Protein AF-0000000074473383 (afdb_homodimer)

Foldseek 3Di:
DPLPQPPDPDALQGDDQFPLDDDQDPPDPCNVVLVVQVVVDPPSDVLCVVCVVVQCVLVVNCPVDCVPVAPDLCVVQVQKDKDWDWFTDNSGIKIWIKIAGNPQAAAFAEEEEEEDDLQAHDDLVSQSNVQSLCCRLQVHMYIYTGFHGWLSYAPPRRLVRSLRVLVCCLPPVRVVRHHSVQYAYEYEECRLLSLLLNQVVCVVVVHDGHLEREYELYPQALVLCPFPLLVVQACPDDVHHPVRNVSSSVGHDDPVCRQPCSRRVLNDLCQPPHAYEYEAEPNESCVRVLVSSQVNNVVNVYHYHYHYHYPAYRCNLRHPPPCPVSNVVSVVVVSVSCVVRRGVVPPPD/DPLPQPPDPDALQGDDQFPLDDDQDPPPPCNVVLVVQVVVDPPSDVLCVVCVVVQCVLVVNCPVDCVPVAPDLCVVQVQKDKDWDWFTDNSGIKIWIKIAGNPQAAAFAEEEEEEDDLQAHDDLVSQSNVQSLCCRLQVHMYIYTGFHGWLSYAPPRRLVRSLRVLVCCLPPVRVVRHHSVQYAYEYEECRLLSLLLNQ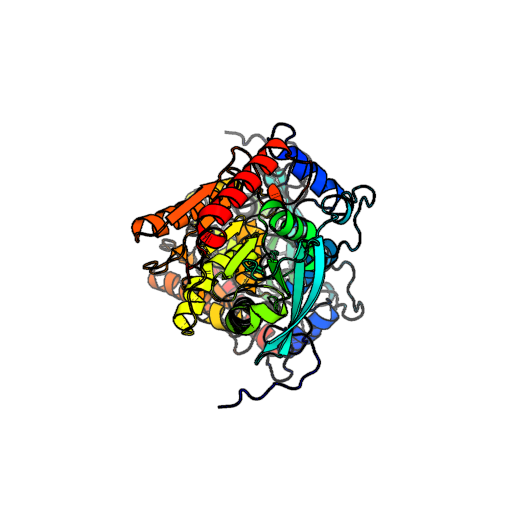VVCVVVVHDGHLEREGELYPQALVLCPFPLLVVQACPDDVHHPVRNVSSSVGHDDPVCRQPCSRRVLNDLCQPPHAYEYEAEPNESCVRVLVSSQVNNVVNVYHYHYHYHYPAYRCNLRHPPPCPVSNVVSSVVVSVSCVVRRRVPPPPD

Solvent-accessible surface area (backbone atoms only — not comparable to full-atom values): 35039 Å² total; per-residue (Å²): 133,79,72,72,72,48,77,62,91,50,42,42,59,68,62,85,81,41,83,38,53,80,71,84,49,81,83,41,78,37,26,61,54,54,54,52,43,47,43,48,33,84,56,53,32,48,58,55,42,27,44,45,54,55,52,40,45,73,68,56,54,76,44,74,40,66,81,68,56,65,77,62,54,58,73,78,44,69,59,50,43,76,49,78,45,76,41,79,38,85,81,18,32,32,48,26,40,32,35,31,51,60,67,88,56,71,57,25,28,30,31,40,30,29,48,33,43,58,54,49,39,77,36,36,74,76,41,45,54,55,52,47,48,48,16,65,70,50,61,26,30,34,43,22,39,35,47,34,38,21,44,36,33,29,72,60,44,30,54,50,43,49,46,46,49,47,53,48,37,54,73,46,18,59,83,78,29,23,26,45,87,31,34,28,27,22,21,30,32,42,9,5,22,39,23,59,8,43,44,57,47,27,48,75,70,71,41,80,58,39,48,28,27,37,22,37,43,33,50,38,41,65,63,48,61,78,29,69,39,23,58,71,41,14,68,57,28,52,79,54,25,32,20,42,54,26,20,33,44,28,33,29,50,52,60,93,46,41,66,35,43,53,57,4,39,57,70,39,88,39,69,85,44,45,44,29,41,40,39,37,16,62,55,17,36,46,36,49,50,48,50,52,32,38,49,50,30,38,74,43,73,31,47,51,46,77,48,59,50,83,46,28,32,70,66,53,72,71,47,88,72,67,40,55,67,66,34,51,52,51,52,51,51,49,30,52,52,42,42,65,53,40,59,62,60,61,72,79,122,133,79,73,70,71,48,75,61,93,48,41,42,60,68,59,85,81,42,83,37,52,80,72,85,48,81,84,41,77,39,28,62,55,54,54,52,43,49,43,48,33,83,56,54,32,48,56,56,41,26,44,46,54,54,53,40,44,75,67,57,54,73,45,73,39,66,81,69,56,66,76,61,54,58,74,76,44,68,60,48,42,76,49,82,44,76,41,80,38,82,81,15,32,34,48,24,42,30,34,33,50,57,66,89,57,71,58,25,28,31,32,39,30,29,46,32,43,57,53,50,41,78,37,36,76,77,42,45,53,56,51,47,48,47,16,66,71,51,61,26,31,35,42,21,40,33,46,34,38,20,43,35,34,31,72,60,45,30,54,51,44,50,46,45,50,47,52,48,38,54,72,46,19,59,83,79,28,23,27,44,88,30,35,29,29,20,20,29,31,42,9,5,20,39,24,56,8,42,44,56,46,27,46,76,70,72,42,81,58,38,48,28,27,37,21,38,42,32,51,39,41,64,63,49,61,78,30,69,39,25,58,71,42,14,68,58,30,52,79,53,25,31,22,44,54,26,21,33,46,29,32,30,48,51,60,92,45,40,65,36,44,52,59,4,40,56,70,40,87,38,68,85,44,47,43,29,43,38,39,35,17,62,54,17,34,46,36,49,51,48,51,50,30,38,50,50,30,39,73,43,72,31,48,54,46,77,48,60,49,81,45,28,32,70,66,52,73,70,48,88,72,68,40,54,66,65,32,51,50,51,53,50,50,50,29,52,49,42,40,66,54,40,59,60,60,60,73,79,121

Nearest PDB structures (foldseek):
  1jji-assembly1_A  TM=8.730E-01  e=3.040E-25  Archaeoglobus fulgidus
  1u4n-assembly1_A  TM=9.069E-01  e=4.189E-24  Alicyclobacillus acidocaldarius
  6kmo-assembly1_A  TM=8.301E-01  e=1.755E-25  Enterobacter asburiae
  2hm7-assembly1_A  TM=8.130E-01  e=5.264E-25  Alicyclobacillus acidocaldarius
  5jd4-assembly3_C  TM=7.902E-01  e=6.719E-25  uncultured bacterium

InterPro domains:
  IPR013094 Alpha/beta hydrolase fold-3 [PF07859] (111-317)
  IPR029058 Alpha/Beta hydrolase fold [G3DSA:3.40.50.1820] (52-347)
  IPR029058 Alpha/Beta hydrolase fold [SSF53474] (88-344)
  IPR050300 GDXG lipolytic enzyme [PTHR48081] (93-342)

Organism: NCBI:txid1188229

Sequence (698 aa):
MEAMSAESGVDVDRRTDAPGLSVIDPADPAAPMYQLLARLRRPVALRDLMLHPVRTGYAGQDLPDPSTVLPSWEHLYPDVVVDELRVGSLAGSIRCRTYRPSQSAVGLPVLVYCHGGGFMVGSAEDTDYITRRLCAEAGVLVASVNYRLAPEWPFPAGIDDCLAVYGWVRQRAEELGGDRFRVGVAGDSSGASFAAGLPLRAKDAGLPVPSVSLQFAPVPDMRFEQYPSFEQLAPTGMVFDAAFLGFARGAYCRYSQWDHPHISPARAHLAGYPPTCIVVGTHDSLIDSCCAFAESIRSAGGIAELHAPLGMPHGFYFWPGVFPVEEAAAYATVAQFLQRHLVGNATSLMEAMSAESGVDVDRRTDAPGLSVIDPADPAAPMYQLLARLRRPVALRDLMLHPVRTGYAGQDLPDPSTVLPSWEHLYPDVVVDELRVGSLAGSIRCRTYRPSQSAVGLPVLVYCHGGGFMVGSAEDTDYITRRLCAEAGVLVASVNYRLAPEWPFPAGIDDCLAVYGWVRQRAEELGGDRFRVGVAGDSSGASFAAGLPLRAKDAGLPVPSVSLQFAPVPDMRFEQYPSFEQLAPTGMVFDAAFLGFARGAYCRYSQWDHPHISPARAHLAGYPPTCIVVGTHDSLIDSCCAFAESIRSAGGIAELHAPLGMPHGFYFWPGVFPVEEAAAYATVAQFLQRHLVGNATSL

pLDDT: mean 90.82, std 14.54, range [21.38, 98.94]

Secondary structure (DSSP, 8-state):
---------SBGGG-S--TTS----TTSTTHHHHHHHHHHSSSSSHHHHHHHHHHHHHTTTT-S-GGG----HHHH-TTEEEEEEEEEETTEEEEEEEEEESS--SSEEEEEEE--STTTS--SGGGHHHHHHHHHHHT-EEEEE----TTTS-TTHHHHHHHHHHHHHHHHGGGGTEEEEEEEEEEETHHHHHHHHHHHHHHHTTPPPPS-EEEES----S-GGGSHHHHHHGGG-SSS-HHHHHHHHHHH--GGGTT-TTT-GGGS--TTPPPEEEE--TTSTTHHHHHHHHHHHHHTT--EEEE--TTPPTTTTSSTTTSHHHHHHHHHHHHHHHIIIIIS-----/---------SBGGG-S--TTS----TTSTTHHHHHHHHHHSSSSSHHHHHHHHHHHHHTTTT-S-GGG----HHHH-TTEEEEEEEEEETTEEEEEEEEEESS--SSEEEEEEE--STTTS--SGGGHHHHHHHHHHHT-EEEEE----TTTS-TTHHHHHHHHHHHHHHHHGGGGTEEEEEEEEEEETHHHHHHHHHHHHHHHTTPPPPS-EEEES----S-GGGSHHHHHHGGG-SSS-HHHHHHHHHHH--GGGTT-TTT-GGGS--TTPPPEEEE--TTSTTHHHHHHHHHHHHHTT--EEEE--TTPPTTTTSSTTTSHHHHHHHHHHHHHHHIIIIIS-----

Radius of gyration: 27.82 Å; Cα contacts (8 Å, |Δi|>4): 1573; chains: 2; bounding box: 58×95×64 Å

Structure (mmCIF, N/CA/C/O backbone):
data_AF-0000000074473383-model_v1
#
loop_
_entity.id
_entity.type
_entity.pdbx_description
1 polymer 'Alpha/beta hydrolase fold-3 domain-containing protein'
#
loop_
_atom_site.group_PDB
_atom_site.id
_atom_site.type_symbol
_atom_site.label_atom_id
_atom_site.label_alt_id
_atom_site.label_comp_id
_atom_site.label_asym_id
_atom_site.label_entity_id
_atom_site.label_seq_id
_atom_site.pdbx_PDB_ins_code
_atom_site.Cartn_x
_atom_site.Cartn_y
_atom_site.Cartn_z
_atom_site.occupancy
_atom_site.B_iso_or_equiv
_atom_site.auth_seq_id
_atom_site.auth_comp_id
_atom_site.auth_asym_id
_atom_site.auth_atom_id
_atom_site.pdbx_PDB_model_num
ATOM 1 N N . MET A 1 1 ? -26.922 -33.406 -1.923 1 22.25 1 MET A N 1
ATOM 2 C CA . MET A 1 1 ? -27.047 -31.953 -1.846 1 22.25 1 MET A CA 1
ATOM 3 C C . MET A 1 1 ? -26.5 -31.297 -3.104 1 22.25 1 MET A C 1
ATOM 5 O O . MET A 1 1 ? -25.297 -31.328 -3.361 1 22.25 1 MET A O 1
ATOM 9 N N . GLU A 1 2 ? -27.234 -31.312 -4.234 1 21.52 2 GLU A N 1
ATOM 10 C CA . GLU A 1 2 ? -26.984 -30.812 -5.582 1 21.52 2 GLU A CA 1
ATOM 11 C C . GLU A 1 2 ? -26.609 -29.328 -5.555 1 21.52 2 GLU A C 1
ATOM 13 O O . GLU A 1 2 ? -27.375 -28.5 -5.035 1 21.52 2 GLU A O 1
ATOM 18 N N . ALA A 1 3 ? -25.297 -29.078 -5.348 1 30.38 3 ALA A N 1
ATOM 19 C CA . ALA A 1 3 ? -24.875 -27.672 -5.371 1 30.38 3 ALA A CA 1
ATOM 20 C C . ALA A 1 3 ? -25.703 -26.859 -6.359 1 30.38 3 ALA A C 1
ATOM 22 O O . ALA A 1 3 ? -25.922 -27.297 -7.496 1 30.38 3 ALA A O 1
ATOM 23 N N . MET A 1 4 ? -26.641 -26.156 -5.977 1 31.48 4 MET A N 1
ATOM 24 C CA . MET A 1 4 ? -27.359 -25.172 -6.777 1 31.48 4 MET A CA 1
ATOM 25 C C . MET A 1 4 ? -26.438 -24.547 -7.824 1 31.48 4 MET A C 1
ATOM 27 O O . MET A 1 4 ? -25.391 -23.984 -7.488 1 31.48 4 MET A O 1
ATOM 31 N N . SER A 1 5 ? -26.297 -25.109 -9.039 1 33.28 5 SER A N 1
ATOM 32 C CA . SER A 1 5 ? -25.672 -24.625 -10.266 1 33.28 5 SER A CA 1
ATOM 33 C C . SER A 1 5 ? -25.891 -23.141 -10.453 1 33.28 5 SER A C 1
ATOM 35 O O . SER A 1 5 ? -27.031 -22.672 -10.555 1 33.28 5 SER A O 1
ATOM 37 N N . ALA A 1 6 ? -25.328 -22.25 -9.625 1 37.22 6 ALA A N 1
ATOM 38 C CA . ALA A 1 6 ? -25.484 -20.844 -9.977 1 37.22 6 ALA A CA 1
ATOM 39 C C . ALA A 1 6 ? -25.609 -20.656 -11.484 1 37.22 6 ALA A C 1
ATOM 41 O O . ALA A 1 6 ? -24.719 -21.047 -12.242 1 37.22 6 ALA A O 1
ATOM 42 N N . GLU A 1 7 ? -26.578 -20.672 -12.18 1 39.75 7 GLU A N 1
ATOM 43 C CA . GLU A 1 7 ? -27.062 -20.297 -13.508 1 39.75 7 GLU A CA 1
ATOM 44 C C . GLU A 1 7 ? -26.328 -19.062 -14.031 1 39.75 7 GLU A C 1
ATOM 46 O O . GLU A 1 7 ? -26.625 -18.578 -15.125 1 39.75 7 GLU A O 1
ATOM 51 N N . SER A 1 8 ? -25.688 -18.016 -13.297 1 51.25 8 SER A N 1
ATOM 52 C CA . SER A 1 8 ? -25.516 -16.703 -13.922 1 51.25 8 SER A CA 1
ATOM 53 C C . SER A 1 8 ? -24.344 -16.703 -14.898 1 51.25 8 SER A C 1
ATOM 55 O O . SER A 1 8 ? -23.312 -17.328 -14.633 1 51.25 8 SER A O 1
ATOM 57 N N . GLY A 1 9 ? -24.484 -16.828 -16.281 1 65.81 9 GLY A N 1
ATOM 58 C CA . GL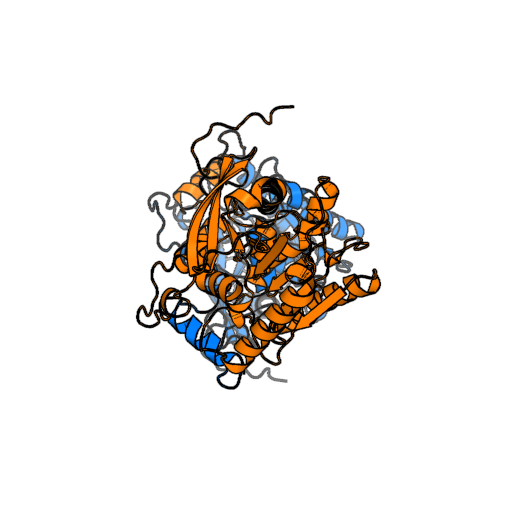Y A 1 9 ? -23.828 -16.734 -17.578 1 65.81 9 GLY A CA 1
ATOM 59 C C . GLY A 1 9 ? -22.594 -15.859 -17.562 1 65.81 9 GLY A C 1
ATOM 60 O O . GLY A 1 9 ? -21.891 -15.742 -18.562 1 65.81 9 GLY A O 1
ATOM 61 N N . VAL A 1 10 ? -22.203 -15.312 -16.328 1 83 10 VAL A N 1
ATOM 62 C CA . VAL A 1 10 ? -21.078 -14.383 -16.391 1 83 10 VAL A CA 1
ATOM 63 C C . VAL A 1 10 ? -19.844 -15.008 -15.742 1 83 10 VAL A C 1
ATOM 65 O O . VAL A 1 10 ? -19.938 -15.578 -14.648 1 83 10 VAL A O 1
ATOM 68 N N . ASP A 1 11 ? -18.75 -15 -16.406 1 91.75 11 ASP A N 1
ATOM 69 C CA . ASP A 1 11 ? -17.484 -15.453 -15.852 1 91.75 11 ASP A CA 1
ATOM 70 C C . ASP A 1 11 ? -17.156 -14.695 -14.57 1 91.75 11 ASP A C 1
ATOM 72 O O . ASP A 1 11 ? -17.375 -13.484 -14.477 1 91.75 11 ASP A O 1
ATOM 76 N N . VAL A 1 12 ? -16.609 -15.43 -13.578 1 91.19 12 VAL A N 1
ATOM 77 C CA . VAL A 1 12 ? -16.422 -14.883 -12.234 1 91.19 12 VAL A CA 1
ATOM 78 C C . VAL A 1 12 ? -15.5 -13.664 -12.305 1 91.19 12 VAL A C 1
ATOM 80 O O . VAL A 1 12 ? -15.688 -12.695 -11.555 1 91.19 12 VAL A O 1
ATOM 83 N N . ASP A 1 13 ? -14.5 -13.711 -13.18 1 87.38 13 ASP A N 1
ATOM 84 C CA . ASP A 1 13 ? -13.516 -12.633 -13.25 1 87.38 13 ASP A CA 1
ATOM 85 C C . ASP A 1 13 ? -14.078 -11.43 -14 1 87.38 13 ASP A C 1
ATOM 87 O O . ASP A 1 13 ? -13.391 -10.414 -14.148 1 87.38 13 ASP A O 1
ATOM 91 N N . ARG A 1 14 ? -15.398 -11.484 -14.375 1 86.62 14 ARG A N 1
ATOM 92 C CA . ARG A 1 14 ? -16.047 -10.398 -15.109 1 86.62 14 ARG A CA 1
ATOM 93 C C . ARG A 1 14 ? -17.266 -9.875 -14.352 1 86.62 14 ARG A C 1
ATOM 95 O O . ARG A 1 14 ? -17.953 -8.977 -14.828 1 86.62 14 ARG A O 1
ATOM 102 N N . ARG A 1 15 ? -17.484 -10.406 -13.242 1 84.81 15 ARG A N 1
ATOM 103 C CA . ARG A 1 15 ? -18.609 -9.977 -12.43 1 84.81 15 ARG A CA 1
ATOM 104 C C . ARG A 1 15 ? -18.438 -8.531 -11.977 1 84.81 15 ARG A C 1
ATOM 106 O O . ARG A 1 15 ? -17.328 -8.078 -11.727 1 84.81 15 ARG A O 1
ATOM 113 N N . THR A 1 16 ? -19.547 -7.812 -11.844 1 79.19 16 THR A N 1
ATOM 114 C CA . THR A 1 16 ? -19.5 -6.391 -11.516 1 79.19 16 THR A CA 1
ATOM 115 C C . THR A 1 16 ? -20.203 -6.121 -10.188 1 79.19 16 THR A C 1
ATOM 117 O O . THR A 1 16 ? -20.453 -4.965 -9.836 1 79.19 16 THR A O 1
ATOM 120 N N . ASP A 1 17 ? -20.625 -7.102 -9.445 1 84.19 17 ASP A N 1
ATOM 121 C CA . ASP A 1 17 ? -21.328 -6.957 -8.18 1 84.19 17 ASP A CA 1
ATOM 122 C C . ASP A 1 17 ? -20.422 -7.25 -7 1 84.19 17 ASP A C 1
ATOM 124 O O . ASP A 1 17 ? -20.859 -7.801 -5.988 1 84.19 17 ASP A O 1
ATOM 128 N N . ALA A 1 18 ? -19.234 -6.898 -7.188 1 88.75 18 ALA A N 1
ATOM 129 C CA . ALA A 1 18 ? -18.219 -7.262 -6.215 1 88.75 18 ALA A CA 1
ATOM 130 C C . ALA A 1 18 ? -18.391 -6.484 -4.914 1 88.75 18 ALA A C 1
ATOM 132 O O . ALA A 1 18 ? -18.719 -5.297 -4.934 1 88.75 18 ALA A O 1
ATOM 133 N N . PRO A 1 19 ? -18.188 -7.172 -3.799 1 85.5 19 PRO A N 1
ATOM 134 C CA . PRO A 1 19 ? -18.312 -6.508 -2.5 1 85.5 19 PRO A CA 1
ATOM 135 C C . PRO A 1 19 ? -17.25 -5.438 -2.275 1 85.5 19 PRO A C 1
ATOM 137 O O . PRO A 1 19 ? -17.422 -4.551 -1.436 1 85.5 19 PRO A O 1
ATOM 140 N N . GLY A 1 20 ? -16.203 -5.551 -2.955 1 85.62 20 GLY A N 1
ATOM 141 C CA . GLY A 1 20 ? -15.102 -4.625 -2.732 1 85.62 20 GLY A CA 1
ATOM 142 C C . GLY A 1 20 ? -15.227 -3.346 -3.541 1 85.62 20 GLY A C 1
ATOM 143 O O . GLY A 1 20 ? -14.359 -2.477 -3.475 1 85.62 20 GLY A O 1
ATOM 144 N N . LEU A 1 21 ? -16.281 -3.182 -4.266 1 82 21 LEU A N 1
ATOM 145 C CA . LEU A 1 21 ? -16.5 -1.968 -5.043 1 82 21 LEU A CA 1
ATOM 146 C C . LEU A 1 21 ? -16.875 -0.799 -4.129 1 82 21 LEU A C 1
ATOM 148 O O . LEU A 1 21 ? -17.516 -0.989 -3.098 1 82 21 LEU A O 1
ATOM 152 N N . SER A 1 22 ? -16.344 0.355 -4.48 1 79.19 22 SER A N 1
ATOM 153 C CA . SER A 1 22 ? -16.719 1.567 -3.758 1 79.19 22 SER A CA 1
ATOM 154 C C . SER A 1 22 ? -18.062 2.113 -4.25 1 79.19 22 SER A C 1
ATOM 156 O O . SER A 1 22 ? -18.188 2.49 -5.414 1 79.19 22 SER A O 1
ATOM 158 N N . VAL A 1 23 ? -19.016 2.02 -3.381 1 84.44 23 VAL A N 1
ATOM 159 C CA . VAL A 1 23 ? -20.328 2.533 -3.715 1 84.44 23 VAL A CA 1
ATOM 160 C C . VAL A 1 23 ? -20.734 3.609 -2.711 1 84.44 23 VAL A C 1
ATOM 162 O O . VAL A 1 23 ? -20.5 3.473 -1.51 1 84.44 23 VAL A O 1
ATOM 165 N N . ILE A 1 24 ? -21.297 4.664 -3.256 1 90.81 24 ILE A N 1
ATOM 166 C CA . ILE A 1 24 ? -21.781 5.738 -2.387 1 90.81 24 ILE A CA 1
ATOM 167 C C . ILE A 1 24 ? -23.203 5.43 -1.927 1 90.81 24 ILE A C 1
ATOM 169 O O . ILE A 1 24 ? -24.125 5.418 -2.736 1 90.81 24 ILE A O 1
ATOM 173 N N . ASP A 1 25 ? -23.312 5.105 -0.687 1 90.19 25 ASP A N 1
ATOM 174 C CA . ASP A 1 25 ? -24.625 4.973 -0.073 1 90.19 25 ASP A CA 1
ATOM 175 C C . ASP A 1 25 ? -25.25 6.344 0.208 1 90.19 25 ASP A C 1
ATOM 177 O O . ASP A 1 25 ? -24.734 7.102 1.03 1 90.19 25 ASP A O 1
ATOM 181 N N . PRO A 1 26 ? -26.297 6.633 -0.379 1 92.75 26 PRO A N 1
ATOM 182 C CA . PRO A 1 26 ? -26.891 7.957 -0.189 1 92.75 26 PRO A CA 1
ATOM 183 C C . PRO A 1 26 ? -27.297 8.227 1.263 1 92.75 26 PRO A C 1
ATOM 185 O O . PRO A 1 26 ? -27.438 9.383 1.662 1 92.75 26 PRO A O 1
ATOM 188 N N . ALA A 1 27 ? -27.469 7.195 2.053 1 93.75 27 ALA A N 1
ATOM 189 C CA . ALA A 1 27 ? -27.891 7.359 3.441 1 93.75 27 ALA A CA 1
ATOM 190 C C . ALA A 1 27 ? -26.688 7.57 4.359 1 93.75 27 ALA A C 1
ATOM 192 O O . ALA A 1 27 ? -26.859 7.902 5.535 1 93.75 27 ALA A O 1
ATOM 193 N N . ASP A 1 28 ? -25.531 7.422 3.789 1 92.62 28 ASP A N 1
ATOM 194 C CA . ASP A 1 28 ? -24.312 7.668 4.57 1 92.62 28 ASP A CA 1
ATOM 195 C C . ASP A 1 28 ? -24.172 9.148 4.906 1 92.62 28 ASP A C 1
ATOM 197 O O . ASP A 1 28 ? -24.25 10 4.016 1 92.62 28 ASP A O 1
ATOM 201 N N . PRO A 1 29 ? -23.984 9.461 6.184 1 94.44 29 PRO A N 1
ATOM 202 C CA . PRO A 1 29 ? -23.797 10.867 6.539 1 94.44 29 PRO A CA 1
ATOM 203 C C . PRO A 1 29 ? -22.641 11.516 5.77 1 94.44 29 PRO A C 1
ATOM 205 O O . PRO A 1 29 ? -22.625 12.742 5.605 1 94.44 29 PRO A O 1
ATOM 208 N N . ALA A 1 30 ? -21.812 10.711 5.238 1 94.12 30 ALA A N 1
ATOM 209 C CA . ALA A 1 30 ? -20.641 11.227 4.512 1 94.12 30 ALA A CA 1
ATOM 210 C C . ALA A 1 30 ? -20.938 11.344 3.021 1 94.12 30 ALA A C 1
ATOM 212 O O . ALA A 1 30 ? -20.109 11.82 2.25 1 94.12 30 ALA A O 1
ATOM 213 N N . ALA A 1 31 ? -22.109 11.008 2.561 1 94.44 31 ALA A N 1
ATOM 214 C CA . ALA A 1 31 ? -22.469 10.898 1.148 1 94.44 31 ALA A CA 1
ATOM 215 C C . ALA A 1 31 ? -22.25 12.227 0.423 1 94.44 31 ALA A C 1
ATOM 217 O O . ALA A 1 31 ? -21.766 12.25 -0.71 1 94.44 31 ALA A O 1
ATOM 218 N N . PRO A 1 32 ? -22.547 13.383 1.106 1 93.69 32 PRO A N 1
ATOM 219 C CA . PRO A 1 32 ? -22.375 14.641 0.384 1 93.69 32 PRO A CA 1
ATOM 220 C C . PRO A 1 32 ? -20.938 14.859 -0.08 1 93.69 32 PRO A C 1
ATOM 222 O O . PRO A 1 32 ? -20.703 15.32 -1.2 1 93.69 32 PRO A O 1
ATOM 225 N N . MET A 1 33 ? -20.047 14.516 0.682 1 92.81 33 MET A N 1
ATOM 226 C CA . MET A 1 33 ? -18.641 14.68 0.304 1 92.81 33 MET A CA 1
ATOM 227 C C . MET A 1 33 ? -18.25 13.672 -0.764 1 92.81 33 MET A C 1
ATOM 229 O O . MET A 1 33 ? -17.516 14.008 -1.704 1 92.81 33 MET A O 1
ATOM 233 N N . TYR A 1 34 ? -18.703 12.453 -0.588 1 91.5 34 TYR A N 1
ATOM 234 C CA . TYR A 1 34 ? -18.375 11.43 -1.574 1 91.5 34 TYR A CA 1
ATOM 235 C C . TYR A 1 34 ? -18.938 11.789 -2.943 1 91.5 34 TYR A C 1
ATOM 237 O O . TYR A 1 34 ? -18.312 11.531 -3.971 1 91.5 34 TYR A O 1
ATOM 245 N N . GLN A 1 35 ? -20.094 12.375 -2.934 1 91.19 35 GLN A N 1
ATOM 246 C CA . GLN A 1 35 ? -20.703 12.82 -4.18 1 91.19 35 GLN A CA 1
ATOM 247 C C . GLN A 1 35 ? -19.906 13.961 -4.805 1 91.19 35 GLN A C 1
ATOM 249 O O . GLN A 1 35 ? -19.75 14.016 -6.027 1 91.19 35 GLN A O 1
ATOM 254 N N . LEU A 1 36 ? -19.422 14.844 -3.971 1 88.88 36 LEU A N 1
ATOM 255 C CA . LEU A 1 36 ? -18.547 15.898 -4.465 1 88.88 36 LEU A CA 1
ATOM 256 C C . LEU A 1 36 ? -17.281 15.312 -5.082 1 88.88 36 LEU A C 1
ATOM 258 O O . LEU A 1 36 ? -16.891 15.695 -6.184 1 88.88 36 LEU A O 1
ATOM 262 N N . LEU A 1 37 ? -16.672 14.359 -4.391 1 87.81 37 LEU A N 1
ATOM 263 C CA . LEU A 1 37 ? -15.453 13.727 -4.883 1 87.81 37 LEU A CA 1
ATOM 264 C C . LEU A 1 37 ? -15.703 13.023 -6.215 1 87.81 37 LEU A C 1
ATOM 266 O O . LEU A 1 37 ? -14.852 13.047 -7.105 1 87.81 37 LEU A O 1
ATOM 270 N N . ALA A 1 38 ? -16.859 12.445 -6.336 1 87.25 38 ALA A N 1
ATOM 271 C CA . ALA A 1 38 ? -17.219 11.727 -7.559 1 87.25 38 ALA A CA 1
ATOM 272 C C . ALA A 1 38 ? -17.312 12.68 -8.742 1 87.25 38 ALA A C 1
ATOM 274 O O . ALA A 1 38 ? -17.156 12.266 -9.898 1 87.25 38 ALA A O 1
ATOM 275 N N . ARG A 1 39 ? -17.547 13.922 -8.438 1 84.19 39 ARG A N 1
ATOM 276 C CA . ARG A 1 39 ? -17.594 14.93 -9.492 1 84.19 39 ARG A CA 1
ATOM 277 C C . ARG A 1 39 ? -16.188 15.414 -9.844 1 84.19 39 ARG A C 1
ATOM 279 O O . ARG A 1 39 ? -15.953 15.898 -10.953 1 84.19 39 ARG A O 1
ATOM 286 N N . LEU A 1 40 ? -15.258 15.25 -8.922 1 81.19 40 LEU A N 1
ATOM 287 C CA . LEU A 1 40 ? -13.922 15.805 -9.086 1 81.19 40 LEU A CA 1
ATOM 288 C C . LEU A 1 40 ? -12.969 14.773 -9.688 1 81.19 40 LEU A C 1
ATOM 290 O O . LEU A 1 40 ? -11.953 15.141 -10.281 1 81.19 40 LEU A O 1
ATOM 294 N N . ARG A 1 41 ? -13.273 13.516 -9.469 1 80.81 41 ARG A N 1
ATOM 295 C CA . ARG A 1 41 ? -12.375 12.5 -10.016 1 80.81 41 ARG A CA 1
ATOM 296 C C . ARG A 1 41 ? -13.148 11.242 -10.414 1 80.81 41 ARG A C 1
ATOM 298 O O . ARG A 1 41 ? -14.156 10.906 -9.789 1 80.81 41 ARG A O 1
ATOM 305 N N . ARG A 1 42 ? -12.57 10.602 -11.422 1 80.69 42 ARG A N 1
ATOM 306 C CA . ARG A 1 42 ? -13.086 9.336 -11.922 1 80.69 42 ARG A CA 1
ATOM 307 C C . ARG A 1 42 ? -11.945 8.359 -12.211 1 80.69 42 ARG A C 1
ATOM 309 O O . ARG A 1 42 ? -11.055 8.664 -13.008 1 80.69 42 ARG A O 1
ATOM 316 N N . PRO A 1 43 ? -12.062 7.188 -11.641 1 83.62 43 PRO A N 1
ATOM 317 C CA . PRO A 1 43 ? -12.961 6.684 -10.602 1 83.62 43 PRO A CA 1
ATOM 318 C C . PRO A 1 43 ? -12.828 7.453 -9.289 1 83.62 43 PRO A C 1
ATOM 320 O O . PRO A 1 43 ? -11.805 8.094 -9.047 1 83.62 43 PRO A O 1
ATOM 323 N N . VAL A 1 44 ? -13.852 7.355 -8.438 1 83.31 44 VAL A N 1
ATOM 324 C CA . VAL A 1 44 ? -13.938 8.172 -7.234 1 83.31 44 VAL A CA 1
ATOM 325 C C . VAL A 1 44 ? -12.93 7.672 -6.203 1 83.31 44 VAL A C 1
ATOM 327 O O . VAL A 1 44 ? -12.305 8.469 -5.5 1 83.31 44 VAL A O 1
ATOM 330 N N . ALA A 1 45 ? -12.766 6.355 -6.121 1 86.38 45 ALA A N 1
ATOM 331 C CA . ALA A 1 45 ? -11.844 5.812 -5.125 1 86.38 45 ALA A CA 1
ATOM 332 C C . ALA A 1 45 ? -10.398 5.918 -5.594 1 86.38 45 ALA A C 1
ATOM 334 O O . ALA A 1 45 ? -10.078 5.559 -6.727 1 86.38 45 ALA A O 1
ATOM 335 N N . LEU A 1 46 ? -9.531 6.344 -4.723 1 87.12 46 LEU A N 1
ATOM 336 C CA . LEU A 1 46 ? -8.125 6.543 -5.074 1 87.12 46 LEU A CA 1
ATOM 337 C C . LEU A 1 46 ? -7.48 5.227 -5.488 1 87.12 46 LEU A C 1
ATOM 339 O O . LEU A 1 46 ? -6.66 5.195 -6.414 1 87.12 46 LEU A O 1
ATOM 343 N N . ARG A 1 47 ? -7.812 4.207 -4.801 1 88.25 47 ARG A N 1
ATOM 344 C CA . ARG A 1 47 ? -7.238 2.906 -5.121 1 88.25 47 ARG A CA 1
ATOM 345 C C . ARG A 1 47 ? -7.508 2.533 -6.574 1 88.25 47 ARG A C 1
ATOM 347 O O . ARG A 1 47 ? -6.629 2.008 -7.262 1 88.25 47 ARG A O 1
ATOM 354 N N . ASP A 1 48 ? -8.75 2.834 -7.035 1 88.88 48 ASP A N 1
ATOM 355 C CA . ASP A 1 48 ? -9.102 2.506 -8.414 1 88.88 48 ASP A CA 1
ATOM 356 C C . ASP A 1 48 ? -8.344 3.398 -9.398 1 88.88 48 ASP A C 1
ATOM 358 O O . ASP A 1 48 ? -7.93 2.943 -10.461 1 88.88 48 ASP A O 1
ATOM 362 N N . LEU A 1 49 ? -8.188 4.613 -9 1 89.44 49 LEU A N 1
ATOM 363 C CA . LEU A 1 49 ? -7.43 5.555 -9.812 1 89.44 49 LEU A CA 1
ATOM 364 C C . LEU A 1 49 ? -5.98 5.102 -9.961 1 89.44 49 LEU A C 1
ATOM 366 O O . LEU A 1 49 ? -5.414 5.164 -11.055 1 89.44 49 LEU A O 1
ATOM 370 N N . MET A 1 50 ? -5.43 4.633 -8.938 1 92.88 50 MET A N 1
ATOM 371 C CA . MET A 1 50 ? -4.035 4.203 -8.906 1 92.88 50 MET A CA 1
ATOM 372 C C . MET A 1 50 ? -3.854 2.893 -9.672 1 92.88 50 MET A C 1
ATOM 374 O O . MET A 1 50 ? -2.807 2.66 -10.273 1 92.88 50 MET A O 1
ATOM 378 N N . LEU A 1 51 ? -4.832 2.037 -9.609 1 92.56 51 LEU A N 1
ATOM 379 C CA . LEU A 1 51 ? -4.742 0.703 -10.195 1 92.56 51 LEU A CA 1
ATOM 380 C C . LEU A 1 51 ? -4.957 0.754 -11.703 1 92.56 51 LEU A C 1
ATOM 382 O O . LEU A 1 51 ? -4.484 -0.122 -12.43 1 92.56 51 LEU A O 1
ATOM 386 N N . HIS A 1 52 ? -5.574 1.769 -12.195 1 90.12 52 HIS A N 1
ATOM 387 C CA . HIS A 1 52 ? -6.016 1.861 -13.578 1 90.12 52 HIS A CA 1
ATOM 388 C C . HIS A 1 52 ? -4.84 1.739 -14.539 1 90.12 52 HIS A C 1
ATOM 390 O O . HIS A 1 52 ? -4.871 0.931 -15.469 1 90.12 52 HIS A O 1
ATOM 396 N N . PRO A 1 53 ? -3.758 2.436 -14.32 1 88.81 53 PRO A N 1
ATOM 397 C CA . PRO A 1 53 ? -2.65 2.318 -15.273 1 88.81 53 PRO A CA 1
ATOM 398 C C . PRO A 1 53 ? -1.977 0.948 -15.227 1 88.81 53 PRO A C 1
ATOM 400 O O . PRO A 1 53 ? -1.438 0.489 -16.234 1 88.81 53 PRO A O 1
ATOM 403 N N . VAL A 1 54 ? -2.004 0.301 -14.125 1 89.38 54 VAL A N 1
ATOM 404 C CA . VAL A 1 54 ? -1.415 -1.028 -14 1 89.38 54 VAL A CA 1
ATOM 405 C C . VAL A 1 54 ? -2.248 -2.039 -14.789 1 89.38 54 VAL A C 1
ATOM 407 O O . VAL A 1 54 ? -1.702 -2.855 -15.531 1 89.38 54 VAL A O 1
ATOM 410 N N . ARG A 1 55 ? -3.521 -1.94 -14.648 1 88.88 55 ARG A N 1
ATOM 411 C CA . ARG A 1 55 ? -4.43 -2.871 -15.305 1 88.88 55 ARG A CA 1
ATOM 412 C C . ARG A 1 55 ? -4.422 -2.66 -16.812 1 88.88 55 ARG A C 1
ATOM 414 O O . ARG A 1 55 ? -4.465 -3.623 -17.594 1 88.88 55 ARG A O 1
ATOM 421 N N . THR A 1 56 ? -4.273 -1.439 -17.219 1 81.62 56 THR A N 1
ATOM 422 C CA . THR A 1 56 ? -4.266 -1.149 -18.641 1 81.62 56 THR A CA 1
ATOM 423 C C . THR A 1 56 ? -2.914 -1.499 -19.266 1 81.62 56 THR A C 1
ATOM 425 O O . THR A 1 56 ? -2.844 -1.932 -20.406 1 81.62 56 THR A O 1
ATOM 428 N N . GLY A 1 57 ? -1.85 -1.317 -18.531 1 72.31 57 GLY A N 1
ATOM 429 C CA . GLY A 1 57 ? -0.521 -1.683 -18.984 1 72.31 57 GLY A CA 1
ATOM 430 C C . GLY A 1 57 ? -0.315 -3.182 -19.094 1 72.31 57 GLY A C 1
ATOM 431 O O . GLY A 1 57 ? 0.273 -3.668 -20.062 1 72.31 57 GLY A O 1
ATOM 432 N N . TYR A 1 58 ? -0.766 -3.812 -18.172 1 65.12 58 TYR A N 1
ATOM 433 C CA . TYR A 1 58 ? -0.649 -5.266 -18.156 1 65.12 58 TYR A CA 1
ATOM 434 C C . TYR A 1 58 ? -1.388 -5.887 -19.328 1 65.12 58 TYR A C 1
ATOM 436 O O . TYR A 1 58 ? -0.966 -6.914 -19.875 1 65.12 58 TYR A O 1
ATOM 444 N N . ALA A 1 59 ? -2.324 -5.172 -19.703 1 56.34 59 ALA A N 1
ATOM 445 C CA . ALA A 1 59 ? -3.123 -5.656 -20.812 1 56.34 59 ALA A CA 1
ATOM 446 C C . ALA A 1 59 ? -2.467 -5.301 -22.156 1 56.34 59 ALA A C 1
ATOM 448 O O . ALA A 1 59 ? -2.951 -5.703 -23.219 1 56.34 59 ALA A O 1
ATOM 449 N N . GLY A 1 60 ? -1.28 -4.793 -21.938 1 58.59 60 GLY A N 1
ATOM 450 C CA . GLY A 1 60 ? -0.548 -4.449 -23.156 1 58.59 60 GLY A CA 1
ATOM 451 C C . GLY A 1 60 ? -1.146 -3.27 -23.891 1 58.59 60 GLY A C 1
ATOM 452 O O . GLY A 1 60 ? -0.833 -3.047 -25.062 1 58.59 60 GLY A O 1
ATOM 453 N N . GLN A 1 61 ? -2.062 -2.695 -23.156 1 52.19 61 GLN A N 1
ATOM 454 C CA . GLN A 1 61 ? -2.672 -1.509 -23.75 1 52.19 61 GLN A CA 1
ATOM 455 C C . GLN A 1 61 ? -1.763 -0.292 -23.609 1 52.19 61 GLN A C 1
ATOM 457 O O . GLN A 1 61 ? -1.248 -0.022 -22.516 1 52.19 61 GLN A O 1
ATOM 462 N N . ASP A 1 62 ? -0.999 0.071 -24.734 1 56.5 62 ASP A N 1
ATOM 463 C CA . ASP A 1 62 ? -0.251 1.32 -24.844 1 56.5 62 ASP A CA 1
ATOM 464 C C . ASP A 1 62 ? 1.239 1.09 -24.594 1 56.5 62 ASP A C 1
ATOM 466 O O . ASP A 1 62 ? 1.878 1.836 -23.859 1 56.5 62 ASP A O 1
ATOM 470 N N . LEU A 1 63 ? 1.625 -0.046 -25.062 1 59.38 63 LEU A N 1
ATOM 471 C CA . LEU A 1 63 ? 3.057 -0.31 -24.969 1 59.38 63 LEU A CA 1
ATOM 472 C C . LEU A 1 63 ? 3.855 0.76 -25.703 1 59.38 63 LEU A C 1
ATOM 474 O O . LEU A 1 63 ? 3.527 1.117 -26.844 1 59.38 63 LEU A O 1
ATOM 478 N N . PRO A 1 64 ? 4.695 1.337 -24.922 1 54.06 64 PRO A N 1
ATOM 479 C CA . PRO A 1 64 ? 5.473 2.414 -25.531 1 54.06 64 PRO A CA 1
ATOM 480 C C . PRO A 1 64 ? 6.25 1.95 -26.766 1 54.06 64 PRO A C 1
ATOM 482 O O . PRO A 1 64 ? 6.449 2.727 -27.703 1 54.06 64 PRO A O 1
ATOM 485 N N . ASP A 1 65 ? 6.855 0.69 -26.734 1 53.78 65 ASP A N 1
ATOM 486 C CA . ASP A 1 65 ? 7.609 0.202 -27.875 1 53.78 65 ASP A CA 1
ATOM 487 C C . ASP A 1 65 ? 7.078 -1.149 -28.359 1 53.78 65 ASP A C 1
ATOM 489 O O . ASP A 1 65 ? 7.488 -2.195 -27.844 1 53.78 65 ASP A O 1
ATOM 493 N N . PRO A 1 66 ? 6.129 -1.136 -29.172 1 48.25 66 PRO A N 1
ATOM 494 C CA . PRO A 1 66 ? 5.508 -2.363 -29.672 1 48.25 66 PRO A CA 1
ATOM 495 C C . PRO A 1 66 ? 6.523 -3.344 -30.25 1 48.25 66 PRO A C 1
ATOM 497 O O . PRO A 1 66 ? 6.227 -4.531 -30.391 1 48.25 66 PRO A O 1
ATOM 500 N N . SER A 1 67 ? 7.594 -2.666 -30.75 1 48.62 67 SER A N 1
ATOM 501 C CA . SER A 1 67 ? 8.578 -3.545 -31.375 1 48.62 67 SER A CA 1
ATOM 502 C C . SER A 1 67 ? 9.148 -4.539 -30.375 1 48.62 67 SER A C 1
ATOM 504 O O . SER A 1 67 ? 9.773 -5.527 -30.75 1 48.62 67 SER A O 1
ATOM 506 N N . THR A 1 68 ? 9.016 -4.164 -29.188 1 53.72 68 THR A N 1
ATOM 507 C CA . THR A 1 68 ? 9.57 -5.035 -28.156 1 53.72 68 THR A CA 1
ATOM 508 C C . THR A 1 68 ? 8.688 -6.266 -27.953 1 53.72 68 THR A C 1
ATOM 510 O O . THR A 1 68 ? 8.742 -6.91 -26.906 1 53.72 68 THR A O 1
ATOM 513 N N . VAL A 1 69 ? 7.812 -6.375 -28.969 1 51.25 69 VAL A N 1
ATOM 514 C CA . VAL A 1 69 ? 6.957 -7.551 -28.859 1 51.25 69 VAL A CA 1
ATOM 515 C C . VAL A 1 69 ? 7.809 -8.812 -28.859 1 51.25 69 VAL A C 1
ATOM 517 O O . VAL A 1 69 ? 8.555 -9.062 -29.812 1 51.25 69 VAL A O 1
ATOM 520 N N . LEU A 1 70 ? 8.086 -9.328 -27.766 1 56.06 70 LEU A N 1
ATOM 521 C CA . LEU A 1 70 ? 8.734 -10.625 -27.625 1 56.06 70 LEU A CA 1
ATOM 522 C C . LEU A 1 70 ? 8.117 -11.641 -28.578 1 56.06 70 LEU A C 1
ATOM 524 O O . LEU A 1 70 ? 6.949 -11.516 -28.969 1 56.06 70 LEU A O 1
ATOM 528 N N . PRO A 1 71 ? 8.969 -12.367 -29.422 1 54.91 71 PRO A N 1
ATOM 529 C CA . PRO A 1 71 ? 8.383 -13.414 -30.25 1 54.91 71 PRO A CA 1
ATOM 530 C C . PRO A 1 71 ? 7.16 -14.062 -29.625 1 54.91 71 PRO A C 1
ATOM 532 O O . PRO A 1 71 ? 7.078 -14.164 -28.391 1 54.91 71 PRO A O 1
ATOM 535 N N . SER A 1 72 ? 6.16 -14.195 -30.453 1 60.94 72 SER A N 1
ATOM 536 C CA . SER A 1 72 ? 4.965 -14.875 -29.984 1 60.94 72 SER A CA 1
ATOM 537 C C . SER A 1 72 ? 5.312 -16.203 -29.312 1 60.94 72 SER A C 1
ATOM 539 O O . SER A 1 72 ? 6.184 -16.938 -29.797 1 60.94 72 SER A O 1
ATOM 541 N N . TRP A 1 73 ? 4.934 -16.453 -28.188 1 67.75 73 TRP A N 1
ATOM 542 C CA . TRP A 1 73 ? 5.164 -17.656 -27.375 1 67.75 73 TRP A CA 1
ATOM 543 C C . TRP A 1 73 ? 4.82 -18.906 -28.156 1 67.75 73 TRP A C 1
ATOM 545 O O . TRP A 1 73 ? 5.449 -19.953 -27.969 1 67.75 73 TRP A O 1
ATOM 555 N N . GLU A 1 74 ? 3.982 -18.703 -29.109 1 70.94 74 GLU A N 1
ATOM 556 C CA . GLU A 1 74 ? 3.557 -19.828 -29.953 1 70.94 74 GLU A CA 1
ATOM 557 C C . GLU A 1 74 ? 4.699 -20.328 -30.828 1 70.94 74 GLU A C 1
ATOM 559 O O . GLU A 1 74 ? 4.793 -21.516 -31.109 1 70.94 74 GLU A O 1
ATOM 564 N N . HIS A 1 75 ? 5.52 -19.438 -31.031 1 78.06 75 HIS A N 1
ATOM 565 C CA . HIS A 1 75 ? 6.621 -19.812 -31.922 1 78.06 75 HIS A CA 1
ATOM 566 C C . HIS A 1 75 ? 7.695 -20.578 -31.156 1 78.06 75 HIS A C 1
ATOM 568 O O . HIS A 1 75 ? 8.367 -21.453 -31.719 1 78.06 75 HIS A O 1
ATOM 574 N N . LEU A 1 76 ? 7.68 -20.391 -29.969 1 85.31 76 LEU A N 1
ATOM 575 C CA . LEU A 1 76 ? 8.719 -21.031 -29.156 1 85.31 76 LEU A CA 1
ATOM 576 C C . LEU A 1 76 ? 8.312 -22.453 -28.781 1 85.31 76 LEU A C 1
ATOM 578 O O . LEU A 1 76 ? 9.172 -23.312 -28.625 1 85.31 76 LEU A O 1
ATOM 582 N N . TYR A 1 77 ? 7 -22.672 -28.672 1 91.5 77 TYR A N 1
ATOM 583 C CA . TYR A 1 77 ? 6.484 -23.984 -28.281 1 91.5 77 TYR A CA 1
ATOM 584 C C . TYR A 1 77 ? 5.324 -24.406 -29.172 1 91.5 77 TYR A C 1
ATOM 586 O O . TYR A 1 77 ? 4.191 -24.531 -28.703 1 91.5 77 TYR A O 1
ATOM 594 N N . PRO A 1 78 ? 5.637 -24.766 -30.328 1 88.38 78 PRO A N 1
ATOM 595 C CA . PRO A 1 78 ? 4.602 -25.062 -31.312 1 88.38 78 PRO A CA 1
ATOM 596 C C . PRO A 1 78 ? 3.873 -26.375 -31.031 1 88.38 78 PRO A C 1
ATOM 598 O O . PRO A 1 78 ? 2.779 -26.609 -31.547 1 88.38 78 PRO A O 1
ATOM 601 N N . ASP A 1 79 ? 4.418 -27.266 -30.266 1 91.62 79 ASP A N 1
ATOM 602 C CA . ASP A 1 79 ? 3.836 -28.578 -30.016 1 91.62 79 ASP A CA 1
ATOM 603 C C . ASP A 1 79 ? 2.91 -28.562 -28.797 1 91.62 79 ASP A C 1
ATOM 605 O O . ASP A 1 79 ? 2.646 -29.594 -28.203 1 91.62 79 ASP A O 1
ATOM 609 N N . VAL A 1 80 ? 2.494 -27.359 -28.422 1 95.19 80 VAL A N 1
ATOM 610 C CA . VAL A 1 80 ? 1.534 -27.203 -27.328 1 95.19 80 VAL A CA 1
ATOM 611 C C . VAL A 1 80 ? 0.197 -26.719 -27.891 1 95.19 80 VAL A C 1
ATOM 613 O O . VAL A 1 80 ? 0.143 -25.703 -28.594 1 95.19 80 VAL A O 1
ATOM 616 N N . VAL A 1 81 ? -0.872 -27.5 -27.578 1 94.19 81 VAL A N 1
ATOM 617 C CA . VAL A 1 81 ? -2.225 -27.125 -27.984 1 94.19 81 VAL A CA 1
ATOM 618 C C . VAL A 1 81 ? -2.912 -26.375 -26.844 1 94.19 81 VAL A C 1
ATOM 620 O O . VAL A 1 81 ? -2.887 -26.812 -25.703 1 94.19 81 VAL A O 1
ATOM 623 N N . VAL A 1 82 ? -3.496 -25.266 -27.188 1 95 82 VAL A N 1
ATOM 624 C CA . VAL A 1 82 ? -4.172 -24.422 -26.188 1 95 82 VAL A CA 1
ATOM 625 C C . VAL A 1 82 ? -5.68 -24.453 -26.438 1 95 82 VAL A C 1
ATOM 627 O O . VAL A 1 82 ? -6.133 -24.328 -27.578 1 95 82 VAL A O 1
ATOM 630 N N . ASP A 1 83 ? -6.414 -24.703 -25.391 1 95.62 83 ASP A N 1
ATOM 631 C CA . ASP A 1 83 ? -7.871 -24.703 -25.438 1 95.62 83 ASP A CA 1
ATOM 632 C C . ASP A 1 83 ? -8.469 -23.984 -24.234 1 95.62 83 ASP A C 1
ATOM 634 O O . ASP A 1 83 ? -7.742 -23.469 -23.391 1 95.62 83 ASP A O 1
ATOM 638 N N . GLU A 1 84 ? -9.805 -23.922 -24.234 1 96.62 84 GLU A N 1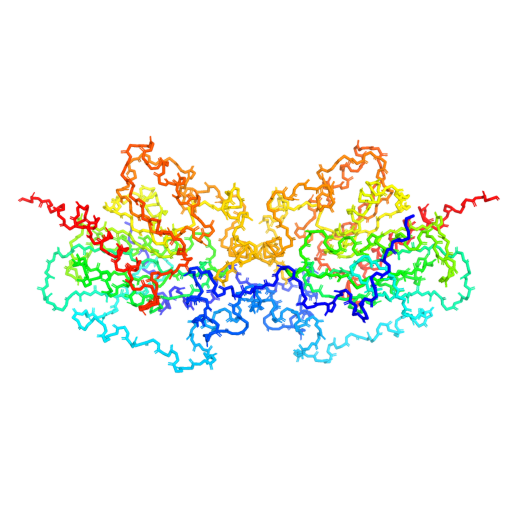
ATOM 639 C CA . GLU A 1 84 ? -10.508 -23.281 -23.141 1 96.62 84 GLU A CA 1
ATOM 640 C C . GLU A 1 84 ? -11.359 -24.281 -22.375 1 96.62 84 GLU A C 1
ATOM 642 O O . GLU A 1 84 ? -11.969 -25.172 -22.969 1 96.62 84 GLU A O 1
ATOM 647 N N . LEU A 1 85 ? -11.352 -24.188 -21.062 1 96.31 85 LEU A N 1
ATOM 648 C CA . LEU A 1 85 ? -12.156 -24.953 -20.141 1 96.31 85 LEU A CA 1
ATOM 649 C C . LEU A 1 85 ? -12.984 -24.031 -19.25 1 96.31 85 LEU A C 1
ATOM 651 O O . LEU A 1 85 ? -12.492 -23 -18.781 1 96.31 85 LEU A O 1
ATOM 655 N N . ARG A 1 86 ? -14.234 -24.359 -19.062 1 96.62 86 ARG A N 1
ATOM 656 C CA . ARG A 1 86 ? -15.078 -23.641 -18.109 1 96.62 86 ARG A CA 1
ATOM 657 C C . ARG A 1 86 ? -15.5 -24.547 -16.953 1 96.62 86 ARG A C 1
ATOM 659 O O . ARG A 1 86 ? -16.047 -25.625 -17.172 1 96.62 86 ARG A O 1
ATOM 666 N N . VAL A 1 87 ? -15.211 -24.109 -15.805 1 97.56 87 VAL A N 1
ATOM 667 C CA . VAL A 1 87 ? -15.531 -24.844 -14.594 1 97.56 87 VAL A CA 1
ATOM 668 C C . VAL A 1 87 ? -16.625 -24.125 -13.82 1 97.56 87 VAL A C 1
ATOM 670 O O . VAL A 1 87 ? -16.516 -22.938 -13.539 1 97.56 87 VAL A O 1
ATOM 673 N N . GLY A 1 88 ? -17.703 -24.828 -13.43 1 94.94 88 GLY A N 1
ATOM 674 C CA . GLY A 1 88 ? -18.766 -24.25 -12.617 1 94.94 88 GLY A CA 1
ATOM 675 C C . GLY A 1 88 ? -18.391 -24.141 -11.148 1 94.94 88 GLY A C 1
ATOM 676 O O . GLY A 1 88 ? -17.672 -24.984 -10.609 1 94.94 88 GLY A O 1
ATOM 677 N N . SER A 1 89 ? -18.797 -23.047 -10.508 1 94.25 89 SER A N 1
ATOM 678 C CA . SER A 1 89 ? -18.641 -22.844 -9.078 1 94.25 89 SER A CA 1
ATOM 679 C C . SER A 1 89 ? -19.812 -22.078 -8.492 1 94.25 89 SER A C 1
ATOM 681 O O . SER A 1 89 ? -20.719 -21.656 -9.227 1 94.25 89 SER A O 1
ATOM 683 N N . LEU A 1 90 ? -19.812 -21.969 -7.109 1 89.06 90 LEU A N 1
ATOM 684 C CA . LEU A 1 90 ? -20.891 -21.234 -6.445 1 89.06 90 LEU A CA 1
ATOM 685 C C . LEU A 1 90 ? -20.859 -19.766 -6.852 1 89.06 90 LEU A C 1
ATOM 687 O O . LEU A 1 90 ? -21.906 -19.094 -6.852 1 89.06 90 LEU A O 1
ATOM 691 N N . ALA A 1 91 ? -19.703 -19.344 -7.25 1 93.12 91 ALA A N 1
ATOM 692 C CA . ALA A 1 91 ? -19.547 -17.922 -7.594 1 93.12 91 ALA A CA 1
ATOM 693 C C . ALA A 1 91 ? -19.859 -17.688 -9.07 1 93.12 91 ALA A C 1
ATOM 695 O O . ALA A 1 91 ? -20.031 -16.547 -9.492 1 93.12 91 ALA A O 1
ATOM 696 N N . GLY A 1 92 ? -19.906 -18.656 -9.875 1 94.31 92 GLY A N 1
ATOM 697 C CA . GLY A 1 92 ? -20.094 -18.562 -11.312 1 94.31 92 GLY A CA 1
ATOM 698 C C . GLY A 1 92 ? -19.125 -19.406 -12.102 1 94.31 92 GLY A C 1
ATOM 699 O O . GLY A 1 92 ? -18.453 -20.281 -11.539 1 94.31 92 GLY A O 1
ATOM 700 N N . SER A 1 93 ? -19.109 -19.156 -13.43 1 97.19 93 SER A N 1
ATOM 701 C CA . SER A 1 93 ? -18.234 -19.922 -14.32 1 97.19 93 SER A CA 1
ATOM 702 C C . SER A 1 93 ? -16.797 -19.406 -14.242 1 97.19 93 SER A C 1
ATOM 704 O O . SER A 1 93 ? -16.562 -18.188 -14.266 1 97.19 93 SER A O 1
ATOM 706 N N . ILE A 1 94 ? -15.898 -20.344 -14.133 1 98.19 94 ILE A N 1
ATOM 707 C CA . ILE A 1 94 ? -14.484 -20 -14.109 1 98.19 94 ILE A CA 1
ATOM 708 C C . ILE A 1 94 ? -13.836 -20.422 -15.43 1 98.19 94 ILE A C 1
ATOM 710 O O . ILE A 1 94 ? -13.758 -21.609 -15.742 1 98.19 94 ILE A O 1
ATOM 714 N N . ARG A 1 95 ? -13.367 -19.422 -16.172 1 97.94 95 ARG A N 1
ATOM 715 C CA . ARG A 1 95 ? -12.648 -19.703 -17.406 1 97.94 95 ARG A CA 1
ATOM 716 C C . ARG A 1 95 ? -11.211 -20.125 -17.109 1 97.94 95 ARG A C 1
ATOM 718 O O . ARG A 1 95 ? -10.539 -19.531 -16.281 1 97.94 95 ARG A O 1
ATOM 725 N N . CYS A 1 96 ? -10.812 -21.188 -17.797 1 98.38 96 CYS A N 1
ATOM 726 C CA . CYS A 1 96 ? -9.43 -21.641 -17.719 1 98.38 96 CYS A CA 1
ATOM 727 C C . CYS A 1 96 ? -8.836 -21.828 -19.109 1 98.38 96 CYS A C 1
ATOM 729 O O . CYS A 1 96 ? -9.555 -22.125 -20.062 1 98.38 96 CYS A O 1
ATOM 731 N N . ARG A 1 97 ? -7.594 -21.531 -19.203 1 97.69 97 ARG A N 1
ATOM 732 C CA . ARG A 1 97 ? -6.836 -21.922 -20.375 1 97.69 97 ARG A CA 1
ATOM 733 C C . ARG A 1 97 ? -6.105 -23.25 -20.156 1 97.69 97 ARG A C 1
ATOM 735 O O . ARG A 1 97 ? -5.453 -23.422 -19.125 1 97.69 97 ARG A O 1
ATOM 742 N N . THR A 1 98 ? -6.281 -24.156 -21.078 1 97.56 98 THR A N 1
ATOM 743 C CA . THR A 1 98 ? -5.625 -25.453 -20.922 1 97.56 98 THR A CA 1
ATOM 744 C C . THR A 1 98 ? -4.508 -25.625 -21.953 1 97.56 98 THR A C 1
ATOM 746 O O . THR A 1 98 ? -4.633 -25.172 -23.094 1 97.56 98 THR A O 1
ATOM 749 N N . TYR A 1 99 ? -3.451 -26.188 -21.562 1 96.75 99 TYR A N 1
ATOM 750 C CA . TYR A 1 99 ? -2.273 -26.484 -22.375 1 96.75 99 TYR A CA 1
ATOM 751 C C . TYR A 1 99 ? -1.957 -27.969 -22.359 1 96.75 99 TYR A C 1
ATOM 753 O O . TYR A 1 99 ? -1.844 -28.578 -21.297 1 96.75 99 TYR A O 1
ATOM 761 N N . ARG A 1 100 ? -1.83 -28.562 -23.5 1 95.56 100 ARG A N 1
ATOM 762 C CA . ARG A 1 100 ? -1.506 -29.984 -23.609 1 95.56 100 ARG A CA 1
ATOM 763 C C . ARG A 1 100 ? -0.505 -30.234 -24.734 1 95.56 100 ARG A C 1
ATOM 765 O O . ARG A 1 100 ? -0.566 -29.578 -25.781 1 95.56 100 ARG A O 1
ATOM 772 N N . PRO A 1 101 ? 0.381 -31.203 -24.469 1 93.25 101 PRO A N 1
ATOM 773 C CA . PRO A 1 101 ? 1.249 -31.578 -25.578 1 93.25 101 PRO A CA 1
ATOM 774 C C . PRO A 1 101 ? 0.469 -32.094 -26.781 1 93.25 101 PRO A C 1
ATOM 776 O O . PRO A 1 101 ? -0.54 -32.781 -26.625 1 93.25 101 PRO A O 1
ATOM 779 N N . SER A 1 102 ? 0.893 -31.672 -27.969 1 89.12 102 SER A N 1
ATOM 780 C CA . SER A 1 102 ? 0.193 -32.031 -29.203 1 89.12 102 SER A CA 1
ATOM 781 C C . SER A 1 102 ? 0.145 -33.562 -29.375 1 89.12 102 SER A C 1
ATOM 783 O O . SER A 1 102 ? -0.798 -34.094 -29.969 1 89.12 102 SER A O 1
ATOM 785 N N . GLN A 1 103 ? 1.168 -34.156 -29 1 80.44 103 GLN A N 1
ATOM 786 C CA . GLN A 1 103 ? 1.121 -35.625 -29.141 1 80.44 103 GLN A CA 1
ATOM 787 C C . GLN A 1 103 ? 0.162 -36.25 -28.125 1 80.44 103 GLN A C 1
ATOM 789 O O . GLN A 1 103 ? 0.13 -35.844 -26.969 1 80.44 103 GLN A O 1
ATOM 794 N N . SER A 1 104 ? -0.891 -36.812 -28.641 1 63.94 104 SER A N 1
ATOM 795 C CA . SER A 1 104 ? -2.031 -37.375 -27.906 1 63.94 104 SER A CA 1
ATOM 796 C C . SER A 1 104 ? -1.576 -38.312 -26.797 1 63.94 104 SER A C 1
ATOM 798 O O . SER A 1 104 ? -0.99 -39.344 -27.062 1 63.94 104 SER A O 1
ATOM 800 N N . ALA A 1 105 ? -1.309 -37.719 -25.703 1 73.69 105 ALA A N 1
ATOM 801 C CA . ALA A 1 105 ? -1.067 -38.562 -24.547 1 73.69 105 ALA A CA 1
ATOM 802 C C . ALA A 1 105 ? -2.225 -38.469 -23.562 1 73.69 105 ALA A C 1
ATOM 804 O O . ALA A 1 105 ? -2.875 -37.438 -23.438 1 73.69 105 ALA A O 1
ATOM 805 N N . VAL A 1 106 ? -2.678 -39.656 -23.203 1 84.06 106 VAL A N 1
ATOM 806 C CA . VAL A 1 106 ? -3.705 -39.719 -22.172 1 84.06 106 VAL A CA 1
ATOM 807 C C . VAL A 1 106 ? -3.057 -40.031 -20.812 1 84.06 106 VAL A C 1
ATOM 809 O O . VAL A 1 106 ? -1.919 -40.5 -20.75 1 84.06 106 VAL A O 1
ATOM 812 N N . GLY A 1 107 ? -3.678 -39.594 -19.844 1 93.12 107 GLY A N 1
ATOM 813 C CA . GLY A 1 107 ? -3.217 -39.906 -18.484 1 93.12 107 GLY A CA 1
ATOM 814 C C . GLY A 1 107 ? -2.078 -39 -18.047 1 93.12 107 GLY A C 1
ATOM 815 O O . GLY A 1 107 ? -1.24 -39.406 -17.234 1 93.12 107 GLY A O 1
ATOM 816 N N . LEU A 1 108 ? -2.041 -37.812 -18.609 1 95.5 108 LEU A N 1
ATOM 817 C CA . LEU A 1 108 ? -0.976 -36.875 -18.266 1 95.5 108 LEU A CA 1
ATOM 818 C C . LEU A 1 108 ? -1.168 -36.312 -16.859 1 95.5 108 LEU A C 1
ATOM 820 O O . LEU A 1 108 ? -2.299 -36.094 -16.422 1 95.5 108 LEU A O 1
ATOM 824 N N . PRO A 1 109 ? -0.036 -36.156 -16.172 1 97.19 109 PRO A N 1
ATOM 825 C CA . PRO A 1 109 ? -0.187 -35.344 -14.961 1 97.19 109 PRO A CA 1
ATOM 826 C C . PRO A 1 109 ? -0.707 -33.938 -15.242 1 97.19 109 PRO A C 1
ATOM 828 O O . PRO A 1 109 ? -0.522 -33.438 -16.344 1 97.19 109 PRO A O 1
ATOM 831 N N . VAL A 1 110 ? -1.408 -33.344 -14.266 1 98.12 110 VAL A N 1
ATOM 832 C CA . VAL A 1 110 ? -2.041 -32.062 -14.477 1 98.12 110 VAL A CA 1
ATOM 833 C C . VAL A 1 110 ? -1.525 -31.047 -13.453 1 98.12 110 VAL A C 1
ATOM 835 O O . VAL A 1 110 ? -1.381 -31.375 -12.273 1 98.12 110 VAL A O 1
ATOM 838 N N . LEU A 1 111 ? -1.181 -29.859 -13.891 1 98.69 111 LEU A N 1
ATOM 839 C CA . LEU A 1 111 ? -0.91 -28.719 -13.023 1 98.69 111 LEU A CA 1
ATOM 840 C C . LEU A 1 111 ? -2.035 -27.688 -13.102 1 98.69 111 LEU A C 1
ATOM 842 O O . LEU A 1 111 ? -2.408 -27.25 -14.195 1 98.69 111 LEU A O 1
ATOM 846 N N . VAL A 1 112 ? -2.65 -27.359 -11.984 1 98.94 112 VAL A N 1
ATOM 847 C CA . VAL A 1 112 ? -3.498 -26.172 -11.898 1 98.94 112 VAL A CA 1
ATOM 848 C C . VAL A 1 112 ? -2.637 -24.938 -11.648 1 98.94 112 VAL A C 1
ATOM 850 O O . VAL A 1 112 ? -1.958 -24.844 -10.625 1 98.94 112 VAL A O 1
ATOM 853 N N . TYR A 1 113 ? -2.658 -23.984 -12.617 1 98.94 113 TYR A N 1
ATOM 854 C CA . TYR A 1 113 ? -1.747 -22.844 -12.602 1 98.94 113 TYR A CA 1
ATOM 855 C C . TYR A 1 113 ? -2.482 -21.562 -12.227 1 98.94 113 TYR A C 1
ATOM 857 O O . TYR A 1 113 ? -3.547 -21.266 -12.773 1 98.94 113 TYR A O 1
ATOM 865 N N . CYS A 1 114 ? -1.925 -20.859 -11.289 1 98.88 114 CYS A N 1
ATOM 866 C CA . CYS A 1 114 ? -2.422 -19.547 -10.867 1 98.88 114 CYS A CA 1
ATOM 867 C C . CYS A 1 114 ? -1.479 -18.438 -11.312 1 98.88 114 CYS A C 1
ATOM 869 O O . CYS A 1 114 ? -0.319 -18.406 -10.891 1 98.88 114 CYS A O 1
ATOM 871 N N . HIS A 1 115 ? -2.012 -17.5 -12.125 1 97.44 115 HIS A N 1
ATOM 872 C CA . HIS A 1 115 ? -1.17 -16.438 -12.672 1 97.44 115 HIS A CA 1
ATOM 873 C C . HIS A 1 115 ? -0.878 -15.375 -11.617 1 97.44 115 HIS A C 1
ATOM 875 O O . HIS A 1 115 ? -1.633 -15.227 -10.656 1 97.44 115 HIS A O 1
ATOM 881 N N . GLY A 1 116 ? 0.21 -14.68 -11.844 1 97.25 116 GLY A N 1
ATOM 882 C CA . GLY A 1 116 ? 0.569 -13.562 -10.977 1 97.25 116 GLY A CA 1
ATOM 883 C C . GLY A 1 116 ? -0.179 -12.289 -11.305 1 97.25 116 GLY A C 1
ATOM 884 O O . GLY A 1 116 ? -1.125 -12.297 -12.102 1 97.25 116 GLY A O 1
ATOM 885 N N . GLY A 1 117 ? 0.263 -11.258 -10.586 1 95.81 117 GLY A N 1
ATOM 886 C CA . GLY A 1 117 ? -0.361 -9.953 -10.773 1 95.81 117 GLY A CA 1
ATOM 887 C C . GLY A 1 117 ? -0.734 -9.281 -9.469 1 95.81 117 GLY A C 1
ATOM 888 O O . GLY A 1 117 ? -1.663 -8.469 -9.43 1 95.81 117 GLY A O 1
ATOM 889 N N . GLY A 1 118 ? -0.078 -9.617 -8.414 1 96.94 118 GLY A N 1
ATOM 890 C CA . GLY A 1 118 ? -0.292 -8.977 -7.133 1 96.94 118 GLY A CA 1
ATOM 891 C C . GLY A 1 118 ? -1.702 -9.148 -6.602 1 96.94 118 GLY A C 1
ATOM 892 O O . GLY A 1 118 ? -2.223 -8.281 -5.906 1 96.94 118 GLY A O 1
ATOM 893 N N . PHE A 1 119 ? -2.406 -10.141 -7.09 1 97.88 119 PHE A N 1
ATOM 894 C CA . PHE A 1 119 ? -3.777 -10.461 -6.711 1 97.88 119 PHE A CA 1
ATOM 895 C C . PHE A 1 119 ? -4.762 -9.516 -7.391 1 97.88 119 PHE A C 1
ATOM 897 O O . PHE A 1 119 ? -5.977 -9.648 -7.219 1 97.88 119 PHE A O 1
ATOM 904 N N . MET A 1 120 ? -4.277 -8.539 -8.156 1 96.38 120 MET A N 1
ATOM 905 C CA . MET A 1 120 ? -5.141 -7.43 -8.547 1 96.38 120 MET A CA 1
ATOM 906 C C . MET A 1 120 ? -5.25 -7.328 -10.07 1 96.38 120 MET A C 1
ATOM 908 O O . MET A 1 120 ? -6.125 -6.637 -10.586 1 96.38 120 MET A O 1
ATOM 912 N N . VAL A 1 121 ? -4.297 -7.918 -10.758 1 94.31 121 VAL A N 1
ATOM 913 C CA . VAL A 1 121 ? -4.293 -7.836 -12.219 1 94.31 121 VAL A CA 1
ATOM 914 C C . VAL A 1 121 ? -3.859 -9.18 -12.805 1 94.31 121 VAL A C 1
ATOM 916 O O . VAL A 1 121 ? -3.473 -10.094 -12.07 1 94.31 121 VAL A O 1
ATOM 919 N N . GLY A 1 122 ? -4.055 -9.305 -14.117 1 93.44 122 GLY A N 1
ATOM 920 C CA . GLY A 1 122 ? -3.549 -10.469 -14.828 1 93.44 122 GLY A CA 1
ATOM 921 C C . GLY A 1 122 ? -4.648 -11.406 -15.297 1 93.44 122 GLY A C 1
ATOM 922 O O . GLY A 1 122 ? -5.82 -11.211 -14.961 1 93.44 122 GLY A O 1
ATOM 923 N N . SER A 1 123 ? -4.203 -12.336 -16.094 1 93.75 123 SER A N 1
ATOM 924 C CA . SER A 1 123 ? -5.035 -13.391 -16.672 1 93.75 123 SER A CA 1
ATOM 925 C C . SER A 1 123 ? -4.207 -14.625 -17 1 93.75 123 SER A C 1
ATOM 927 O O . SER A 1 123 ? -2.975 -14.578 -16.969 1 93.75 123 SER A O 1
ATOM 929 N N . ALA A 1 124 ? -4.93 -15.703 -17.266 1 95.12 124 ALA A N 1
ATOM 930 C CA . ALA A 1 124 ? -4.258 -16.906 -17.734 1 95.12 124 ALA A CA 1
ATOM 931 C C . ALA A 1 124 ? -3.467 -16.641 -19 1 95.12 124 ALA A C 1
ATOM 933 O O . ALA A 1 124 ? -2.387 -17.203 -19.203 1 95.12 124 ALA A O 1
ATOM 934 N N . GLU A 1 125 ? -3.932 -15.734 -19.828 1 90.81 125 GLU A N 1
ATOM 935 C CA . GLU A 1 125 ? -3.311 -15.398 -21.109 1 90.81 125 GLU A CA 1
ATOM 936 C C . GLU A 1 125 ? -1.968 -14.703 -20.906 1 90.81 125 GLU A C 1
ATOM 938 O O . GLU A 1 125 ? -1.041 -14.883 -21.703 1 90.81 125 GLU A O 1
ATOM 943 N N . ASP A 1 126 ? -1.845 -14.008 -19.812 1 88.75 126 ASP A N 1
ATOM 944 C CA . ASP A 1 126 ? -0.643 -13.219 -19.562 1 88.75 126 ASP A CA 1
ATOM 945 C C . ASP A 1 126 ? 0.542 -14.117 -19.219 1 88.75 126 ASP A C 1
ATOM 947 O O . ASP A 1 126 ? 1.695 -13.688 -19.297 1 88.75 126 ASP A O 1
ATOM 951 N N . THR A 1 127 ? 0.307 -15.344 -18.875 1 92.69 127 THR A N 1
ATOM 952 C CA . THR A 1 127 ? 1.373 -16.25 -18.484 1 92.69 127 THR A CA 1
ATOM 953 C C . THR A 1 127 ? 1.521 -17.391 -19.5 1 92.69 127 THR A C 1
ATOM 955 O O . THR A 1 127 ? 1.978 -18.484 -19.156 1 92.69 127 THR A O 1
ATOM 958 N N . ASP A 1 128 ? 1.172 -17.094 -20.688 1 92 128 ASP A N 1
ATOM 959 C CA . ASP A 1 128 ? 1.181 -18.078 -21.766 1 92 128 ASP A CA 1
ATOM 960 C C . ASP A 1 128 ? 2.57 -18.688 -21.938 1 92 128 ASP A C 1
ATOM 962 O O . ASP A 1 128 ? 2.709 -19.906 -22.094 1 92 128 ASP A O 1
ATOM 966 N N . TYR A 1 129 ? 3.588 -17.922 -21.891 1 90.69 129 TYR A N 1
ATOM 967 C CA . TYR A 1 129 ? 4.953 -18.391 -22.094 1 90.69 129 TYR A CA 1
ATOM 968 C C . TYR A 1 129 ? 5.344 -19.422 -21.031 1 90.69 129 TYR A C 1
ATOM 970 O O . TYR A 1 129 ? 5.805 -20.516 -21.359 1 90.69 129 TYR A O 1
ATOM 978 N N . ILE A 1 130 ? 5.109 -19.078 -19.781 1 94.19 130 ILE A N 1
ATOM 979 C CA . ILE A 1 130 ? 5.484 -19.938 -18.672 1 94.19 130 ILE A CA 1
ATOM 980 C C . ILE A 1 130 ? 4.695 -21.25 -18.75 1 94.19 130 ILE A C 1
ATOM 982 O O . ILE A 1 130 ? 5.262 -22.328 -18.609 1 94.19 130 ILE A O 1
ATOM 986 N N . THR A 1 131 ? 3.428 -21.156 -19.031 1 95.81 131 THR A N 1
ATOM 987 C CA . THR A 1 131 ? 2.555 -22.328 -19.016 1 95.81 131 THR A CA 1
ATOM 988 C C . THR A 1 131 ? 2.863 -23.25 -20.188 1 95.81 131 THR A C 1
ATOM 990 O O . THR A 1 131 ? 2.922 -24.469 -20.031 1 95.81 131 THR A O 1
ATOM 993 N N . ARG A 1 132 ? 3.129 -22.688 -21.375 1 94.94 132 ARG A N 1
ATOM 994 C CA . ARG A 1 132 ? 3.537 -23.484 -22.516 1 94.94 132 ARG A CA 1
ATOM 995 C C . ARG A 1 132 ? 4.852 -24.203 -22.25 1 94.94 132 ARG A C 1
ATOM 997 O O . ARG A 1 132 ? 5.016 -25.375 -22.625 1 94.94 132 ARG A O 1
ATOM 1004 N N . ARG A 1 133 ? 5.734 -23.453 -21.672 1 95.06 133 ARG A N 1
ATOM 1005 C CA . ARG A 1 133 ? 7.055 -24.031 -21.422 1 95.06 133 ARG A CA 1
ATOM 1006 C C . ARG A 1 133 ? 6.973 -25.172 -20.422 1 95.06 133 ARG A C 1
ATOM 1008 O O . ARG A 1 133 ? 7.586 -26.219 -20.625 1 95.06 133 ARG A O 1
ATOM 1015 N N . LEU A 1 134 ? 6.215 -25 -19.328 1 96.81 134 LEU A N 1
ATOM 1016 C CA . LEU A 1 134 ? 5.996 -26.078 -18.375 1 96.81 134 LEU A CA 1
ATOM 1017 C C . LEU A 1 134 ? 5.391 -27.297 -19.062 1 96.81 134 LEU A C 1
ATOM 1019 O O . LEU A 1 134 ? 5.844 -28.422 -18.859 1 96.81 134 LEU A O 1
ATOM 1023 N N . CYS A 1 135 ? 4.383 -27.062 -19.844 1 96.44 135 CYS A N 1
ATOM 1024 C CA . CYS A 1 135 ? 3.697 -28.125 -20.562 1 96.44 135 CYS A CA 1
ATOM 1025 C C . CYS A 1 135 ? 4.672 -28.891 -21.453 1 96.44 135 CYS A C 1
ATOM 1027 O O . CYS A 1 135 ? 4.746 -30.109 -21.391 1 96.44 135 CYS A O 1
ATOM 1029 N N . ALA A 1 136 ? 5.438 -28.188 -22.188 1 94.31 136 ALA A N 1
ATOM 1030 C CA . ALA A 1 136 ? 6.324 -28.781 -23.188 1 94.31 136 ALA A CA 1
ATOM 1031 C C . ALA A 1 136 ? 7.508 -29.469 -22.531 1 94.31 136 ALA A C 1
ATOM 1033 O O . ALA A 1 136 ? 7.852 -30.609 -22.891 1 94.31 136 ALA A O 1
ATOM 1034 N N . GLU A 1 137 ? 8.117 -28.844 -21.578 1 94 137 GLU A N 1
ATOM 1035 C CA . GLU A 1 137 ? 9.391 -29.312 -21.047 1 94 137 GLU A CA 1
ATOM 1036 C C . GLU A 1 137 ? 9.18 -30.359 -19.953 1 94 137 GLU A C 1
ATOM 1038 O O . GLU A 1 137 ? 10.023 -31.234 -19.75 1 94 137 GLU A O 1
ATOM 1043 N N . ALA A 1 138 ? 8.07 -30.328 -19.281 1 94.12 138 ALA A N 1
ATOM 1044 C CA . ALA A 1 138 ? 7.836 -31.281 -18.203 1 94.12 138 ALA A CA 1
ATOM 1045 C C . ALA A 1 138 ? 6.852 -32.375 -18.625 1 94.12 138 ALA A C 1
ATOM 1047 O O . ALA A 1 138 ? 6.688 -33.375 -17.938 1 94.12 138 ALA A O 1
ATOM 1048 N N . GLY A 1 139 ? 6.23 -32.25 -19.719 1 93.44 139 GLY A N 1
ATOM 1049 C CA . GLY A 1 139 ? 5.262 -33.219 -20.188 1 93.44 139 GLY A CA 1
ATOM 1050 C C . GLY A 1 139 ? 4.031 -33.312 -19.297 1 93.44 139 GLY A C 1
ATOM 1051 O O . GLY A 1 139 ? 3.631 -34.406 -18.891 1 93.44 139 GLY A O 1
ATOM 1052 N N . VAL A 1 140 ? 3.469 -32.125 -19.031 1 96.44 140 VAL A N 1
ATOM 1053 C CA . VAL A 1 140 ? 2.299 -32.062 -18.156 1 96.44 140 VAL A CA 1
ATOM 1054 C C . VAL A 1 140 ? 1.177 -31.312 -18.859 1 96.44 140 VAL A C 1
ATOM 1056 O O . VAL A 1 140 ? 1.429 -30.5 -19.766 1 96.44 140 VAL A O 1
ATOM 1059 N N . LEU A 1 141 ? -0.036 -31.656 -18.5 1 97.31 141 LEU A N 1
ATOM 1060 C CA . LEU A 1 141 ? -1.185 -30.812 -18.828 1 97.31 141 LEU A CA 1
ATOM 1061 C C . LEU A 1 141 ? -1.31 -29.656 -17.828 1 97.31 141 LEU A C 1
ATOM 1063 O O . LEU A 1 141 ? -1.072 -29.844 -16.625 1 97.31 141 LEU A O 1
ATOM 1067 N N . VAL A 1 142 ? -1.628 -28.453 -18.344 1 98.44 142 VAL A N 1
ATOM 1068 C CA . VAL A 1 142 ? -1.79 -27.312 -17.453 1 98.44 142 VAL A CA 1
ATOM 1069 C C . VAL A 1 142 ? -3.186 -26.719 -17.609 1 98.44 142 VAL A C 1
ATOM 1071 O O . VAL A 1 142 ? -3.66 -26.531 -18.734 1 98.44 142 VAL A O 1
ATOM 1074 N N . ALA A 1 143 ? -3.916 -26.516 -16.531 1 98.69 143 ALA A N 1
ATOM 1075 C CA . ALA A 1 143 ? -5.133 -25.719 -16.469 1 98.69 143 ALA A CA 1
ATOM 1076 C C . ALA A 1 143 ? -4.875 -24.391 -15.75 1 98.69 143 ALA A C 1
ATOM 1078 O O . ALA A 1 143 ? -4.727 -24.359 -14.531 1 98.69 143 ALA A O 1
ATOM 1079 N N . SER A 1 144 ? -4.797 -23.297 -16.516 1 98.75 144 SER A N 1
ATOM 1080 C CA . SER A 1 144 ? -4.504 -21.969 -15.992 1 98.75 144 SER A CA 1
ATOM 1081 C C . SER A 1 144 ? -5.789 -21.219 -15.68 1 98.75 144 SER A C 1
ATOM 1083 O O . SER A 1 144 ? -6.656 -21.062 -16.547 1 98.75 144 SER A O 1
ATOM 1085 N N . VAL A 1 145 ? -5.91 -20.656 -14.484 1 98.81 145 VAL A N 1
ATOM 1086 C CA . VAL A 1 145 ? -7.188 -20.203 -13.938 1 98.81 145 VAL A CA 1
ATOM 1087 C C . VAL A 1 145 ? -7.328 -18.688 -14.117 1 98.81 145 VAL A C 1
ATOM 1089 O O . VAL A 1 145 ? -6.402 -17.938 -13.805 1 98.81 145 VAL A O 1
ATOM 1092 N N . ASN A 1 146 ? -8.453 -18.25 -14.641 1 98.38 146 ASN A N 1
ATOM 1093 C CA . ASN A 1 146 ? -8.859 -16.844 -14.555 1 98.38 146 ASN A CA 1
ATOM 1094 C C . ASN A 1 146 ? -9.719 -16.594 -13.32 1 98.38 146 ASN A C 1
ATOM 1096 O O . ASN A 1 146 ? -10.945 -16.609 -13.398 1 98.38 146 ASN A O 1
ATOM 1100 N N . TYR A 1 147 ? -9.008 -16.344 -12.234 1 98.19 147 TYR A N 1
ATOM 1101 C CA . TYR A 1 147 ? -9.68 -16.203 -10.945 1 98.19 147 TYR A CA 1
ATOM 1102 C C . TYR A 1 147 ? -10.109 -14.773 -10.703 1 98.19 147 TYR A C 1
ATOM 1104 O O . TYR A 1 147 ? -9.695 -13.859 -11.422 1 98.19 147 TYR A O 1
ATOM 1112 N N . ARG A 1 148 ? -11.016 -14.523 -9.719 1 97.31 148 ARG A N 1
ATOM 1113 C CA . ARG A 1 148 ? -11.477 -13.195 -9.32 1 97.31 148 ARG A CA 1
ATOM 1114 C C . ARG A 1 148 ? -10.344 -12.383 -8.703 1 97.31 148 ARG A C 1
ATOM 1116 O O . ARG A 1 148 ? -9.516 -12.922 -7.973 1 97.31 148 ARG A O 1
ATOM 1123 N N . LEU A 1 149 ? -10.352 -11.031 -8.93 1 97.06 149 LEU A N 1
ATOM 1124 C CA . LEU A 1 149 ? -9.234 -10.18 -8.531 1 97.06 149 LEU A CA 1
ATOM 1125 C C . LEU A 1 149 ? -9.656 -9.195 -7.449 1 97.06 149 LEU A C 1
ATOM 1127 O O . LEU A 1 149 ? -10.805 -8.75 -7.426 1 97.06 149 LEU A O 1
ATOM 1131 N N . ALA A 1 150 ? -8.75 -8.938 -6.598 1 96.5 150 ALA A N 1
ATOM 1132 C CA . ALA A 1 150 ? -8.883 -7.812 -5.676 1 96.5 150 ALA A CA 1
ATOM 1133 C C . ALA A 1 150 ? -8.648 -6.488 -6.395 1 96.5 150 ALA A C 1
ATOM 1135 O O . ALA A 1 150 ? -8 -6.449 -7.445 1 96.5 150 ALA A O 1
ATOM 1136 N N . PRO A 1 151 ? -9.164 -5.305 -5.918 1 94.69 151 PRO A N 1
ATOM 1137 C CA . PRO A 1 151 ? -9.867 -5.16 -4.645 1 94.69 151 PRO A CA 1
ATOM 1138 C C . PRO A 1 151 ? -11.352 -5.508 -4.75 1 94.69 151 PRO A C 1
ATOM 1140 O O . PRO A 1 151 ? -12.047 -5.586 -3.734 1 94.69 151 PRO A O 1
ATOM 1143 N N . GLU A 1 152 ? -11.875 -5.754 -5.938 1 94.31 152 GLU A N 1
ATOM 1144 C CA . GLU A 1 152 ? -13.289 -6.07 -6.098 1 94.31 152 GLU A CA 1
ATOM 1145 C C . GLU A 1 152 ? -13.672 -7.324 -5.312 1 94.31 152 GLU A C 1
ATOM 1147 O O . GLU A 1 152 ? -14.727 -7.375 -4.684 1 94.31 152 GLU A O 1
ATOM 1152 N N . TRP A 1 153 ? -12.789 -8.266 -5.41 1 96.44 153 TRP A N 1
ATOM 1153 C CA . TRP A 1 153 ? -12.969 -9.531 -4.711 1 96.44 153 TRP A CA 1
ATOM 1154 C C . TRP A 1 153 ? -11.758 -9.852 -3.83 1 96.44 153 TRP A C 1
ATOM 1156 O O . TRP A 1 153 ? -10.844 -10.562 -4.254 1 96.44 153 TRP A O 1
ATOM 1166 N N . PRO A 1 154 ? -11.773 -9.383 -2.621 1 96.44 154 PRO A N 1
ATOM 1167 C CA . PRO A 1 154 ? -10.656 -9.656 -1.714 1 96.44 154 PRO A CA 1
ATOM 1168 C C . PRO A 1 154 ? -10.609 -11.109 -1.257 1 96.44 154 PRO A C 1
ATOM 1170 O O . PRO A 1 154 ? -11.438 -11.922 -1.678 1 96.44 154 PRO A O 1
ATOM 1173 N N . PHE A 1 155 ? -9.578 -11.469 -0.483 1 97.62 155 PHE A N 1
ATOM 1174 C CA . PHE A 1 155 ? -9.461 -12.789 0.114 1 97.62 155 PHE A CA 1
ATOM 1175 C C . PHE A 1 155 ? -10.766 -13.203 0.781 1 97.62 155 PHE A C 1
ATOM 1177 O O . PHE A 1 155 ? -11.383 -12.414 1.491 1 97.62 155 PHE A O 1
ATOM 1184 N N . PRO A 1 156 ? -11.219 -14.375 0.398 1 97.88 156 PRO A N 1
ATOM 1185 C CA . PRO A 1 156 ? -10.508 -15.492 -0.226 1 97.88 156 PRO A CA 1
ATOM 1186 C C . PRO A 1 156 ? -11 -15.789 -1.64 1 97.88 156 PRO A C 1
ATOM 1188 O O . PRO A 1 156 ? -10.844 -16.906 -2.127 1 97.88 156 PRO A O 1
ATOM 1191 N N . ALA A 1 157 ? -11.547 -14.859 -2.332 1 97.94 157 ALA A N 1
ATOM 1192 C CA . ALA A 1 157 ? -12.25 -15.125 -3.584 1 97.94 157 ALA A CA 1
ATOM 1193 C C . ALA A 1 157 ? -11.336 -15.789 -4.602 1 97.94 157 ALA A C 1
ATOM 1195 O O . ALA A 1 157 ? -11.688 -16.812 -5.184 1 97.94 157 ALA A O 1
ATOM 1196 N N . GLY A 1 158 ? -10.125 -15.273 -4.766 1 98.25 158 GLY A N 1
ATOM 1197 C CA . GLY A 1 158 ? -9.211 -15.797 -5.77 1 98.25 158 GLY A CA 1
ATOM 1198 C C . GLY A 1 158 ? -8.789 -17.234 -5.496 1 98.25 158 GLY A C 1
ATOM 1199 O O . GLY A 1 158 ? -8.867 -18.094 -6.379 1 98.25 158 GLY A O 1
ATOM 1200 N N . ILE A 1 159 ? -8.422 -17.484 -4.266 1 98.62 159 ILE A N 1
ATOM 1201 C CA . ILE A 1 159 ? -7.941 -18.828 -3.941 1 98.62 159 ILE A CA 1
ATOM 1202 C C . ILE A 1 159 ? -9.109 -19.812 -3.969 1 98.62 159 ILE A C 1
ATOM 1204 O O . ILE A 1 159 ? -8.93 -20.984 -4.328 1 98.62 159 ILE A O 1
ATOM 1208 N N . ASP A 1 160 ? -10.32 -19.359 -3.646 1 98.44 160 ASP A N 1
ATOM 1209 C CA . ASP A 1 160 ? -11.5 -20.219 -3.736 1 98.44 160 ASP A CA 1
ATOM 1210 C C . ASP A 1 160 ? -11.789 -20.609 -5.184 1 98.44 160 ASP A C 1
ATOM 1212 O O . ASP A 1 160 ? -12.203 -21.734 -5.453 1 98.44 160 ASP A O 1
ATOM 1216 N N . ASP A 1 161 ? -11.594 -19.641 -6.082 1 98.69 161 ASP A N 1
ATOM 1217 C CA . ASP A 1 161 ? -11.742 -19.969 -7.496 1 98.69 161 ASP A CA 1
ATOM 1218 C C . ASP A 1 161 ? -10.719 -21.016 -7.93 1 98.69 161 ASP A C 1
ATOM 1220 O O . ASP A 1 161 ? -11.062 -21.969 -8.633 1 98.69 161 ASP A O 1
ATOM 1224 N N . CYS A 1 162 ? -9.5 -20.891 -7.496 1 98.81 162 CYS A N 1
ATOM 1225 C CA . CYS A 1 162 ? -8.453 -21.844 -7.82 1 98.81 162 CYS A CA 1
ATOM 1226 C C . CYS A 1 162 ? -8.766 -23.219 -7.215 1 98.81 162 CYS A C 1
ATOM 1228 O O . CYS A 1 162 ? -8.523 -24.25 -7.844 1 98.81 162 CYS A O 1
ATOM 1230 N N . LEU A 1 163 ? -9.312 -23.188 -6.008 1 98.81 163 LEU A N 1
ATOM 1231 C CA . LEU A 1 163 ? -9.711 -24.438 -5.363 1 98.81 163 LEU A CA 1
ATOM 1232 C C . LEU A 1 163 ? -10.805 -25.141 -6.16 1 98.81 163 LEU A C 1
ATOM 1234 O O . LEU A 1 163 ? -10.797 -26.359 -6.285 1 98.81 163 LEU A O 1
ATOM 1238 N N . ALA A 1 164 ? -11.758 -24.375 -6.641 1 98.62 164 ALA A N 1
ATOM 1239 C CA . ALA A 1 164 ? -12.836 -24.953 -7.434 1 98.62 164 ALA A CA 1
ATOM 1240 C C . ALA A 1 164 ? -12.297 -25.656 -8.672 1 98.62 164 ALA A C 1
ATOM 1242 O O . ALA A 1 164 ? -12.727 -26.766 -9 1 98.62 164 ALA A O 1
ATOM 1243 N N . VAL A 1 165 ? -11.344 -25.047 -9.32 1 98.81 165 VAL A N 1
ATOM 1244 C CA . VAL A 1 165 ? -10.742 -25.641 -10.508 1 98.81 165 VAL A CA 1
ATOM 1245 C C . VAL A 1 165 ? -9.938 -26.875 -10.117 1 98.81 165 VAL A C 1
ATOM 1247 O O . VAL A 1 165 ? -10 -27.906 -10.797 1 98.81 165 VAL A O 1
ATOM 1250 N N . TYR A 1 166 ? -9.211 -26.781 -9.039 1 98.81 166 TYR A N 1
ATOM 1251 C CA . TYR A 1 166 ? -8.469 -27.922 -8.531 1 98.81 166 TYR A CA 1
ATOM 1252 C C . TYR A 1 166 ? -9.398 -29.109 -8.266 1 98.81 166 TYR A C 1
ATOM 1254 O O . TYR A 1 166 ? -9.109 -30.234 -8.672 1 98.81 166 TYR A O 1
ATOM 1262 N N . GLY A 1 167 ? -10.492 -28.828 -7.59 1 98.62 167 GLY A N 1
ATOM 1263 C CA . GLY A 1 167 ? -11.477 -29.859 -7.32 1 98.62 167 GLY A CA 1
ATOM 1264 C C . GLY A 1 167 ? -12.039 -30.484 -8.578 1 98.62 167 GLY A C 1
ATOM 1265 O O . GLY A 1 167 ? -12.195 -31.703 -8.664 1 98.62 167 GLY A O 1
ATOM 1266 N N . TRP A 1 168 ? -12.336 -29.641 -9.523 1 98.5 168 TRP A N 1
ATOM 1267 C CA . TRP A 1 168 ? -12.852 -30.125 -10.797 1 98.5 168 TRP A CA 1
ATOM 1268 C C . TRP A 1 168 ? -11.844 -31.062 -11.469 1 98.5 168 TRP A C 1
ATOM 1270 O O . TRP A 1 168 ? -12.211 -32.125 -11.945 1 98.5 168 TRP A O 1
ATOM 1280 N N . VAL A 1 169 ? -10.578 -30.703 -11.484 1 98.5 169 VAL A N 1
ATOM 1281 C CA . VAL A 1 169 ? -9.531 -31.516 -12.109 1 98.5 169 VAL A CA 1
ATOM 1282 C C . VAL A 1 169 ? -9.391 -32.844 -11.367 1 98.5 169 VAL A C 1
ATOM 1284 O O . VAL A 1 169 ? -9.219 -33.875 -11.992 1 98.5 169 VAL A O 1
ATOM 1287 N N . ARG A 1 170 ? -9.484 -32.812 -10.086 1 98 170 ARG A N 1
ATOM 1288 C CA . ARG A 1 170 ? -9.375 -34.031 -9.273 1 98 170 ARG A CA 1
ATOM 1289 C C . ARG A 1 170 ? -10.492 -35 -9.586 1 98 170 ARG A C 1
ATOM 1291 O O . ARG A 1 170 ? -10.359 -36.219 -9.359 1 98 170 ARG A O 1
ATOM 1298 N N . GLN A 1 171 ? -11.523 -34.5 -10.117 1 97.38 171 GLN A N 1
ATOM 1299 C CA . GLN A 1 171 ? -12.688 -35.344 -10.375 1 97.38 171 GLN A CA 1
ATOM 1300 C C . GLN A 1 171 ? -12.781 -35.719 -11.852 1 97.38 171 GLN A C 1
ATOM 1302 O O . GLN A 1 171 ? -13.266 -36.781 -12.195 1 97.38 171 GLN A O 1
ATOM 1307 N N . ARG A 1 172 ? -12.289 -34.781 -12.719 1 97.19 172 ARG A N 1
ATOM 1308 C CA . ARG A 1 172 ? -12.672 -34.938 -14.117 1 97.19 172 ARG A CA 1
ATOM 1309 C C . ARG A 1 172 ? -11.461 -34.75 -15.031 1 97.19 172 ARG A C 1
ATOM 1311 O O . ARG A 1 172 ? -11.609 -34.406 -16.203 1 97.19 172 ARG A O 1
ATOM 1318 N N . ALA A 1 173 ? -10.281 -34.969 -14.578 1 96.56 173 ALA A N 1
ATOM 1319 C CA . ALA A 1 173 ? -9.062 -34.75 -15.344 1 96.56 173 ALA A CA 1
ATOM 1320 C C . ALA A 1 173 ? -9.078 -35.531 -16.656 1 96.56 173 ALA A C 1
ATOM 1322 O O . ALA A 1 173 ? -8.5 -35.094 -17.656 1 96.56 173 ALA A O 1
ATOM 1323 N N . GLU A 1 174 ? -9.75 -36.625 -16.672 1 95.31 174 GLU A N 1
ATOM 1324 C CA . GLU A 1 174 ? -9.773 -37.469 -17.844 1 95.31 174 GLU A CA 1
ATOM 1325 C C . GLU A 1 174 ? -10.438 -36.781 -19.031 1 95.31 174 GLU A C 1
ATOM 1327 O O . GLU A 1 174 ? -10.109 -37.062 -20.188 1 95.31 174 GLU A O 1
ATOM 1332 N N . GLU A 1 175 ? -11.281 -35.844 -18.719 1 94.06 175 GLU A N 1
ATOM 1333 C CA . GLU A 1 175 ? -11.945 -35.062 -19.766 1 94.06 175 GLU A CA 1
ATOM 1334 C C . GLU A 1 175 ? -10.953 -34.188 -20.516 1 94.06 175 GLU A C 1
ATOM 1336 O O . GLU A 1 175 ? -11.211 -33.781 -21.656 1 94.06 175 GLU A O 1
ATOM 1341 N N . LEU A 1 176 ? -9.797 -34 -19.938 1 93.25 176 LEU A N 1
ATOM 1342 C CA . LEU A 1 176 ? -8.75 -33.156 -20.531 1 93.25 176 LEU A CA 1
ATOM 1343 C C . LEU A 1 176 ? -7.594 -34.031 -21.031 1 93.25 176 LEU A C 1
ATOM 1345 O O . LEU A 1 176 ? -6.617 -33.5 -21.578 1 93.25 176 LEU A O 1
ATOM 1349 N N . GLY A 1 177 ? -7.742 -35.375 -20.781 1 94.12 177 GLY A N 1
ATOM 1350 C CA . GLY A 1 177 ? -6.621 -36.25 -21.062 1 94.12 177 GLY A CA 1
ATOM 1351 C C . GLY A 1 177 ? -5.641 -36.375 -19.906 1 94.12 177 GLY A C 1
ATOM 1352 O O . GLY A 1 177 ? -4.52 -36.844 -20.094 1 94.12 177 GLY A O 1
ATOM 1353 N N . GLY A 1 178 ? -6.094 -35.969 -18.812 1 96.31 178 GLY A N 1
ATOM 1354 C CA . GLY A 1 178 ? -5.223 -35.969 -17.641 1 96.31 178 GLY A CA 1
ATOM 1355 C C . GLY A 1 178 ? -5.484 -37.125 -16.703 1 96.31 178 GLY A C 1
ATOM 1356 O O . GLY A 1 178 ? -6.387 -37.938 -16.938 1 96.31 178 GLY A O 1
ATOM 1357 N N . ASP A 1 179 ? -4.621 -37.25 -15.703 1 96.5 179 ASP A N 1
ATOM 1358 C CA . ASP A 1 179 ? -4.719 -38.25 -14.633 1 96.5 179 ASP A CA 1
ATOM 1359 C C . ASP A 1 179 ? -5.137 -37.594 -13.32 1 96.5 179 ASP A C 1
ATOM 1361 O O . ASP A 1 179 ? -4.363 -36.844 -12.719 1 96.5 179 ASP A O 1
ATOM 1365 N N . ARG A 1 180 ? -6.305 -37.906 -12.766 1 95.88 180 ARG A N 1
ATOM 1366 C CA . ARG A 1 180 ? -6.879 -37.25 -11.594 1 95.88 180 ARG A CA 1
ATOM 1367 C C . ARG A 1 180 ? -6.074 -37.562 -10.336 1 95.88 180 ARG A C 1
ATOM 1369 O O . ARG A 1 180 ? -6.242 -36.938 -9.297 1 95.88 180 ARG A O 1
ATOM 1376 N N . PHE A 1 181 ? -5.16 -38.531 -10.375 1 95.69 181 PHE A N 1
ATOM 1377 C CA . PHE A 1 181 ? -4.383 -38.938 -9.211 1 95.69 181 PHE A CA 1
ATOM 1378 C C . PHE A 1 181 ? -3.018 -38.281 -9.203 1 95.69 181 PHE A C 1
ATOM 1380 O O . PHE A 1 181 ? -2.311 -38.312 -8.195 1 95.69 181 PHE A O 1
ATOM 1387 N N . ARG A 1 182 ? -2.65 -37.625 -10.312 1 97.31 182 ARG A N 1
ATOM 1388 C CA . ARG A 1 182 ? -1.403 -36.875 -10.422 1 97.31 182 ARG A CA 1
ATOM 1389 C C . ARG A 1 182 ? -1.673 -35.406 -10.727 1 97.31 182 ARG A C 1
ATOM 1391 O O . ARG A 1 182 ? -1.375 -34.938 -11.82 1 97.31 182 ARG A O 1
ATOM 1398 N N . VAL A 1 183 ? -2.195 -34.719 -9.719 1 98.56 183 VAL A N 1
ATOM 1399 C CA . VAL A 1 183 ? -2.578 -33.312 -9.867 1 98.56 183 VAL A CA 1
ATOM 1400 C C . VAL A 1 183 ? -1.748 -32.438 -8.922 1 98.56 183 VAL A C 1
ATOM 1402 O O . VAL A 1 183 ? -1.696 -32.719 -7.715 1 98.56 183 VAL A O 1
ATOM 1405 N N . GLY A 1 184 ? -0.995 -31.516 -9.461 1 98.81 184 GLY A N 1
ATOM 1406 C CA . GLY A 1 184 ? -0.258 -30.531 -8.695 1 98.81 184 GLY A CA 1
ATOM 1407 C C . GLY A 1 184 ? -0.796 -29.125 -8.875 1 98.81 184 GLY A C 1
ATOM 1408 O O . GLY A 1 184 ? -1.768 -28.906 -9.609 1 98.81 184 GLY A O 1
ATOM 1409 N N . VAL A 1 185 ? -0.228 -28.172 -8.148 1 98.94 185 VAL A N 1
ATOM 1410 C CA . VAL A 1 185 ? -0.556 -26.766 -8.289 1 98.94 185 VAL A CA 1
ATOM 1411 C C . VAL A 1 185 ? 0.717 -25.953 -8.547 1 98.94 185 VAL A C 1
ATOM 1413 O O . VAL A 1 185 ? 1.804 -26.344 -8.109 1 98.94 185 VAL A O 1
ATOM 1416 N N . ALA A 1 186 ? 0.581 -24.891 -9.312 1 98.94 186 ALA A N 1
ATOM 1417 C CA . ALA A 1 186 ? 1.705 -24.031 -9.672 1 98.94 186 ALA A CA 1
ATOM 1418 C C . ALA A 1 186 ? 1.255 -22.578 -9.859 1 98.94 186 ALA A C 1
ATOM 1420 O O . ALA A 1 186 ? 0.067 -22.312 -10.047 1 98.94 186 ALA A O 1
ATOM 1421 N N . GLY A 1 187 ? 2.174 -21.688 -9.75 1 98.81 187 GLY A N 1
ATOM 1422 C CA . GLY A 1 187 ? 1.882 -20.281 -10.023 1 98.81 187 GLY A CA 1
ATOM 1423 C C . GLY A 1 187 ? 3.105 -19.391 -9.945 1 98.81 187 GLY A C 1
ATOM 1424 O O . GLY A 1 187 ? 4.199 -19.859 -9.617 1 98.81 187 GLY A O 1
ATOM 1425 N N . ASP A 1 188 ? 2.924 -18.125 -10.352 1 98.44 188 ASP A N 1
ATOM 1426 C CA . ASP A 1 188 ? 3.99 -17.141 -10.281 1 98.44 188 ASP A CA 1
ATOM 1427 C C . ASP A 1 188 ? 3.566 -15.93 -9.445 1 98.44 188 ASP A C 1
ATOM 1429 O O . ASP A 1 188 ? 2.396 -15.547 -9.453 1 98.44 188 ASP A O 1
ATOM 1433 N N . SER A 1 189 ? 4.492 -15.438 -8.68 1 97.81 189 SER A N 1
ATOM 1434 C CA . SER A 1 189 ? 4.258 -14.227 -7.895 1 97.81 189 SER A CA 1
ATOM 1435 C C . SER A 1 189 ? 3.057 -14.398 -6.969 1 97.81 189 SER A C 1
ATOM 1437 O O . SER A 1 189 ? 3.01 -15.328 -6.168 1 97.81 189 SER A O 1
ATOM 1439 N N . SER A 1 190 ? 2.025 -13.539 -7.082 1 98.38 190 SER A N 1
ATOM 1440 C CA . SER A 1 190 ? 0.817 -13.695 -6.281 1 98.38 190 SER A CA 1
ATOM 1441 C C . SER A 1 190 ? 0.111 -15.008 -6.594 1 98.38 190 SER A C 1
ATOM 1443 O O . SER A 1 190 ? -0.502 -15.617 -5.711 1 98.38 190 SER A O 1
ATOM 1445 N N . GLY A 1 191 ? 0.238 -15.508 -7.809 1 98.75 191 GLY A N 1
ATOM 1446 C CA . GLY A 1 191 ? -0.282 -16.828 -8.133 1 98.75 191 GLY A CA 1
ATOM 1447 C C . GLY A 1 191 ? 0.467 -17.953 -7.445 1 98.75 191 GLY A C 1
ATOM 1448 O O . GLY A 1 191 ? -0.132 -18.953 -7.059 1 98.75 191 GLY A O 1
ATOM 1449 N N . ALA A 1 192 ? 1.771 -17.781 -7.34 1 98.88 192 ALA A N 1
ATOM 1450 C CA . ALA A 1 192 ? 2.555 -18.734 -6.57 1 98.88 192 ALA A CA 1
ATOM 1451 C C . ALA A 1 192 ? 2.115 -18.75 -5.105 1 98.88 192 ALA A C 1
ATOM 1453 O O . ALA A 1 192 ? 2.186 -19.797 -4.445 1 98.88 192 ALA A O 1
ATOM 1454 N N . SER A 1 193 ? 1.65 -17.641 -4.641 1 98.81 193 SER A N 1
ATOM 1455 C CA . SER A 1 193 ? 1.095 -17.578 -3.295 1 98.81 193 SER A CA 1
ATOM 1456 C C . SER A 1 193 ? -0.176 -18.422 -3.188 1 98.81 193 SER A C 1
ATOM 1458 O O . SER A 1 193 ? -0.411 -19.078 -2.168 1 98.81 193 SER A O 1
ATOM 1460 N N . PHE A 1 194 ? -1.008 -18.375 -4.211 1 98.88 194 PHE A N 1
ATOM 1461 C CA . PHE A 1 194 ? -2.154 -19.266 -4.25 1 98.88 194 PHE A CA 1
ATOM 1462 C C . PHE A 1 194 ? -1.701 -20.719 -4.262 1 98.88 194 PHE A C 1
ATOM 1464 O O . PHE A 1 194 ? -2.225 -21.547 -3.512 1 98.88 194 PHE A O 1
ATOM 1471 N N . ALA A 1 195 ? -0.671 -21.016 -5.066 1 98.94 195 ALA A N 1
ATOM 1472 C CA . ALA A 1 195 ? -0.157 -22.375 -5.141 1 98.94 195 ALA A CA 1
ATOM 1473 C C . ALA A 1 195 ? 0.386 -22.828 -3.787 1 98.94 195 ALA A C 1
ATOM 1475 O O . ALA A 1 195 ? 0.341 -24.016 -3.463 1 98.94 195 ALA A O 1
ATOM 1476 N N . ALA A 1 196 ? 0.892 -21.891 -3.031 1 98.94 196 ALA A N 1
ATOM 1477 C CA . ALA A 1 196 ? 1.405 -22.188 -1.696 1 98.94 196 ALA A CA 1
ATOM 1478 C C . ALA A 1 196 ? 0.264 -22.422 -0.711 1 98.94 196 ALA A C 1
ATOM 1480 O O . ALA A 1 196 ? 0.382 -23.25 0.199 1 98.94 196 ALA A O 1
ATOM 1481 N N . GLY A 1 197 ? -0.833 -21.703 -0.846 1 98.88 197 GLY A N 1
ATOM 1482 C CA . GLY A 1 197 ? -1.952 -21.797 0.077 1 98.88 197 GLY A CA 1
ATOM 1483 C C . GLY A 1 197 ? -2.912 -22.922 -0.256 1 98.88 197 GLY A C 1
ATOM 1484 O O . GLY A 1 197 ? -3.604 -23.438 0.626 1 98.88 197 GLY A O 1
ATOM 1485 N N . LEU A 1 198 ? -2.926 -23.391 -1.473 1 98.88 198 LEU A N 1
ATOM 1486 C CA . LEU A 1 198 ? -3.932 -24.312 -1.974 1 98.88 198 LEU A CA 1
ATOM 1487 C C . LEU A 1 198 ? -3.816 -25.672 -1.28 1 98.88 198 LEU A C 1
ATOM 1489 O O . LEU A 1 198 ? -4.828 -26.297 -0.963 1 98.88 198 LEU A O 1
ATOM 1493 N N . PRO A 1 199 ? -2.562 -26.219 -1.008 1 98.81 199 PRO A N 1
ATOM 1494 C CA . PRO A 1 199 ? -2.498 -27.484 -0.276 1 98.81 199 PRO A CA 1
ATOM 1495 C C . PRO A 1 199 ? -3.217 -27.422 1.069 1 98.81 199 PRO A C 1
ATOM 1497 O O . PRO A 1 199 ? -3.932 -28.359 1.432 1 98.81 199 PRO A O 1
ATOM 1500 N N . LEU A 1 200 ? -3.062 -26.312 1.76 1 98.81 200 LEU A N 1
ATOM 1501 C CA . LEU A 1 200 ? -3.713 -26.141 3.053 1 98.81 200 LEU A CA 1
ATOM 1502 C C . LEU A 1 200 ? -5.219 -25.953 2.885 1 98.81 200 LEU A C 1
ATOM 1504 O O . LEU A 1 200 ? -6.004 -26.531 3.637 1 98.81 200 LEU A O 1
ATOM 1508 N N . ARG A 1 201 ? -5.582 -25.188 1.892 1 98.56 201 ARG A N 1
ATOM 1509 C CA . ARG A 1 201 ? -6.996 -24.938 1.625 1 98.56 201 ARG A CA 1
ATOM 1510 C C . ARG A 1 201 ? -7.699 -26.219 1.19 1 98.56 201 ARG A C 1
ATOM 1512 O O . ARG A 1 201 ? -8.836 -26.484 1.586 1 98.56 201 ARG A O 1
ATOM 1519 N N . ALA A 1 202 ? -7.07 -27.031 0.358 1 98.69 202 ALA A N 1
ATOM 1520 C CA . ALA A 1 202 ? -7.613 -28.312 -0.077 1 98.69 202 ALA A CA 1
ATOM 1521 C C . ALA A 1 202 ? -7.824 -29.25 1.109 1 98.69 202 ALA A C 1
ATOM 1523 O O . ALA A 1 202 ? -8.883 -29.875 1.238 1 98.69 202 ALA A O 1
ATOM 1524 N N . LYS A 1 203 ? -6.844 -29.297 1.969 1 98.25 203 LYS A N 1
ATOM 1525 C CA . LYS A 1 203 ? -6.957 -30.125 3.172 1 98.25 203 LYS A CA 1
ATOM 1526 C C . LYS A 1 203 ? -8.156 -29.703 4.012 1 98.25 203 LYS A C 1
ATOM 1528 O O . LYS A 1 203 ? -8.953 -30.547 4.426 1 98.25 203 LYS A O 1
ATOM 1533 N N . ASP A 1 204 ? -8.305 -28.453 4.219 1 97.94 204 ASP A N 1
ATOM 1534 C CA . ASP A 1 204 ? -9.406 -27.906 5.02 1 97.94 204 ASP A CA 1
ATOM 1535 C C . ASP A 1 204 ? -10.75 -28.203 4.363 1 97.94 204 ASP A C 1
ATOM 1537 O O . ASP A 1 204 ? -11.758 -28.359 5.051 1 97.94 204 ASP A O 1
ATOM 1541 N N . ALA A 1 205 ? -10.758 -28.297 3.023 1 97.81 205 ALA A N 1
ATOM 1542 C CA . ALA A 1 205 ? -11.992 -28.531 2.271 1 97.81 205 ALA A CA 1
ATOM 1543 C C . ALA A 1 205 ? -12.273 -30.031 2.139 1 97.81 205 ALA A C 1
ATOM 1545 O O . ALA A 1 205 ? -13.273 -30.422 1.534 1 97.81 205 ALA A O 1
ATOM 1546 N N . GLY A 1 206 ? -11.367 -30.859 2.592 1 97.81 206 GLY A N 1
ATOM 1547 C CA . GLY A 1 206 ? -11.547 -32.281 2.516 1 97.81 206 GLY A CA 1
ATOM 1548 C C . GLY A 1 206 ? -11.18 -32.875 1.16 1 97.81 206 GLY A C 1
ATOM 1549 O O . GLY A 1 206 ? -11.617 -33.969 0.802 1 97.81 206 GLY A O 1
ATOM 1550 N N . LEU A 1 207 ? -10.43 -32.156 0.375 1 98 207 LEU A N 1
ATOM 1551 C CA . LEU A 1 207 ? -9.93 -32.625 -0.908 1 98 207 LEU A CA 1
ATOM 1552 C C . LEU A 1 207 ? -8.539 -33.219 -0.753 1 98 207 LEU A C 1
ATOM 1554 O O . LEU A 1 207 ? -7.82 -32.906 0.194 1 98 207 LEU A O 1
ATOM 1558 N N . PRO A 1 208 ? -8.203 -34.125 -1.693 1 97.62 208 PRO A N 1
ATOM 1559 C CA . PRO A 1 208 ? -6.82 -34.625 -1.666 1 97.62 208 PRO A CA 1
ATOM 1560 C C . PRO A 1 208 ? -5.801 -33.5 -1.825 1 97.62 208 PRO A C 1
ATOM 1562 O O . PRO A 1 208 ? -6.016 -32.562 -2.613 1 97.62 208 PRO A O 1
ATOM 1565 N N . VAL A 1 209 ? -4.777 -33.531 -1.046 1 98.12 209 VAL A N 1
ATOM 1566 C CA . VAL A 1 209 ? -3.701 -32.562 -1.139 1 98.12 209 VAL A CA 1
ATOM 1567 C C . VAL A 1 209 ? -2.98 -32.719 -2.477 1 98.12 209 VAL A C 1
ATOM 1569 O O . VAL A 1 209 ? -2.781 -33.844 -2.961 1 98.12 209 VAL A O 1
ATOM 1572 N N . PRO A 1 210 ? -2.59 -31.578 -3.086 1 98.75 210 PRO A N 1
ATOM 1573 C CA . PRO A 1 210 ? -1.861 -31.688 -4.352 1 98.75 210 PRO A CA 1
ATOM 1574 C C . PRO A 1 210 ? -0.592 -32.531 -4.238 1 98.75 210 PRO A C 1
ATOM 1576 O O . PRO A 1 210 ? 0.074 -32.5 -3.199 1 98.75 210 PRO A O 1
ATOM 1579 N N . SER A 1 211 ? -0.291 -33.156 -5.336 1 98.44 211 SER A N 1
ATOM 1580 C CA . SER A 1 211 ? 0.898 -34 -5.355 1 98.44 211 SER A CA 1
ATOM 1581 C C . SER A 1 211 ? 2.17 -33.156 -5.219 1 98.44 211 SER A C 1
ATOM 1583 O O . SER A 1 211 ? 3.164 -33.625 -4.652 1 98.44 211 SER A O 1
ATOM 1585 N N . VAL A 1 212 ? 2.133 -31.953 -5.758 1 98.81 212 VAL A N 1
ATOM 1586 C CA . VAL A 1 212 ? 3.258 -31.031 -5.66 1 98.81 212 VAL A CA 1
ATOM 1587 C C . VAL A 1 212 ? 2.746 -29.594 -5.629 1 98.81 212 VAL A C 1
ATOM 1589 O O . VAL A 1 212 ? 1.595 -29.328 -5.988 1 98.81 212 VAL A O 1
ATOM 1592 N N . SER A 1 213 ? 3.588 -28.719 -5.164 1 98.94 213 SER A N 1
ATOM 1593 C CA . SER A 1 213 ? 3.4 -27.266 -5.27 1 98.94 213 SER A CA 1
ATOM 1594 C C . SER A 1 213 ? 4.613 -26.594 -5.91 1 98.94 213 SER A C 1
ATOM 1596 O O . SER A 1 213 ? 5.711 -26.625 -5.348 1 98.94 213 SER A O 1
ATOM 1598 N N . LEU A 1 214 ? 4.445 -26.094 -7.113 1 98.94 214 LEU A N 1
ATOM 1599 C CA . LEU A 1 214 ? 5.484 -25.359 -7.824 1 98.94 214 LEU A CA 1
ATOM 1600 C C . LEU A 1 214 ? 5.246 -23.859 -7.73 1 98.94 214 LEU A C 1
ATOM 1602 O O . LEU A 1 214 ? 4.203 -23.359 -8.156 1 98.94 214 LEU A O 1
ATOM 1606 N N . GLN A 1 215 ? 6.238 -23.141 -7.211 1 98.94 215 GLN A N 1
ATOM 1607 C CA . GLN A 1 215 ? 6.035 -21.734 -6.855 1 98.94 215 GLN A CA 1
ATOM 1608 C C . GLN A 1 215 ? 7.145 -20.859 -7.422 1 98.94 215 GLN A C 1
ATOM 1610 O O . GLN A 1 215 ? 8.289 -20.922 -6.961 1 98.94 215 GLN A O 1
ATOM 1615 N N . PHE A 1 216 ? 6.801 -20.031 -8.406 1 98.81 216 PHE A N 1
ATOM 1616 C CA . PHE A 1 216 ? 7.73 -19.016 -8.898 1 98.81 216 PHE A CA 1
ATOM 1617 C C . PHE A 1 216 ? 7.594 -17.734 -8.102 1 98.81 216 PHE A C 1
ATOM 1619 O O . PHE A 1 216 ? 6.672 -16.953 -8.336 1 98.81 216 PHE A O 1
ATOM 1626 N N . ALA A 1 217 ? 8.445 -17.531 -7.125 1 98.44 217 ALA A N 1
ATOM 1627 C CA . ALA A 1 217 ? 8.609 -16.328 -6.324 1 98.44 217 ALA A CA 1
ATOM 1628 C C . ALA A 1 217 ? 7.316 -15.969 -5.598 1 98.44 217 ALA A C 1
ATOM 1630 O O . ALA A 1 217 ? 6.793 -14.867 -5.75 1 98.44 217 ALA A O 1
ATOM 1631 N N . PRO A 1 218 ? 6.84 -16.812 -4.664 1 98.81 218 PRO A N 1
ATOM 1632 C CA . PRO A 1 218 ? 5.621 -16.547 -3.896 1 98.81 218 PRO A CA 1
ATOM 1633 C C . PRO A 1 218 ? 5.812 -15.438 -2.859 1 98.81 218 PRO A C 1
ATOM 1635 O O . PRO A 1 218 ? 6.945 -15.062 -2.557 1 98.81 218 PRO A O 1
ATOM 1638 N N . VAL A 1 219 ? 4.68 -14.898 -2.436 1 98.62 219 VAL A N 1
ATOM 1639 C CA . VAL A 1 219 ? 4.598 -14.172 -1.173 1 98.62 219 VAL A CA 1
ATOM 1640 C C . VAL A 1 219 ? 4.078 -15.102 -0.076 1 98.62 219 VAL A C 1
ATOM 1642 O O . VAL A 1 219 ? 2.881 -15.109 0.22 1 98.62 219 VAL A O 1
ATOM 1645 N N . PRO A 1 220 ? 4.938 -15.812 0.572 1 98.56 220 PRO A N 1
ATOM 1646 C CA . PRO A 1 220 ? 4.453 -16.859 1.471 1 98.56 220 PRO A CA 1
ATOM 1647 C C . PRO A 1 220 ? 4.02 -16.328 2.83 1 98.56 220 PRO A C 1
ATOM 1649 O O . PRO A 1 220 ? 3.447 -17.062 3.639 1 98.56 220 PRO A O 1
ATOM 1652 N N . ASP A 1 221 ? 4.32 -15.039 3.084 1 98.62 221 ASP A N 1
ATOM 1653 C CA . ASP A 1 221 ? 4.027 -14.375 4.352 1 98.62 221 ASP A CA 1
ATOM 1654 C C . ASP A 1 221 ? 3.576 -12.93 4.121 1 98.62 221 ASP A C 1
ATOM 1656 O O . ASP A 1 221 ? 4.34 -12.109 3.615 1 98.62 221 ASP A O 1
ATOM 1660 N N . MET A 1 222 ? 2.342 -12.664 4.609 1 98.44 222 MET A N 1
ATOM 1661 C CA . MET A 1 222 ? 1.786 -11.328 4.387 1 98.44 222 MET A CA 1
ATOM 1662 C C . MET A 1 222 ? 2.451 -10.305 5.293 1 98.44 222 MET A C 1
ATOM 1664 O O . MET A 1 222 ? 2.215 -9.102 5.156 1 98.44 222 MET A O 1
ATOM 1668 N N . ARG A 1 223 ? 3.268 -10.75 6.207 1 98.06 223 ARG A N 1
ATOM 1669 C CA . ARG A 1 223 ? 4.113 -9.852 6.977 1 98.06 223 ARG A CA 1
ATOM 1670 C C . ARG A 1 223 ? 5.516 -9.758 6.379 1 98.06 223 ARG A C 1
ATOM 1672 O O . ARG A 1 223 ? 6.512 -9.883 7.094 1 98.06 223 ARG A O 1
ATOM 1679 N N . PHE A 1 224 ? 5.566 -9.547 5.082 1 98.31 224 PHE A N 1
ATOM 1680 C CA . PHE A 1 224 ? 6.785 -9.609 4.281 1 98.31 224 PHE A CA 1
ATOM 1681 C C . PHE A 1 224 ? 7.766 -8.523 4.711 1 98.31 224 PHE A C 1
ATOM 1683 O O . PHE A 1 224 ? 8.977 -8.672 4.523 1 98.31 224 PHE A O 1
ATOM 1690 N N . GLU A 1 225 ? 7.301 -7.445 5.348 1 97.75 225 GLU A N 1
ATOM 1691 C CA . GLU A 1 225 ? 8.188 -6.363 5.754 1 97.75 225 GLU A CA 1
ATOM 1692 C C . GLU A 1 225 ? 9.172 -6.824 6.832 1 97.75 225 GLU A C 1
ATOM 1694 O O . GLU A 1 225 ? 10.219 -6.207 7.035 1 97.75 225 GLU A O 1
ATOM 1699 N N . GLN A 1 226 ? 8.852 -7.898 7.52 1 97.38 226 GLN A N 1
ATOM 1700 C CA . GLN A 1 226 ? 9.641 -8.367 8.648 1 97.38 226 GLN A CA 1
ATOM 1701 C C . GLN A 1 226 ? 10.93 -9.047 8.18 1 97.38 226 GLN A C 1
ATOM 1703 O O . GLN A 1 226 ? 11.828 -9.312 8.977 1 97.38 226 GLN A O 1
ATOM 1708 N N . TYR A 1 227 ? 11.055 -9.312 6.906 1 98.19 227 TYR A N 1
ATOM 1709 C CA . TYR A 1 227 ? 12.203 -10.039 6.383 1 98.19 227 TYR A CA 1
ATOM 1710 C C . TYR A 1 227 ? 13.289 -9.086 5.898 1 98.19 227 TYR A C 1
ATOM 1712 O O . TYR A 1 227 ? 13 -8.125 5.18 1 98.19 227 TYR A O 1
ATOM 1720 N N . PRO A 1 228 ? 14.562 -9.32 6.18 1 98 228 PRO A N 1
ATOM 1721 C CA . PRO A 1 228 ? 15.664 -8.406 5.875 1 98 228 PRO A CA 1
ATOM 1722 C C . PRO A 1 228 ? 15.766 -8.07 4.387 1 98 228 PRO A C 1
ATOM 1724 O O . PRO A 1 228 ? 16.016 -6.918 4.023 1 98 228 PRO A O 1
ATOM 1727 N N . SER A 1 229 ? 15.547 -9.023 3.533 1 98 229 SER A N 1
ATOM 1728 C CA . SER A 1 229 ? 15.68 -8.773 2.102 1 98 229 SER A CA 1
ATOM 1729 C C . SER A 1 229 ? 14.648 -7.75 1.625 1 98 229 SER A C 1
ATOM 1731 O O . SER A 1 229 ? 14.922 -6.961 0.72 1 98 229 SER A O 1
ATOM 1733 N N . PHE A 1 230 ? 13.453 -7.805 2.268 1 97.94 230 PHE A N 1
ATOM 1734 C CA . PHE A 1 230 ? 12.43 -6.848 1.882 1 97.94 230 PHE A CA 1
ATOM 1735 C C . PHE A 1 230 ? 12.836 -5.43 2.271 1 97.94 230 PHE A C 1
ATOM 1737 O O . PHE A 1 230 ? 12.68 -4.496 1.482 1 97.94 230 PHE A O 1
ATOM 1744 N N . GLU A 1 231 ? 13.32 -5.293 3.436 1 95.5 231 GLU A N 1
ATOM 1745 C CA . GLU A 1 231 ? 13.773 -3.99 3.914 1 95.5 231 GLU A CA 1
ATOM 1746 C C . GLU A 1 231 ? 14.883 -3.432 3.023 1 95.5 231 GLU A C 1
ATOM 1748 O O . GLU A 1 231 ? 14.922 -2.229 2.762 1 95.5 231 GLU A O 1
ATOM 1753 N N . GLN A 1 232 ? 15.695 -4.258 2.592 1 94.31 232 GLN A N 1
ATOM 1754 C CA . GLN A 1 232 ? 16.891 -3.84 1.869 1 94.31 232 GLN A CA 1
ATOM 1755 C C . GLN A 1 232 ? 16.578 -3.572 0.399 1 94.31 232 GLN A C 1
ATOM 1757 O O . GLN A 1 232 ? 17.062 -2.596 -0.175 1 94.31 232 GLN A O 1
ATOM 1762 N N . LEU A 1 233 ? 15.75 -4.41 -0.23 1 93.88 233 LEU A N 1
ATOM 1763 C CA . LEU A 1 233 ? 15.656 -4.418 -1.686 1 93.88 233 LEU A CA 1
ATOM 1764 C C . LEU A 1 233 ? 14.352 -3.775 -2.15 1 93.88 233 LEU A C 1
ATOM 1766 O O . LEU A 1 233 ? 14.281 -3.227 -3.254 1 93.88 233 LEU A O 1
ATOM 1770 N N . ALA A 1 234 ? 13.344 -3.752 -1.36 1 93.75 234 ALA A N 1
ATOM 1771 C CA . ALA A 1 234 ? 12 -3.426 -1.815 1 93.75 234 ALA A CA 1
ATOM 1772 C C . ALA A 1 234 ? 11.836 -1.921 -2.01 1 93.75 234 ALA A C 1
ATOM 1774 O O . ALA A 1 234 ? 11.078 -1.479 -2.877 1 93.75 234 ALA A O 1
ATOM 1775 N N . PRO A 1 235 ? 12.5 -1.059 -1.231 1 89.25 235 PRO A N 1
ATOM 1776 C CA . PRO A 1 235 ? 12.242 0.38 -1.346 1 89.25 235 PRO A CA 1
ATOM 1777 C C . PRO A 1 235 ? 12.539 0.921 -2.742 1 89.25 235 PRO A C 1
ATOM 1779 O O . PRO A 1 235 ? 11.953 1.92 -3.16 1 89.25 235 PRO A O 1
ATOM 1782 N N . THR A 1 236 ? 13.406 0.275 -3.506 1 83.81 236 THR A N 1
ATOM 1783 C CA . THR A 1 236 ? 13.742 0.776 -4.832 1 83.81 236 THR A CA 1
ATOM 1784 C C . THR A 1 236 ? 13.523 -0.301 -5.891 1 83.81 236 THR A C 1
ATOM 1786 O O . THR A 1 236 ? 14.164 -0.283 -6.945 1 83.81 236 THR A O 1
ATOM 1789 N N . GLY A 1 237 ? 12.703 -1.234 -5.586 1 88.94 237 GLY A N 1
ATOM 1790 C CA . GLY A 1 237 ? 12.43 -2.297 -6.543 1 88.94 237 GLY A CA 1
ATOM 1791 C C . GLY A 1 237 ? 11.836 -1.792 -7.844 1 88.94 237 GLY A C 1
ATOM 1792 O O . GLY A 1 237 ? 10.977 -0.907 -7.836 1 88.94 237 GLY A O 1
ATOM 1793 N N . MET A 1 238 ? 12.258 -2.4 -8.93 1 85.44 238 MET A N 1
ATOM 1794 C CA . MET A 1 238 ? 11.836 -1.923 -10.242 1 85.44 238 MET A CA 1
ATOM 1795 C C . MET A 1 238 ? 10.617 -2.693 -10.734 1 85.44 238 MET A C 1
ATOM 1797 O O . MET A 1 238 ? 9.711 -2.113 -11.336 1 85.44 238 MET A O 1
ATOM 1801 N N . VAL A 1 239 ? 10.617 -3.996 -10.469 1 89.5 239 VAL A N 1
ATOM 1802 C CA . VAL A 1 239 ? 9.469 -4.801 -10.883 1 89.5 239 VAL A CA 1
ATOM 1803 C C . VAL A 1 239 ? 8.281 -4.508 -9.969 1 89.5 239 VAL A C 1
ATOM 1805 O O . VAL A 1 239 ? 7.184 -4.207 -10.453 1 89.5 239 VAL A O 1
ATOM 1808 N N . PHE A 1 240 ? 8.555 -4.578 -8.719 1 91.88 240 PHE A N 1
ATOM 1809 C CA . PHE A 1 240 ? 7.668 -4.062 -7.684 1 91.88 240 PHE A CA 1
ATOM 1810 C C . PHE A 1 240 ? 8.469 -3.539 -6.496 1 91.88 240 PHE A C 1
ATOM 1812 O O . PHE A 1 240 ? 9.648 -3.865 -6.348 1 91.88 240 PHE A O 1
ATOM 1819 N N . ASP A 1 241 ? 7.879 -2.674 -5.77 1 94.19 241 ASP A N 1
ATOM 1820 C CA . ASP A 1 241 ? 8.547 -2.123 -4.59 1 94.19 241 ASP A CA 1
ATOM 1821 C C . ASP A 1 241 ? 7.648 -2.215 -3.359 1 94.19 241 ASP A C 1
ATOM 1823 O O . ASP A 1 241 ? 6.617 -2.895 -3.383 1 94.19 241 ASP A O 1
ATOM 1827 N N . ALA A 1 242 ? 8.18 -1.646 -2.295 1 96.25 242 ALA A N 1
ATOM 1828 C CA . ALA A 1 242 ? 7.477 -1.695 -1.018 1 96.25 242 ALA A CA 1
ATOM 1829 C C . ALA A 1 242 ? 6.105 -1.028 -1.122 1 96.25 242 ALA A C 1
ATOM 1831 O O . ALA A 1 242 ? 5.133 -1.494 -0.522 1 96.25 242 ALA A O 1
ATOM 1832 N N . ALA A 1 243 ? 5.996 0.058 -1.859 1 96.69 243 ALA A N 1
ATOM 1833 C CA . ALA A 1 243 ? 4.723 0.752 -2.039 1 96.69 243 ALA A CA 1
ATOM 1834 C C . ALA A 1 243 ? 3.709 -0.14 -2.75 1 96.69 243 ALA A C 1
ATOM 1836 O O . ALA A 1 243 ? 2.566 -0.267 -2.305 1 96.69 243 ALA A O 1
ATOM 1837 N N . PHE A 1 244 ? 4.164 -0.803 -3.76 1 96.12 244 PHE A N 1
ATOM 1838 C CA . PHE A 1 244 ? 3.273 -1.664 -4.531 1 96.12 244 PHE A CA 1
ATOM 1839 C C . PHE A 1 244 ? 2.76 -2.814 -3.672 1 96.12 244 PHE A C 1
ATOM 1841 O O . PHE A 1 244 ? 1.562 -3.107 -3.67 1 96.12 244 PHE A O 1
ATOM 1848 N N . LEU A 1 245 ? 3.678 -3.486 -2.986 1 97.56 245 LEU A N 1
ATOM 1849 C CA . LEU A 1 245 ? 3.25 -4.648 -2.217 1 97.56 245 LEU A CA 1
ATOM 1850 C C . LEU A 1 245 ? 2.367 -4.23 -1.045 1 97.56 245 LEU A C 1
ATOM 1852 O O . LEU A 1 245 ? 1.45 -4.961 -0.662 1 97.56 245 LEU A O 1
ATOM 1856 N N . GLY A 1 246 ? 2.641 -3.014 -0.462 1 97.75 246 GLY A N 1
ATOM 1857 C CA . GLY A 1 246 ? 1.722 -2.48 0.532 1 97.75 246 GLY A CA 1
ATOM 1858 C C . GLY A 1 246 ? 0.326 -2.24 -0.013 1 97.75 246 GLY A C 1
ATOM 1859 O O . GLY A 1 246 ? -0.667 -2.537 0.655 1 97.75 246 GLY A O 1
ATOM 1860 N N . PHE A 1 247 ? 0.287 -1.73 -1.207 1 97.81 247 PHE A N 1
ATOM 1861 C CA . PHE A 1 247 ? -0.981 -1.513 -1.894 1 97.81 247 PHE A CA 1
ATOM 1862 C C . PHE A 1 247 ? -1.714 -2.832 -2.109 1 97.81 247 PHE A C 1
ATOM 1864 O O . PHE A 1 247 ? -2.898 -2.949 -1.789 1 97.81 247 PHE A O 1
ATOM 1871 N N . ALA A 1 248 ? -0.979 -3.799 -2.625 1 97.88 248 ALA A N 1
ATOM 1872 C CA . ALA A 1 248 ? -1.562 -5.098 -2.951 1 97.88 248 ALA A CA 1
ATOM 1873 C C . ALA A 1 248 ? -2.125 -5.773 -1.704 1 97.88 248 ALA A C 1
ATOM 1875 O O . ALA A 1 248 ? -3.238 -6.305 -1.729 1 97.88 248 ALA A O 1
ATOM 1876 N N . ARG A 1 249 ? -1.401 -5.742 -0.641 1 98.19 249 ARG A N 1
ATOM 1877 C CA . ARG A 1 249 ? -1.885 -6.348 0.594 1 98.19 249 ARG A CA 1
ATOM 1878 C C . ARG A 1 249 ? -3.146 -5.648 1.091 1 98.19 249 ARG A C 1
ATOM 1880 O O . ARG A 1 249 ? -4.113 -6.305 1.481 1 98.19 249 ARG A O 1
ATOM 1887 N N . GLY A 1 250 ? -3.127 -4.316 1.066 1 97 250 GLY A N 1
ATOM 1888 C CA . GLY A 1 250 ? -4.285 -3.557 1.512 1 97 250 GLY A CA 1
ATOM 1889 C C . GLY A 1 250 ? -5.527 -3.82 0.681 1 97 250 GLY A C 1
ATOM 1890 O O . GLY A 1 250 ? -6.648 -3.77 1.194 1 97 250 GLY A O 1
ATOM 1891 N N . ALA A 1 251 ? -5.316 -4.121 -0.567 1 96.56 251 ALA A N 1
ATOM 1892 C CA . ALA A 1 251 ? -6.418 -4.402 -1.483 1 96.56 251 ALA A CA 1
ATOM 1893 C C . ALA A 1 251 ? -6.934 -5.828 -1.305 1 96.56 251 ALA A C 1
ATOM 1895 O O . ALA A 1 251 ? -8.109 -6.105 -1.532 1 96.56 251 ALA A O 1
ATOM 1896 N N . TYR A 1 252 ? -6.066 -6.703 -0.844 1 97.56 252 TYR A N 1
ATOM 1897 C CA . TYR A 1 252 ? -6.352 -8.133 -0.954 1 97.56 252 TYR A CA 1
ATOM 1898 C C . TYR A 1 252 ? -6.902 -8.68 0.356 1 97.56 252 TYR A C 1
ATOM 1900 O O . TYR A 1 252 ? -7.82 -9.508 0.352 1 97.56 252 TYR A O 1
ATOM 1908 N N . CYS A 1 253 ? -6.32 -8.211 1.507 1 97.25 253 CYS A N 1
ATOM 1909 C CA . CYS A 1 253 ? -6.746 -8.875 2.734 1 97.25 253 CYS A CA 1
ATOM 1910 C C . CYS A 1 253 ? -6.719 -7.91 3.912 1 97.25 253 CYS A C 1
ATOM 1912 O O . CYS A 1 253 ? -6.031 -6.887 3.865 1 97.25 253 CYS A O 1
ATOM 1914 N N . ARG A 1 254 ? -7.48 -8.234 4.922 1 95.62 254 ARG A N 1
ATOM 1915 C CA . ARG A 1 254 ? -7.551 -7.473 6.164 1 95.62 254 ARG A CA 1
ATOM 1916 C C . ARG A 1 254 ? -6.453 -7.898 7.133 1 95.62 254 ARG A C 1
ATOM 1918 O O . ARG A 1 254 ? -5.914 -9 7.02 1 95.62 254 ARG A O 1
ATOM 1925 N N . TYR A 1 255 ? -6.254 -7.016 8.016 1 97 255 TYR A N 1
ATOM 1926 C CA . TYR A 1 255 ? -5.184 -7.258 8.977 1 97 255 TYR A CA 1
ATOM 1927 C C . TYR A 1 255 ? -5.422 -8.555 9.742 1 97 255 TYR A C 1
ATOM 1929 O O . TYR A 1 255 ? -4.488 -9.328 9.984 1 97 255 TYR A O 1
ATOM 1937 N N . SER A 1 256 ? -6.629 -8.844 10.133 1 97.44 256 SER A N 1
ATOM 1938 C CA . SER A 1 256 ? -6.98 -10.039 10.898 1 97.44 256 SER A CA 1
ATOM 1939 C C . SER A 1 256 ? -6.699 -11.305 10.102 1 97.44 256 SER A C 1
ATOM 1941 O O . SER A 1 256 ? -6.684 -12.406 10.656 1 97.44 256 SER A O 1
ATOM 1943 N N . GLN A 1 257 ? -6.422 -11.141 8.828 1 97.94 257 GLN A N 1
ATOM 1944 C CA . GLN A 1 257 ? -6.219 -12.281 7.941 1 97.94 257 GLN A CA 1
ATOM 1945 C C . GLN A 1 257 ? -4.742 -12.445 7.59 1 97.94 257 GLN A C 1
ATOM 1947 O O . GLN A 1 257 ? -4.359 -13.414 6.93 1 97.94 257 GLN A O 1
ATOM 1952 N N . TRP A 1 258 ? -3.857 -11.539 8.055 1 98.06 258 TRP A N 1
ATOM 1953 C CA . TRP A 1 258 ? -2.459 -11.531 7.633 1 98.06 258 TRP A CA 1
ATOM 1954 C C . TRP A 1 258 ? -1.771 -12.836 8 1 98.06 258 TRP A C 1
ATOM 1956 O O . TRP A 1 258 ? -0.812 -13.25 7.344 1 98.06 258 TRP A O 1
ATOM 1966 N N . ASP A 1 259 ? -2.305 -13.523 9.031 1 97.94 259 ASP A N 1
ATOM 1967 C CA . ASP A 1 259 ? -1.657 -14.75 9.492 1 97.94 259 ASP A CA 1
ATOM 1968 C C . ASP A 1 259 ? -2.459 -15.984 9.086 1 97.94 259 ASP A C 1
ATOM 1970 O O . ASP A 1 259 ? -2.15 -17.094 9.508 1 97.94 259 ASP A O 1
ATOM 1974 N N . HIS A 1 260 ? -3.529 -15.758 8.359 1 98.38 260 HIS A N 1
ATOM 1975 C CA . HIS A 1 260 ? -4.34 -16.891 7.934 1 98.38 260 HIS A CA 1
ATOM 1976 C C . HIS A 1 260 ? -3.512 -17.906 7.148 1 98.38 260 HIS A C 1
ATOM 1978 O O . HIS A 1 260 ? -2.775 -17.531 6.234 1 98.38 260 HIS A O 1
ATOM 1984 N N . PRO A 1 261 ? -3.629 -19.188 7.375 1 98.25 261 PRO A N 1
ATOM 1985 C CA . PRO A 1 261 ? -2.771 -20.203 6.762 1 98.25 261 PRO A CA 1
ATOM 1986 C C . PRO A 1 261 ? -2.898 -20.234 5.242 1 98.25 261 PRO A C 1
ATOM 1988 O O . PRO A 1 261 ? -1.944 -20.594 4.547 1 98.25 261 PRO A O 1
ATOM 1991 N N . HIS A 1 262 ? -4.023 -19.844 4.691 1 98.5 262 HIS A N 1
ATOM 1992 C CA . HIS A 1 262 ? -4.254 -19.938 3.256 1 98.5 262 HIS A CA 1
ATOM 1993 C C . HIS A 1 262 ? -3.572 -18.781 2.514 1 98.5 262 HIS A C 1
ATOM 1995 O O . HIS A 1 262 ? -3.408 -18.844 1.293 1 98.5 262 HIS A O 1
ATOM 2001 N N . ILE A 1 263 ? -3.207 -17.703 3.232 1 97.69 263 ILE A N 1
ATOM 2002 C CA . ILE A 1 263 ? -2.592 -16.562 2.555 1 97.69 263 ILE A CA 1
ATOM 2003 C C . ILE A 1 263 ? -1.174 -16.359 3.08 1 97.69 263 ILE A C 1
ATOM 2005 O O . ILE A 1 263 ? -0.355 -15.695 2.432 1 97.69 263 ILE A O 1
ATOM 2009 N N . SER A 1 264 ? -0.906 -16.906 4.25 1 98.56 264 SER A N 1
ATOM 2010 C CA . SER A 1 264 ? 0.43 -16.922 4.836 1 98.56 264 SER A CA 1
ATOM 2011 C C . SER A 1 264 ? 0.839 -18.328 5.246 1 98.56 264 SER A C 1
ATOM 2013 O O . SER A 1 264 ? 1.059 -18.609 6.426 1 98.56 264 SER A O 1
ATOM 2015 N N . PRO A 1 265 ? 1.099 -19.109 4.266 1 98.56 265 PRO A N 1
ATOM 2016 C CA . PRO A 1 265 ? 1.438 -20.5 4.586 1 98.56 265 PRO A CA 1
ATOM 2017 C C . PRO A 1 265 ? 2.744 -20.625 5.367 1 98.56 265 PRO A C 1
ATOM 2019 O O . PRO A 1 265 ? 2.947 -21.609 6.086 1 98.56 265 PRO A O 1
ATOM 2022 N N . ALA A 1 266 ? 3.607 -19.656 5.297 1 98 266 ALA A N 1
ATOM 2023 C CA . ALA A 1 266 ? 4.859 -19.688 6.055 1 98 266 ALA A CA 1
ATOM 2024 C C . ALA A 1 266 ? 4.594 -19.688 7.555 1 98 266 ALA A C 1
ATOM 2026 O O . ALA A 1 266 ? 5.473 -20.016 8.352 1 98 266 ALA A O 1
ATOM 2027 N N . ARG A 1 267 ? 3.422 -19.344 7.938 1 96.38 267 ARG A N 1
ATOM 2028 C CA . ARG A 1 267 ? 3.055 -19.266 9.344 1 96.38 267 ARG A CA 1
ATOM 2029 C C . ARG A 1 267 ? 2.135 -20.406 9.734 1 96.38 267 ARG A C 1
ATOM 2031 O O . ARG A 1 267 ? 1.679 -20.484 10.883 1 96.38 267 ARG A O 1
ATOM 2038 N N . ALA A 1 268 ? 1.874 -21.328 8.859 1 98.06 268 ALA A N 1
ATOM 2039 C CA . ALA A 1 268 ? 0.924 -22.422 9.078 1 98.06 268 ALA A CA 1
ATOM 2040 C C . ALA A 1 268 ? 1.621 -23.656 9.648 1 98.06 268 ALA A C 1
ATOM 2042 O O . ALA A 1 268 ? 2.85 -23.688 9.734 1 98.06 268 ALA A O 1
ATOM 2043 N N . HIS A 1 269 ? 0.768 -24.578 10.148 1 97.38 269 HIS A N 1
ATOM 2044 C CA . HIS A 1 269 ? 1.243 -25.922 10.422 1 97.38 269 HIS A CA 1
ATOM 2045 C C . HIS A 1 269 ? 1.407 -26.719 9.125 1 97.38 269 HIS A C 1
ATOM 2047 O O . HIS A 1 269 ? 0.438 -26.922 8.391 1 97.38 269 HIS A O 1
ATOM 2053 N N . LEU A 1 270 ? 2.615 -27.219 8.883 1 98.44 270 LEU A N 1
ATOM 2054 C CA . LEU A 1 270 ? 2.92 -27.688 7.539 1 98.44 270 LEU A CA 1
ATOM 2055 C C . LEU A 1 270 ? 3.133 -29.203 7.535 1 98.44 270 LEU A C 1
ATOM 2057 O O . LEU A 1 270 ? 3.758 -29.75 6.621 1 98.44 270 LEU A O 1
ATOM 2061 N N . ALA A 1 271 ? 2.65 -29.844 8.578 1 97.38 271 ALA A N 1
ATOM 2062 C CA . ALA A 1 271 ? 2.686 -31.312 8.547 1 97.38 271 ALA A CA 1
ATOM 2063 C C . ALA A 1 271 ? 1.921 -31.844 7.34 1 97.38 271 ALA A C 1
ATOM 2065 O O . ALA A 1 271 ? 0.759 -31.484 7.125 1 97.38 271 ALA A O 1
ATOM 2066 N N . GLY A 1 272 ? 2.566 -32.656 6.578 1 97.12 272 GLY A N 1
ATOM 2067 C CA . GLY A 1 272 ? 1.913 -33.281 5.434 1 97.12 272 GLY A CA 1
ATOM 2068 C C . GLY A 1 272 ? 1.894 -32.375 4.207 1 97.12 272 GLY A C 1
ATOM 2069 O O . GLY A 1 272 ? 1.217 -32.688 3.225 1 97.12 272 GLY A O 1
ATOM 2070 N N . TYR A 1 273 ? 2.633 -31.297 4.242 1 98.5 273 TYR A N 1
ATOM 2071 C CA . TYR A 1 273 ? 2.713 -30.391 3.096 1 98.5 273 TYR A CA 1
ATOM 2072 C C . TYR A 1 273 ? 3.373 -31.094 1.907 1 98.5 273 TYR A C 1
ATOM 2074 O O . TYR A 1 273 ? 4.32 -31.859 2.078 1 98.5 273 TYR A O 1
ATOM 2082 N N . PRO A 1 274 ? 2.916 -30.891 0.675 1 98.75 274 PRO A N 1
ATOM 2083 C CA . PRO A 1 274 ? 3.445 -31.641 -0.467 1 98.75 274 PRO A CA 1
ATOM 2084 C C . PRO A 1 274 ? 4.863 -31.219 -0.847 1 98.75 274 PRO A C 1
ATOM 2086 O O . PRO A 1 274 ? 5.305 -30.125 -0.472 1 98.75 274 PRO A O 1
ATOM 2089 N N . PRO A 1 275 ? 5.559 -32.125 -1.611 1 98.88 275 PRO A N 1
ATOM 2090 C CA . PRO A 1 275 ? 6.824 -31.656 -2.189 1 98.88 275 PRO A CA 1
ATOM 2091 C C . PRO A 1 275 ? 6.684 -30.328 -2.922 1 98.88 275 PRO A C 1
ATOM 2093 O O . PRO A 1 275 ? 5.723 -30.125 -3.668 1 98.88 275 PRO A O 1
ATOM 2096 N N . THR A 1 276 ? 7.641 -29.438 -2.602 1 98.94 276 THR A N 1
ATOM 2097 C CA . THR A 1 276 ? 7.516 -28.062 -3.086 1 98.94 276 THR A CA 1
ATOM 2098 C C . THR A 1 276 ? 8.82 -27.594 -3.73 1 98.94 276 THR A C 1
ATOM 2100 O O . THR A 1 276 ? 9.906 -27.859 -3.211 1 98.94 276 THR A O 1
ATOM 2103 N N . CYS A 1 277 ? 8.68 -26.984 -4.871 1 98.94 277 CYS A N 1
ATOM 2104 C CA . CYS A 1 277 ? 9.781 -26.297 -5.531 1 98.94 277 CYS A CA 1
ATOM 2105 C C . CYS A 1 277 ? 9.539 -24.797 -5.574 1 98.94 277 CYS A C 1
ATOM 2107 O O . CYS A 1 277 ? 8.5 -24.344 -6.047 1 98.94 277 CYS A O 1
ATOM 2109 N N . ILE A 1 278 ? 10.5 -24.016 -5.031 1 98.94 278 ILE A N 1
ATOM 2110 C CA . ILE A 1 278 ? 10.414 -22.562 -5.035 1 98.94 278 ILE A CA 1
ATOM 2111 C C . ILE A 1 278 ? 11.555 -21.984 -5.879 1 98.94 278 ILE A C 1
ATOM 2113 O O . ILE A 1 278 ? 12.719 -22.312 -5.664 1 98.94 278 ILE A O 1
ATOM 2117 N N . VAL A 1 279 ? 11.188 -21.188 -6.863 1 98.94 279 VAL A N 1
ATOM 2118 C CA . VAL A 1 279 ? 12.141 -20.469 -7.703 1 98.94 279 VAL A CA 1
ATOM 2119 C C . VAL A 1 279 ? 12.086 -18.969 -7.391 1 98.94 279 VAL A C 1
ATOM 2121 O O . VAL A 1 279 ? 11.047 -18.344 -7.547 1 98.94 279 VAL A O 1
ATOM 2124 N N . VAL A 1 280 ? 13.211 -18.406 -6.914 1 98.81 280 VAL A N 1
ATOM 2125 C CA . VAL A 1 280 ? 13.25 -16.984 -6.551 1 98.81 280 VAL A CA 1
ATOM 2126 C C . VAL A 1 280 ? 14.672 -16.453 -6.684 1 98.81 280 VAL A C 1
ATOM 2128 O O . VAL A 1 280 ? 15.625 -17.094 -6.219 1 98.81 280 VAL A O 1
ATOM 2131 N N . GLY A 1 281 ? 14.867 -15.32 -7.375 1 98.25 281 GLY A N 1
ATOM 2132 C CA . GLY A 1 281 ? 16.188 -14.742 -7.508 1 98.25 281 GLY A CA 1
ATOM 2133 C C . GLY A 1 281 ? 16.656 -14.016 -6.262 1 98.25 281 GLY A C 1
ATOM 2134 O O . GLY A 1 281 ? 15.844 -13.547 -5.469 1 98.25 281 GLY A O 1
ATOM 2135 N N . THR A 1 282 ? 18 -13.875 -6.137 1 97.75 282 THR A N 1
ATOM 2136 C CA . THR A 1 282 ? 18.547 -13.266 -4.926 1 97.75 282 THR A CA 1
ATOM 2137 C C . THR A 1 282 ? 18.344 -11.758 -4.934 1 97.75 282 THR A C 1
ATOM 2139 O O . THR A 1 282 ? 18.516 -11.094 -3.908 1 97.75 282 THR A O 1
ATOM 2142 N N . HIS A 1 283 ? 17.953 -11.188 -6.109 1 96.38 283 HIS A N 1
ATOM 2143 C CA . HIS A 1 283 ? 17.656 -9.766 -6.176 1 96.38 283 HIS A CA 1
ATOM 2144 C C . HIS A 1 283 ? 16.156 -9.516 -6.031 1 96.38 283 HIS A C 1
ATOM 2146 O O . HIS A 1 283 ? 15.695 -8.375 -6.176 1 96.38 283 HIS A O 1
ATOM 2152 N N . ASP A 1 284 ? 15.422 -10.555 -5.805 1 97.69 284 ASP A N 1
ATOM 2153 C CA . ASP A 1 284 ? 14.016 -10.445 -5.438 1 97.69 284 ASP A CA 1
ATOM 2154 C C . ASP A 1 284 ? 13.859 -10.172 -3.941 1 97.69 284 ASP A C 1
ATOM 2156 O O . ASP A 1 284 ? 14.391 -10.914 -3.111 1 97.69 284 ASP A O 1
ATOM 2160 N N . SER A 1 285 ? 13.094 -9.148 -3.641 1 97.94 285 SER A N 1
ATOM 2161 C CA . SER A 1 285 ? 12.953 -8.758 -2.242 1 97.94 285 SER A CA 1
ATOM 2162 C C . SER A 1 285 ? 12.266 -9.852 -1.427 1 97.94 285 SER A C 1
ATOM 2164 O O . SER A 1 285 ? 12.289 -9.82 -0.194 1 97.94 285 SER A O 1
ATOM 2166 N N . LEU A 1 286 ? 11.742 -10.883 -2.004 1 98.5 286 LEU A N 1
ATOM 2167 C CA . LEU A 1 286 ? 11.008 -11.938 -1.323 1 98.5 286 LEU A CA 1
ATOM 2168 C C . LEU A 1 286 ? 11.922 -13.117 -0.995 1 98.5 286 LEU A C 1
ATOM 2170 O O . LEU A 1 286 ? 11.484 -14.094 -0.388 1 98.5 286 LEU A O 1
ATOM 2174 N N . ILE A 1 287 ? 13.211 -13.016 -1.284 1 98.69 287 ILE A N 1
ATOM 2175 C CA . ILE A 1 287 ? 14.117 -14.148 -1.207 1 98.69 287 ILE A CA 1
ATOM 2176 C C . ILE A 1 287 ? 14.164 -14.68 0.223 1 98.69 287 ILE A C 1
ATOM 2178 O O . ILE A 1 287 ? 14.07 -15.891 0.444 1 98.69 287 ILE A O 1
ATOM 2182 N N . ASP A 1 288 ? 14.195 -13.836 1.218 1 98.81 288 ASP A N 1
ATOM 2183 C CA . ASP A 1 288 ? 14.312 -14.312 2.59 1 98.81 288 ASP A CA 1
ATOM 2184 C C . ASP A 1 288 ? 13.023 -14.992 3.053 1 98.81 288 ASP A C 1
ATOM 2186 O O . ASP A 1 288 ? 13.07 -15.984 3.779 1 98.81 288 ASP A O 1
ATOM 2190 N N . SER A 1 289 ? 11.891 -14.445 2.682 1 98.75 289 SER A N 1
ATOM 2191 C CA . SER A 1 289 ? 10.633 -15.086 3.059 1 98.75 289 SER A CA 1
ATOM 2192 C C . SER A 1 289 ? 10.461 -16.438 2.359 1 98.75 289 SER A C 1
ATOM 2194 O O . SER A 1 289 ? 9.938 -17.375 2.943 1 98.75 289 SER A O 1
ATOM 2196 N N . CYS A 1 290 ? 10.906 -16.547 1.132 1 98.88 290 CYS A N 1
ATOM 2197 C CA . CYS A 1 290 ? 10.867 -17.812 0.409 1 98.88 290 CYS A CA 1
ATOM 2198 C C . CYS A 1 290 ? 11.773 -18.844 1.066 1 98.88 290 CYS A C 1
ATOM 2200 O O . CYS A 1 290 ? 11.375 -20 1.251 1 98.88 290 CYS A O 1
ATOM 2202 N N . CYS A 1 291 ? 12.961 -18.375 1.469 1 98.75 291 CYS A N 1
ATOM 2203 C CA . CYS A 1 291 ? 13.891 -19.266 2.158 1 98.75 291 CYS A CA 1
ATOM 2204 C C . CYS A 1 291 ? 13.312 -19.734 3.484 1 98.75 291 CYS A C 1
ATOM 2206 O O . CYS A 1 291 ? 13.383 -20.922 3.809 1 98.75 291 CYS A O 1
ATOM 2208 N N . ALA A 1 292 ? 12.734 -18.844 4.18 1 98.69 292 ALA A N 1
ATOM 2209 C CA . ALA A 1 292 ? 12.141 -19.188 5.469 1 98.69 292 ALA A CA 1
ATOM 2210 C C . ALA A 1 292 ? 11 -20.188 5.293 1 98.69 292 ALA A C 1
ATOM 2212 O O . ALA A 1 292 ? 10.859 -21.125 6.086 1 98.69 292 ALA A O 1
ATOM 2213 N N . PHE A 1 293 ? 10.219 -20 4.309 1 98.88 293 PHE A N 1
ATOM 2214 C CA . PHE A 1 293 ? 9.109 -20.906 4.039 1 98.88 293 PHE A CA 1
ATOM 2215 C C . PHE A 1 293 ? 9.617 -22.297 3.688 1 98.88 293 PHE A C 1
ATOM 2217 O O . PHE A 1 293 ? 9.125 -23.297 4.227 1 98.88 293 PHE A O 1
ATOM 2224 N N . ALA A 1 294 ? 10.609 -22.344 2.811 1 98.88 294 ALA A N 1
ATOM 2225 C CA . ALA A 1 294 ? 11.211 -23.625 2.459 1 98.88 294 ALA A CA 1
ATOM 2226 C C . ALA A 1 294 ? 11.734 -24.344 3.699 1 98.88 294 ALA A C 1
ATOM 2228 O O . ALA A 1 294 ? 11.523 -25.547 3.867 1 98.88 294 ALA A O 1
ATOM 2229 N N . GLU A 1 295 ? 12.383 -23.594 4.555 1 98.56 295 GLU A N 1
ATOM 2230 C CA . GLU A 1 295 ? 12.914 -24.172 5.785 1 98.56 295 GLU A CA 1
ATOM 2231 C C . GLU A 1 295 ? 11.797 -24.672 6.691 1 98.56 295 GLU A C 1
ATOM 2233 O O . GLU A 1 295 ? 11.945 -25.719 7.34 1 98.56 295 GLU A O 1
ATOM 2238 N N . SER A 1 296 ? 10.711 -23.953 6.746 1 98.62 296 SER A N 1
ATOM 2239 C CA . SER A 1 296 ? 9.57 -24.359 7.555 1 98.62 296 SER A CA 1
ATOM 2240 C C . SER A 1 296 ? 8.992 -25.688 7.055 1 98.62 296 SER A C 1
ATOM 2242 O O . SER A 1 296 ? 8.609 -26.547 7.852 1 98.62 296 SER A O 1
ATOM 2244 N N . ILE A 1 297 ? 8.93 -25.859 5.742 1 98.81 297 ILE A N 1
ATOM 2245 C CA . ILE A 1 297 ? 8.438 -27.094 5.152 1 98.81 297 ILE A CA 1
ATOM 2246 C C . ILE A 1 297 ? 9.344 -28.266 5.555 1 98.81 297 ILE A C 1
ATOM 2248 O O . ILE A 1 297 ? 8.867 -29.297 6.016 1 98.81 297 ILE A O 1
ATOM 2252 N N . ARG A 1 298 ? 10.641 -28.047 5.453 1 98.69 298 ARG A N 1
ATOM 2253 C CA . ARG A 1 298 ? 11.609 -29.094 5.777 1 98.69 298 ARG A CA 1
ATOM 2254 C C . ARG A 1 298 ? 11.562 -29.438 7.262 1 98.69 298 ARG A C 1
ATOM 2256 O O . ARG A 1 298 ? 11.625 -30.609 7.641 1 98.69 298 ARG A O 1
ATOM 2263 N N . SER A 1 299 ? 11.43 -28.406 8.055 1 98.31 299 SER A N 1
ATOM 2264 C CA . SER A 1 299 ? 11.391 -28.609 9.5 1 98.31 299 SER A CA 1
ATOM 2265 C C . SER A 1 299 ? 10.148 -29.391 9.922 1 98.31 299 SER A C 1
ATOM 2267 O O . SER A 1 299 ? 10.156 -30.062 10.961 1 98.31 299 SER A O 1
ATOM 2269 N N . ALA A 1 300 ? 9.148 -29.375 9.102 1 98.38 300 ALA A N 1
ATOM 2270 C CA . ALA A 1 300 ? 7.906 -30.094 9.383 1 98.38 300 ALA A CA 1
ATOM 2271 C C . ALA A 1 300 ? 7.949 -31.5 8.789 1 98.38 300 ALA A C 1
ATOM 2273 O O . ALA A 1 300 ? 6.961 -32.25 8.844 1 98.38 300 ALA A O 1
ATOM 2274 N N . GLY A 1 301 ? 9.07 -31.875 8.195 1 98.38 301 GLY A N 1
ATOM 2275 C CA . GLY A 1 301 ? 9.242 -33.219 7.656 1 98.38 301 GLY A CA 1
ATOM 2276 C C . GLY A 1 301 ? 8.945 -33.312 6.172 1 98.38 301 GLY A C 1
ATOM 2277 O O . GLY A 1 301 ? 8.945 -34.406 5.598 1 98.38 301 GLY A O 1
ATOM 2278 N N . GLY A 1 302 ? 8.695 -32.156 5.531 1 98.44 302 GLY A N 1
ATOM 2279 C CA . GLY A 1 302 ? 8.375 -32.156 4.113 1 98.44 302 GLY A CA 1
ATOM 2280 C C . GLY A 1 302 ? 9.602 -31.969 3.23 1 98.44 302 GLY A C 1
ATOM 2281 O O . GLY A 1 302 ? 10.727 -31.938 3.727 1 98.44 302 GLY A O 1
ATOM 2282 N N . ILE A 1 303 ? 9.328 -31.938 1.888 1 98.62 303 ILE A N 1
ATOM 2283 C CA . ILE A 1 303 ? 10.359 -31.734 0.881 1 98.62 303 ILE A CA 1
ATOM 2284 C C . ILE A 1 303 ? 10.219 -30.344 0.27 1 98.62 303 ILE A C 1
ATOM 2286 O O . ILE A 1 303 ? 9.148 -29.969 -0.21 1 98.62 303 ILE A O 1
ATOM 2290 N N . ALA A 1 304 ? 11.242 -29.547 0.324 1 98.81 304 ALA A N 1
ATOM 2291 C CA . ALA A 1 304 ? 11.281 -28.25 -0.331 1 98.81 304 ALA A CA 1
ATOM 2292 C C . ALA A 1 304 ? 12.602 -28.031 -1.066 1 98.81 304 ALA A C 1
ATOM 2294 O O . ALA A 1 304 ? 13.672 -28.109 -0.461 1 98.81 304 ALA A O 1
ATOM 2295 N N . GLU A 1 305 ? 12.508 -27.844 -2.293 1 98.75 305 GLU A N 1
ATOM 2296 C CA . GLU A 1 305 ? 13.656 -27.5 -3.127 1 98.75 305 GLU A CA 1
ATOM 2297 C C . GLU A 1 305 ? 13.633 -26.016 -3.49 1 98.75 305 GLU A C 1
ATOM 2299 O O . GLU A 1 305 ? 12.617 -25.5 -3.947 1 98.75 305 GLU A O 1
ATOM 2304 N N . LEU A 1 306 ? 14.727 -25.359 -3.232 1 98.69 306 LEU A N 1
ATOM 2305 C CA . LEU A 1 306 ? 14.852 -23.938 -3.506 1 98.69 306 LEU A CA 1
ATOM 2306 C C . LEU A 1 306 ? 15.859 -23.688 -4.621 1 98.69 306 LEU A C 1
ATOM 2308 O O . LEU A 1 306 ? 17 -24.156 -4.551 1 98.69 306 LEU A O 1
ATOM 2312 N N . HIS A 1 307 ? 15.453 -23.078 -5.699 1 98.81 307 HIS A N 1
ATOM 2313 C CA . HIS A 1 307 ? 16.328 -22.562 -6.754 1 98.81 307 HIS A CA 1
ATOM 2314 C C . HIS A 1 307 ? 16.453 -21.047 -6.691 1 98.81 307 HIS A C 1
ATOM 2316 O O . HIS A 1 307 ? 15.516 -20.328 -7.066 1 98.81 307 HIS A O 1
ATOM 2322 N N . ALA A 1 308 ? 17.625 -20.562 -6.285 1 98.62 308 ALA A N 1
ATOM 2323 C CA . ALA A 1 308 ? 17.828 -19.141 -6.035 1 98.62 308 ALA A CA 1
ATOM 2324 C C . ALA A 1 308 ? 19.047 -18.609 -6.797 1 98.62 308 ALA A C 1
ATOM 2326 O O . ALA A 1 308 ? 20.094 -18.391 -6.207 1 98.62 308 ALA A O 1
ATOM 2327 N N . PRO A 1 309 ? 18.875 -18.375 -8.047 1 98.44 309 PRO A N 1
ATOM 2328 C CA . PRO A 1 309 ? 20.031 -17.891 -8.82 1 98.44 309 PRO A CA 1
ATOM 2329 C C . PRO A 1 309 ? 20.484 -16.5 -8.391 1 98.44 309 PRO A C 1
ATOM 2331 O O . PRO A 1 309 ? 19.672 -15.641 -8.086 1 98.44 309 PRO A O 1
ATOM 2334 N N . LEU A 1 310 ? 21.797 -16.328 -8.406 1 97.19 310 LEU A N 1
ATOM 2335 C CA . LEU A 1 310 ? 22.438 -15.094 -7.961 1 97.19 310 LEU A CA 1
ATOM 2336 C C . LEU A 1 310 ? 22.094 -13.938 -8.898 1 97.19 310 LEU A C 1
ATOM 2338 O O . LEU A 1 310 ? 22.188 -14.078 -10.117 1 97.19 310 LEU A O 1
ATOM 2342 N N . GLY A 1 311 ? 21.609 -12.844 -8.312 1 96.44 311 GLY A N 1
ATOM 2343 C CA . GLY A 1 311 ? 21.469 -11.602 -9.039 1 96.44 311 GLY A CA 1
ATOM 2344 C C . GLY A 1 311 ? 20.172 -11.508 -9.82 1 96.44 311 GLY A C 1
ATOM 2345 O O . GLY A 1 311 ? 19.906 -10.5 -10.469 1 96.44 311 GLY A O 1
ATOM 2346 N N . MET A 1 312 ? 19.344 -12.516 -9.812 1 97.62 312 MET A N 1
ATOM 2347 C CA . MET A 1 312 ? 18.125 -12.539 -10.625 1 97.62 312 MET A CA 1
ATOM 2348 C C . MET A 1 312 ? 16.984 -11.805 -9.93 1 97.62 312 MET A C 1
ATOM 2350 O O . MET A 1 312 ? 16.766 -11.984 -8.734 1 97.62 312 MET A O 1
ATOM 2354 N N . PRO A 1 313 ? 16.312 -10.906 -10.672 1 97 313 PRO A N 1
ATOM 2355 C CA . PRO A 1 313 ? 15.188 -10.148 -10.117 1 97 313 PRO A CA 1
ATOM 2356 C C . PRO A 1 313 ? 13.883 -10.938 -10.133 1 97 313 PRO A C 1
ATOM 2358 O O . PRO A 1 313 ? 13.82 -12.023 -10.711 1 97 313 PRO A O 1
ATOM 2361 N N . HIS A 1 314 ? 12.898 -10.367 -9.445 1 96.94 314 HIS A N 1
ATOM 2362 C CA . HIS A 1 314 ? 11.539 -10.898 -9.516 1 96.94 314 HIS A CA 1
ATOM 2363 C C . HIS A 1 314 ? 11.07 -11.016 -10.961 1 96.94 314 HIS A C 1
ATOM 2365 O O . HIS A 1 314 ? 11.094 -10.031 -11.711 1 96.94 314 HIS A O 1
ATOM 2371 N N . GLY A 1 315 ? 10.719 -12.234 -11.367 1 95.69 315 GLY A N 1
ATOM 2372 C CA . GLY A 1 315 ? 10.164 -12.406 -12.695 1 95.69 315 GLY A CA 1
ATOM 2373 C C . GLY A 1 315 ? 11.211 -12.75 -13.742 1 95.69 315 GLY A C 1
ATOM 2374 O O . GLY A 1 315 ? 10.906 -12.805 -14.938 1 95.69 315 GLY A O 1
ATOM 2375 N N . PHE A 1 316 ? 12.469 -13.062 -13.406 1 95.62 316 PHE A N 1
ATOM 2376 C CA . PHE A 1 316 ? 13.531 -13.336 -14.367 1 95.62 316 PHE A CA 1
ATOM 2377 C C . PHE A 1 316 ? 13.156 -14.516 -15.258 1 95.62 316 PHE A C 1
ATOM 2379 O O . PHE A 1 316 ? 13.734 -14.703 -16.328 1 95.62 316 PHE A O 1
ATOM 2386 N N . TYR A 1 317 ? 12.156 -15.273 -14.906 1 93.69 317 TYR A N 1
ATOM 2387 C CA . TYR A 1 317 ? 11.727 -16.484 -15.586 1 93.69 317 TYR A CA 1
ATOM 2388 C C . TYR A 1 317 ? 10.633 -16.188 -16.609 1 93.69 317 TYR A C 1
ATOM 2390 O O . TYR A 1 317 ? 10.109 -17.094 -17.25 1 93.69 317 TYR A O 1
ATOM 2398 N N . PHE A 1 318 ? 10.258 -14.953 -16.797 1 90.25 318 PHE A N 1
ATOM 2399 C CA . PHE A 1 318 ? 9.102 -14.594 -17.594 1 90.25 318 PHE A CA 1
ATOM 2400 C C . PHE A 1 318 ? 9.516 -14.242 -19.016 1 90.25 318 PHE A C 1
ATOM 2402 O O . PHE A 1 318 ? 8.695 -14.281 -19.938 1 90.25 318 PHE A O 1
ATOM 2409 N N . TRP A 1 319 ? 10.734 -13.875 -19.234 1 87.06 319 TRP A N 1
ATOM 2410 C CA . TRP A 1 319 ? 11.117 -13.273 -20.516 1 87.06 319 TRP A CA 1
ATOM 2411 C C . TRP A 1 319 ? 12.156 -14.133 -21.219 1 87.06 319 TRP A C 1
ATOM 2413 O O . TRP A 1 319 ? 13.336 -14.109 -20.859 1 87.06 319 TRP A O 1
ATOM 2423 N N . PRO A 1 320 ? 11.703 -14.688 -22.297 1 87.38 320 PRO A N 1
ATOM 2424 C CA . PRO A 1 320 ? 12.664 -15.508 -23.031 1 87.38 320 PRO A CA 1
ATOM 2425 C C . PRO A 1 320 ? 13.852 -14.695 -23.547 1 87.38 320 PRO A C 1
ATOM 2427 O O . PRO A 1 320 ? 13.664 -13.609 -24.109 1 87.38 320 PRO A O 1
ATOM 2430 N N . GLY A 1 321 ? 15.031 -15.164 -23.297 1 86 321 GLY A N 1
ATOM 2431 C CA . GLY A 1 321 ? 16.219 -14.594 -23.906 1 86 321 GLY A CA 1
ATOM 2432 C C . GLY A 1 321 ? 16.844 -13.484 -23.078 1 86 321 GLY A C 1
ATOM 2433 O O . GLY A 1 321 ? 17.984 -13.086 -23.328 1 86 321 GLY A O 1
ATOM 2434 N N . VAL A 1 322 ? 16.219 -12.977 -22.094 1 91.44 322 VAL A N 1
ATOM 2435 C CA . VAL A 1 322 ? 16.75 -11.891 -21.281 1 91.44 322 VAL A CA 1
ATOM 2436 C C . VAL A 1 322 ? 17.859 -12.414 -20.375 1 91.44 322 VAL A C 1
ATOM 2438 O O . VAL A 1 322 ? 18.938 -11.805 -20.281 1 91.44 322 VAL A O 1
ATOM 2441 N N . PHE A 1 323 ? 17.562 -13.562 -19.734 1 95.19 323 PHE A N 1
ATOM 2442 C CA . PHE A 1 323 ? 18.531 -14.297 -18.922 1 95.19 323 PHE A CA 1
ATOM 2443 C C . PHE A 1 323 ? 18.594 -15.758 -19.359 1 95.19 323 PHE A C 1
ATOM 2445 O O . PHE A 1 323 ? 18.203 -16.656 -18.609 1 95.19 323 PHE A O 1
ATOM 2452 N N . PRO A 1 324 ? 19.203 -16.016 -20.469 1 93.88 324 PRO A N 1
ATOM 2453 C CA . PRO A 1 324 ? 19.094 -17.359 -21.078 1 93.88 324 PRO A CA 1
ATOM 2454 C C . PRO A 1 324 ? 19.672 -18.453 -20.188 1 93.88 324 PRO A C 1
ATOM 2456 O O . PRO A 1 324 ? 19.109 -19.547 -20.094 1 93.88 324 PRO A O 1
ATOM 2459 N N . VAL A 1 325 ? 20.781 -18.188 -19.5 1 96.81 325 VAL A N 1
ATOM 2460 C CA . VAL A 1 325 ? 21.453 -19.219 -18.719 1 96.81 325 VAL A CA 1
ATOM 2461 C C . VAL A 1 325 ? 20.656 -19.484 -17.438 1 96.81 325 VAL A C 1
ATOM 2463 O O . VAL A 1 325 ? 20.297 -20.625 -17.141 1 96.81 325 VAL A O 1
ATOM 2466 N N . GLU A 1 326 ? 20.328 -18.391 -16.75 1 97.44 326 GLU A N 1
ATOM 2467 C CA . GLU A 1 326 ? 19.625 -18.531 -15.484 1 97.44 326 GLU A CA 1
ATOM 2468 C C . GLU A 1 326 ? 18.203 -19.047 -15.695 1 97.44 326 GLU A C 1
ATOM 2470 O O . GLU A 1 326 ? 17.703 -19.844 -14.891 1 97.44 326 GLU A O 1
ATOM 2475 N N . GLU A 1 327 ? 17.609 -18.641 -16.75 1 95.62 327 GLU A N 1
ATOM 2476 C CA . GLU A 1 327 ? 16.266 -19.109 -17.062 1 95.62 327 GLU A CA 1
ATOM 2477 C C . GLU A 1 327 ? 16.281 -20.609 -17.391 1 95.62 327 GLU A C 1
ATOM 2479 O O . GLU A 1 327 ? 15.469 -21.359 -16.859 1 95.62 327 GLU A O 1
ATOM 2484 N N . ALA A 1 328 ? 17.172 -21.016 -18.266 1 96.25 328 ALA A N 1
ATOM 2485 C CA . ALA A 1 328 ? 17.281 -22.438 -18.641 1 96.25 328 ALA A CA 1
ATOM 2486 C C . ALA A 1 328 ? 17.531 -23.312 -17.406 1 96.25 328 ALA A C 1
ATOM 2488 O O . ALA A 1 328 ? 16.938 -24.375 -17.281 1 96.25 328 ALA A O 1
ATOM 2489 N N . ALA A 1 329 ? 18.359 -22.844 -16.562 1 98.12 329 ALA A N 1
ATOM 2490 C CA . ALA A 1 329 ? 18.672 -23.594 -15.344 1 98.12 329 ALA A CA 1
ATOM 2491 C C . ALA A 1 329 ? 17.453 -23.719 -14.445 1 98.12 329 ALA A C 1
ATOM 2493 O O . ALA A 1 329 ? 17.219 -24.781 -13.852 1 98.12 329 ALA A O 1
ATOM 2494 N N . ALA A 1 330 ? 16.688 -22.656 -14.328 1 98.25 330 ALA A N 1
ATOM 2495 C CA . ALA A 1 330 ? 15.484 -22.688 -13.5 1 98.25 330 ALA A CA 1
ATOM 2496 C C . ALA A 1 330 ? 14.469 -23.688 -14.031 1 98.25 330 ALA A C 1
ATOM 2498 O O . ALA A 1 330 ? 13.953 -24.516 -13.273 1 98.25 330 ALA A O 1
ATOM 2499 N N . TYR A 1 331 ? 14.25 -23.688 -15.305 1 97.5 331 TYR A N 1
ATOM 2500 C CA . TYR A 1 331 ? 13.242 -24.578 -15.883 1 97.5 331 TYR A CA 1
ATOM 2501 C C . TYR A 1 331 ? 13.734 -26.016 -15.906 1 97.5 331 TYR A C 1
ATOM 2503 O O . TYR A 1 331 ? 12.938 -26.953 -15.773 1 97.5 331 TYR A O 1
ATOM 2511 N N . ALA A 1 332 ? 15.039 -26.219 -16.016 1 98.06 332 ALA A N 1
ATOM 2512 C CA . ALA A 1 332 ? 15.586 -27.578 -15.883 1 98.06 332 ALA A CA 1
ATOM 2513 C C . ALA A 1 332 ? 15.344 -28.125 -14.477 1 98.06 332 ALA A C 1
ATOM 2515 O O . ALA A 1 332 ? 14.961 -29.281 -14.32 1 98.06 332 ALA A O 1
ATOM 2516 N N . THR A 1 333 ? 15.555 -27.266 -13.523 1 98.31 333 THR A N 1
ATOM 2517 C CA . THR A 1 333 ? 15.312 -27.641 -12.133 1 98.31 333 THR A CA 1
ATOM 2518 C C . THR A 1 333 ? 13.844 -27.984 -11.922 1 98.31 333 THR A C 1
ATOM 2520 O O . THR A 1 333 ? 13.523 -29 -11.289 1 98.31 333 THR A O 1
ATOM 2523 N N . VAL A 1 334 ? 12.992 -27.188 -12.438 1 98.56 334 VAL A N 1
ATOM 2524 C CA . VAL A 1 334 ? 11.547 -27.375 -12.312 1 98.56 334 VAL A CA 1
ATOM 2525 C C . VAL A 1 334 ? 11.133 -28.672 -13 1 98.5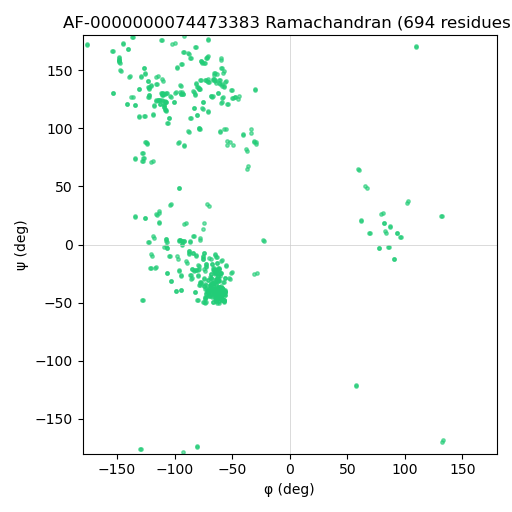6 334 VAL A C 1
ATOM 2527 O O . VAL A 1 334 ? 10.375 -29.469 -12.438 1 98.56 334 VAL A O 1
ATOM 2530 N N . ALA A 1 335 ? 11.641 -28.938 -14.195 1 97.5 335 ALA A N 1
ATOM 2531 C CA . ALA A 1 335 ? 11.305 -30.141 -14.938 1 97.5 335 ALA A CA 1
ATOM 2532 C C . ALA A 1 335 ? 11.75 -31.391 -14.18 1 97.5 335 ALA A C 1
ATOM 2534 O O . ALA A 1 335 ? 11 -32.375 -14.094 1 97.5 335 ALA A O 1
ATOM 2535 N N . GLN A 1 336 ? 12.922 -31.359 -13.609 1 97.81 336 GLN A N 1
ATOM 2536 C CA . GLN A 1 336 ? 13.43 -32.469 -12.836 1 97.81 336 GLN A CA 1
ATOM 2537 C C . GLN A 1 336 ? 12.594 -32.719 -11.586 1 97.81 336 GLN A C 1
ATOM 2539 O O . GLN A 1 336 ? 12.289 -33.875 -11.234 1 97.81 336 GLN A O 1
ATOM 2544 N N . PHE A 1 337 ? 12.258 -31.656 -10.93 1 98.31 337 PHE A N 1
ATOM 2545 C CA . PHE A 1 337 ? 11.406 -31.734 -9.75 1 98.31 337 PHE A CA 1
ATOM 2546 C C . PHE A 1 337 ? 10.07 -32.406 -10.086 1 98.31 337 PHE A C 1
ATOM 2548 O O . PHE A 1 337 ? 9.617 -33.312 -9.383 1 98.31 337 PHE A O 1
ATOM 2555 N N . LEU A 1 338 ? 9.398 -31.906 -11.227 1 98.31 338 LEU A N 1
ATOM 2556 C CA . LEU A 1 338 ? 8.102 -32.438 -11.641 1 98.31 338 LEU A CA 1
ATOM 2557 C C . LEU A 1 338 ? 8.219 -33.906 -12.07 1 98.31 338 LEU A C 1
ATOM 2559 O O . LEU A 1 338 ? 7.312 -34.688 -11.828 1 98.31 338 LEU A O 1
ATOM 2563 N N . GLN A 1 339 ? 9.367 -34.281 -12.641 1 96.62 339 GLN A N 1
ATOM 2564 C CA . GLN A 1 339 ? 9.602 -35.688 -13.023 1 96.62 339 GLN A CA 1
ATOM 2565 C C . GLN A 1 339 ? 9.664 -36.562 -11.789 1 96.62 339 GLN A C 1
ATOM 2567 O O . GLN A 1 339 ? 9.109 -37.688 -11.789 1 96.62 339 GLN A O 1
ATOM 2572 N N . ARG A 1 340 ? 10.258 -36.094 -10.766 1 96.94 340 ARG A N 1
ATOM 2573 C CA . ARG A 1 340 ? 10.477 -36.906 -9.562 1 96.94 340 ARG A CA 1
ATOM 2574 C C . ARG A 1 340 ? 9.195 -37 -8.742 1 96.94 340 ARG A C 1
ATOM 2576 O O . ARG A 1 340 ? 8.922 -38.062 -8.164 1 96.94 340 ARG A O 1
ATOM 2583 N N . HIS A 1 341 ? 8.414 -35.969 -8.766 1 97.44 341 HIS A N 1
ATOM 2584 C CA . HIS A 1 341 ? 7.402 -35.938 -7.719 1 97.44 341 HIS A CA 1
ATOM 2585 C C . HIS A 1 341 ? 5.996 -35.906 -8.305 1 97.44 341 HIS A C 1
ATOM 2587 O O . HIS A 1 341 ? 5.016 -36.062 -7.578 1 97.44 341 HIS A O 1
ATOM 2593 N N . LEU A 1 342 ? 5.852 -35.75 -9.625 1 96.5 342 LEU A N 1
ATOM 2594 C CA . LEU A 1 342 ? 4.52 -35.656 -10.219 1 96.5 342 LEU A CA 1
ATOM 2595 C C . LEU A 1 342 ? 4.387 -36.656 -11.375 1 96.5 342 LEU A C 1
ATOM 2597 O O . LEU A 1 342 ? 3.461 -37.469 -11.398 1 96.5 342 LEU A O 1
ATOM 2601 N N . VAL A 1 343 ? 5.324 -36.688 -12.227 1 90.62 343 VAL A N 1
ATOM 2602 C CA . VAL A 1 343 ? 5.242 -37.5 -13.445 1 90.62 343 VAL A CA 1
ATOM 2603 C C . VAL A 1 343 ? 5.578 -38.969 -13.141 1 90.62 343 VAL A C 1
ATOM 2605 O O . VAL A 1 343 ? 4.875 -39.875 -13.586 1 90.62 343 VAL A O 1
ATOM 2608 N N . GLY A 1 344 ? 6.676 -39.219 -12.414 1 80.5 344 GLY A N 1
ATOM 2609 C CA . GLY A 1 344 ? 7.152 -40.562 -12.141 1 80.5 344 GLY A CA 1
ATOM 2610 C C . GLY A 1 344 ? 6.316 -41.281 -11.102 1 80.5 344 GLY A C 1
ATOM 2611 O O . GLY A 1 344 ? 6.477 -42.5 -10.898 1 80.5 344 GLY A O 1
ATOM 2612 N N . ASN A 1 345 ? 5.582 -40.594 -10.281 1 63.44 345 ASN A N 1
ATOM 2613 C CA . ASN A 1 345 ? 4.812 -41.25 -9.219 1 63.44 345 ASN A CA 1
ATOM 2614 C C . ASN A 1 345 ? 3.627 -42 -9.789 1 63.44 345 ASN A C 1
ATOM 2616 O O . ASN A 1 345 ? 2.473 -41.688 -9.516 1 63.44 345 ASN A O 1
ATOM 2620 N N . ALA A 1 346 ? 3.748 -42.594 -10.992 1 51.38 346 ALA A N 1
ATOM 2621 C CA . ALA A 1 346 ? 2.686 -43.438 -11.539 1 51.38 346 ALA A CA 1
ATOM 2622 C C . ALA A 1 346 ? 2.348 -44.594 -10.586 1 51.38 346 ALA A C 1
ATOM 2624 O O . ALA A 1 346 ? 3.244 -45.25 -10.055 1 51.38 346 ALA A O 1
ATOM 2625 N N . THR A 1 347 ? 1.217 -44.344 -9.812 1 41.97 347 THR A N 1
ATOM 2626 C CA . THR A 1 347 ? 0.673 -45.5 -9.102 1 41.97 347 THR A CA 1
ATOM 2627 C C . THR A 1 347 ? 0.71 -46.75 -9.977 1 41.97 347 THR A C 1
ATOM 2629 O O . THR A 1 347 ? 0.291 -46.719 -11.133 1 41.97 347 THR A O 1
ATOM 2632 N N . SER A 1 348 ? 1.733 -47.531 -9.844 1 34.81 348 SER A N 1
ATOM 2633 C CA . SER A 1 348 ? 1.526 -48.906 -10.289 1 34.81 348 SER A CA 1
ATOM 2634 C C . SER A 1 348 ? 0.119 -49.375 -9.961 1 34.81 348 SER A C 1
ATOM 2636 O O . SER A 1 348 ? -0.265 -49.438 -8.789 1 34.81 348 SER A O 1
ATOM 2638 N N . LEU A 1 349 ? -0.885 -49.031 -10.734 1 29.86 349 LEU A N 1
ATOM 2639 C CA . LEU A 1 349 ? -1.987 -50 -10.633 1 29.86 349 LEU A CA 1
ATOM 2640 C C . LEU A 1 349 ? -1.495 -51.406 -10.859 1 29.86 349 LEU A C 1
ATOM 2642 O O . LEU A 1 349 ? -0.641 -51.656 -11.711 1 29.86 349 LEU A O 1
ATOM 2646 N N . MET B 1 1 ? 29.828 27.281 13.914 1 22.28 1 MET B N 1
ATOM 2647 C CA . MET B 1 1 ? 29.766 26.297 12.828 1 22.28 1 MET B CA 1
ATOM 2648 C C . MET B 1 1 ? 28.734 26.734 11.789 1 22.28 1 MET B C 1
ATOM 2650 O O . MET B 1 1 ? 27.531 26.766 12.078 1 22.28 1 MET B O 1
ATOM 2654 N N . GLU B 1 2 ? 29.047 27.688 10.906 1 21.38 2 GLU B N 1
ATOM 2655 C CA . GLU B 1 2 ? 28.297 28.328 9.828 1 21.38 2 GLU B CA 1
ATOM 2656 C C . GLU B 1 2 ? 27.734 27.281 8.859 1 21.38 2 GLU B C 1
ATOM 2658 O O . GLU B 1 2 ? 28.469 26.453 8.32 1 21.38 2 GLU B O 1
ATOM 2663 N N . ALA B 1 3 ? 26.516 26.828 9.219 1 30.22 3 ALA B N 1
ATOM 2664 C CA . ALA B 1 3 ? 25.844 25.891 8.312 1 30.22 3 ALA B CA 1
ATOM 2665 C C . ALA B 1 3 ? 26.188 26.203 6.859 1 30.22 3 ALA B C 1
ATOM 2667 O O . ALA B 1 3 ? 26.078 27.359 6.422 1 30.22 3 ALA B O 1
ATOM 2668 N N . MET B 1 4 ? 27.094 25.594 6.285 1 31.16 4 MET B N 1
ATOM 2669 C CA . MET B 1 4 ? 27.359 25.641 4.848 1 31.16 4 MET B CA 1
ATOM 2670 C C . MET B 1 4 ? 26.062 25.844 4.062 1 31.16 4 MET B C 1
ATOM 2672 O O . MET B 1 4 ? 25.125 25.062 4.199 1 31.16 4 MET B O 1
ATOM 2676 N N . SER B 1 5 ? 25.609 27.078 3.795 1 33.19 5 SER B N 1
ATOM 2677 C CA . SER B 1 5 ? 24.547 27.562 2.939 1 33.19 5 SER B CA 1
ATOM 2678 C C . SER B 1 5 ? 24.438 26.766 1.648 1 33.19 5 SER B C 1
ATOM 2680 O O . SER B 1 5 ? 25.391 26.734 0.86 1 33.19 5 SER B O 1
ATOM 2682 N N . ALA B 1 6 ? 24.094 25.484 1.665 1 36.97 6 ALA B N 1
ATOM 2683 C CA . ALA B 1 6 ? 23.891 24.859 0.361 1 36.97 6 ALA B CA 1
ATOM 2684 C C . ALA B 1 6 ? 23.406 25.875 -0.667 1 36.97 6 ALA B C 1
ATOM 2686 O O . ALA B 1 6 ? 22.359 26.516 -0.484 1 36.97 6 ALA B O 1
ATOM 2687 N N . GLU B 1 7 ? 24.031 26.625 -1.38 1 39.44 7 GLU B N 1
ATOM 2688 C CA . GLU B 1 7 ? 23.922 27.453 -2.57 1 39.44 7 GLU B CA 1
ATOM 2689 C C . GLU B 1 7 ? 22.891 26.906 -3.547 1 39.44 7 GLU B C 1
ATOM 2691 O O . GLU B 1 7 ? 22.703 27.438 -4.641 1 39.44 7 GLU B O 1
ATOM 2696 N N . SER B 1 8 ? 22.422 25.578 -3.695 1 51.38 8 SER B N 1
ATOM 2697 C CA . SER B 1 8 ? 21.828 25.156 -4.969 1 51.38 8 SER B CA 1
ATOM 2698 C C . SER B 1 8 ? 20.391 25.672 -5.109 1 51.38 8 SER B C 1
ATOM 2700 O O . SER B 1 8 ? 19.641 25.703 -4.133 1 51.38 8 SER B O 1
ATOM 2702 N N . GLY B 1 9 ? 20.078 26.812 -5.863 1 65.94 9 GLY B N 1
ATOM 2703 C CA . GLY B 1 9 ? 18.984 27.594 -6.43 1 65.94 9 GLY B CA 1
ATOM 2704 C C . GLY B 1 9 ? 17.719 26.797 -6.641 1 65.94 9 GLY B C 1
ATOM 2705 O O . GLY B 1 9 ? 16.688 27.344 -7.043 1 65.94 9 GLY B O 1
ATOM 2706 N N . VAL B 1 10 ? 17.703 25.453 -6.199 1 82.75 10 VAL B N 1
ATOM 2707 C CA . VAL B 1 10 ? 16.516 24.688 -6.523 1 82.75 10 VAL B CA 1
ATOM 2708 C C . VAL B 1 10 ? 15.719 24.406 -5.25 1 82.75 10 VAL B C 1
ATOM 2710 O O . VAL B 1 10 ? 16.281 23.984 -4.238 1 82.75 10 VAL B O 1
ATOM 2713 N N . ASP B 1 11 ? 14.461 24.703 -5.25 1 91.5 11 ASP B N 1
ATOM 2714 C CA . ASP B 1 11 ? 13.562 24.375 -4.148 1 91.5 11 ASP B CA 1
ATOM 2715 C C . ASP B 1 11 ? 13.586 22.875 -3.854 1 91.5 11 ASP B C 1
ATOM 2717 O O . ASP B 1 11 ? 13.633 22.062 -4.773 1 91.5 11 ASP B O 1
ATOM 2721 N N . VAL B 1 12 ? 13.57 22.531 -2.553 1 90.75 12 VAL B N 1
ATOM 2722 C CA . VAL B 1 12 ? 13.773 21.156 -2.121 1 90.75 12 VAL B CA 1
ATOM 2723 C C . VAL B 1 12 ? 12.711 20.25 -2.736 1 90.75 12 VAL B C 1
ATOM 2725 O O . VAL B 1 12 ? 12.984 19.094 -3.084 1 90.75 12 VAL B O 1
ATOM 2728 N N . ASP B 1 13 ? 11.492 20.766 -2.846 1 87.06 13 ASP B N 1
ATOM 2729 C CA . ASP B 1 13 ? 10.383 19.953 -3.326 1 87.06 13 ASP B CA 1
ATOM 2730 C C . ASP B 1 13 ? 10.43 19.797 -4.848 1 87.06 13 ASP B C 1
ATOM 2732 O O . ASP B 1 13 ? 9.57 19.141 -5.438 1 87.06 13 ASP B O 1
ATOM 2736 N N . ARG B 1 14 ? 11.508 20.344 -5.496 1 86.38 14 ARG B N 1
ATOM 2737 C CA . ARG B 1 14 ? 11.656 20.281 -6.945 1 86.38 14 ARG B CA 1
ATOM 2738 C C . ARG B 1 14 ? 12.961 19.594 -7.336 1 86.38 14 ARG B C 1
ATOM 2740 O O . ARG B 1 14 ? 13.273 19.484 -8.523 1 86.38 14 ARG B O 1
ATOM 2747 N N . ARG B 1 15 ? 13.648 19.172 -6.391 1 84.69 15 ARG B N 1
ATOM 2748 C CA . ARG B 1 15 ? 14.906 18.469 -6.648 1 84.69 15 ARG B CA 1
ATOM 2749 C C . ARG B 1 15 ? 14.672 17.172 -7.402 1 84.69 15 ARG B C 1
ATOM 2751 O O . ARG B 1 15 ? 13.656 16.5 -7.188 1 84.69 15 ARG B O 1
ATOM 2758 N N . THR B 1 16 ? 15.617 16.797 -8.25 1 79.06 16 THR B N 1
ATOM 2759 C CA . THR B 1 16 ? 15.453 15.617 -9.094 1 79.06 16 THR B CA 1
ATOM 2760 C C . THR B 1 16 ? 16.516 14.57 -8.781 1 79.06 16 THR B C 1
ATOM 2762 O O . THR B 1 16 ? 16.688 13.602 -9.523 1 79.06 16 THR B O 1
ATOM 2765 N N . ASP B 1 17 ? 17.344 14.742 -7.789 1 84.19 17 ASP B N 1
ATOM 2766 C CA . ASP B 1 17 ? 18.422 13.828 -7.422 1 84.19 17 ASP B CA 1
ATOM 2767 C C . ASP B 1 17 ? 18.047 12.992 -6.199 1 84.19 17 ASP B C 1
ATOM 2769 O O . ASP B 1 17 ? 18.891 12.68 -5.363 1 84.19 17 ASP B O 1
ATOM 2773 N N . ALA B 1 18 ? 16.844 12.703 -6.164 1 88.75 18 ALA B N 1
ATOM 2774 C CA . ALA B 1 18 ? 16.297 12.047 -4.977 1 88.75 18 ALA B CA 1
ATOM 2775 C C . ALA B 1 18 ? 16.797 10.602 -4.871 1 88.75 18 ALA B C 1
ATOM 2777 O O . ALA B 1 18 ? 16.891 9.898 -5.879 1 88.75 18 ALA B O 1
ATOM 2778 N N . PRO B 1 19 ? 17.109 10.188 -3.652 1 85.5 19 PRO B N 1
ATOM 2779 C CA . PRO B 1 19 ? 17.578 8.812 -3.447 1 85.5 19 PRO B CA 1
ATOM 2780 C C . PRO B 1 19 ? 16.5 7.777 -3.73 1 85.5 19 PRO B C 1
ATOM 2782 O O . PRO B 1 19 ? 16.812 6.609 -3.973 1 85.5 19 PRO B O 1
ATOM 2785 N N . GLY B 1 20 ? 15.305 8.18 -3.664 1 85.81 20 GLY B N 1
ATOM 2786 C CA . GLY B 1 20 ? 14.219 7.227 -3.832 1 85.81 20 GLY B CA 1
ATOM 2787 C C . GLY B 1 20 ? 13.836 7.012 -5.281 1 85.81 20 GLY B C 1
ATOM 2788 O O . GLY B 1 20 ? 12.914 6.242 -5.578 1 85.81 20 GLY B O 1
ATOM 2789 N N . LEU B 1 21 ? 14.5 7.629 -6.184 1 82 21 LEU B N 1
ATOM 2790 C CA . LEU B 1 21 ? 14.234 7.449 -7.609 1 82 21 LEU B CA 1
ATOM 2791 C C . LEU B 1 21 ? 14.703 6.074 -8.078 1 82 21 LEU B C 1
ATOM 2793 O O . LEU B 1 21 ? 15.703 5.551 -7.586 1 82 21 LEU B O 1
ATOM 2797 N N . SER B 1 22 ? 13.906 5.48 -8.945 1 79.31 22 SER B N 1
ATOM 2798 C CA . SER B 1 22 ? 14.305 4.219 -9.562 1 79.31 22 SER B CA 1
ATOM 2799 C C . SER B 1 22 ? 15.266 4.453 -10.727 1 79.31 22 SER B C 1
ATOM 2801 O O . SER B 1 22 ? 14.898 5.082 -11.719 1 79.31 22 SER B O 1
ATOM 2803 N N . VAL B 1 23 ? 16.469 4.039 -10.508 1 84.56 23 VAL B N 1
ATOM 2804 C CA . VAL B 1 23 ? 17.484 4.176 -11.555 1 84.56 23 VAL B CA 1
ATOM 2805 C C . VAL B 1 23 ? 18.031 2.799 -11.922 1 84.56 23 VAL B C 1
ATOM 2807 O O . VAL B 1 23 ? 18.266 1.964 -11.039 1 84.56 23 VAL B O 1
ATOM 2810 N N . ILE B 1 24 ? 18.156 2.605 -13.211 1 91.06 24 ILE B N 1
ATOM 2811 C CA . ILE B 1 24 ? 18.734 1.345 -13.672 1 91.06 24 ILE B CA 1
ATOM 2812 C C . ILE B 1 24 ? 20.25 1.444 -13.695 1 91.06 24 ILE B C 1
ATOM 2814 O O . ILE B 1 24 ? 20.828 2.207 -14.484 1 91.06 24 ILE B O 1
ATOM 2818 N N . ASP B 1 25 ? 20.859 0.762 -12.789 1 90.38 25 ASP B N 1
ATOM 2819 C CA . ASP B 1 25 ? 22.312 0.616 -12.82 1 90.38 25 ASP B CA 1
ATOM 2820 C C . ASP B 1 25 ? 22.75 -0.387 -13.883 1 90.38 25 ASP B C 1
ATOM 2822 O O . ASP B 1 25 ? 22.438 -1.577 -13.789 1 90.38 25 ASP B O 1
ATOM 2826 N N . PRO B 1 26 ? 23.469 0.038 -14.812 1 92.81 26 PRO B N 1
ATOM 2827 C CA . PRO B 1 26 ? 23.859 -0.873 -15.891 1 92.81 26 PRO B CA 1
ATOM 2828 C C . PRO B 1 26 ? 24.703 -2.049 -15.398 1 92.81 26 PRO B C 1
ATOM 2830 O O . PRO B 1 26 ? 24.797 -3.076 -16.078 1 92.81 26 PRO B O 1
ATOM 2833 N N . ALA B 1 27 ? 25.312 -1.929 -14.25 1 93.88 27 ALA B N 1
ATOM 2834 C CA . ALA B 1 27 ? 26.172 -2.984 -13.727 1 93.88 27 ALA B CA 1
ATOM 2835 C C . ALA B 1 27 ? 25.359 -4.004 -12.93 1 93.88 27 ALA B C 1
ATOM 2837 O O . ALA B 1 27 ? 25.875 -5.059 -12.555 1 93.88 27 ALA B O 1
ATOM 2838 N N . ASP B 1 28 ? 24.109 -3.686 -12.719 1 92.75 28 ASP B N 1
ATOM 2839 C CA . ASP B 1 28 ? 23.234 -4.629 -12.016 1 92.75 28 ASP B CA 1
ATOM 2840 C C . ASP B 1 28 ? 22.984 -5.871 -12.875 1 92.75 28 ASP B C 1
ATOM 2842 O O . ASP B 1 28 ? 22.594 -5.762 -14.039 1 92.75 28 ASP B O 1
ATOM 2846 N N . PRO B 1 29 ? 23.219 -7.047 -12.297 1 94.56 29 PRO B N 1
ATOM 2847 C CA . PRO B 1 29 ? 22.938 -8.266 -13.062 1 94.56 29 PRO B CA 1
ATOM 2848 C C . PRO B 1 29 ? 21.5 -8.32 -13.578 1 94.56 29 PRO B C 1
ATOM 2850 O O . PRO B 1 29 ? 21.219 -9 -14.562 1 94.56 29 PRO B O 1
ATOM 2853 N N . ALA B 1 30 ? 20.656 -7.539 -12.992 1 94.25 30 ALA B N 1
ATOM 2854 C CA . ALA B 1 30 ? 19.25 -7.539 -13.375 1 94.25 30 ALA B CA 1
ATOM 2855 C C . ALA B 1 30 ? 18.969 -6.465 -14.422 1 94.25 30 ALA B C 1
ATOM 2857 O O . ALA B 1 30 ? 17.844 -6.352 -14.914 1 94.25 30 ALA B O 1
ATOM 2858 N N . ALA B 1 31 ? 19.938 -5.703 -14.844 1 94.62 31 ALA B N 1
ATOM 2859 C CA . ALA B 1 31 ? 19.781 -4.527 -15.695 1 94.62 31 ALA B CA 1
ATOM 2860 C C . ALA B 1 31 ? 19.094 -4.895 -17.016 1 94.62 31 ALA B C 1
ATOM 2862 O O . ALA B 1 31 ? 18.25 -4.156 -17.5 1 94.62 31 ALA B O 1
ATOM 2863 N N . PRO B 1 32 ? 19.438 -6.102 -17.594 1 93.88 32 PRO B N 1
ATOM 2864 C CA . PRO B 1 32 ? 18.797 -6.422 -18.875 1 93.88 32 PRO B CA 1
ATOM 2865 C C . PRO B 1 32 ? 17.281 -6.465 -18.781 1 93.88 32 PRO B C 1
ATOM 2867 O O . PRO B 1 32 ? 16.578 -5.98 -19.688 1 93.88 32 PRO B O 1
ATOM 2870 N N . MET B 1 33 ? 16.781 -6.953 -17.766 1 93.06 33 MET B N 1
ATOM 2871 C CA . MET B 1 33 ? 15.328 -7.016 -17.609 1 93.06 33 MET B CA 1
ATOM 2872 C C . MET B 1 33 ? 14.75 -5.633 -17.328 1 93.06 33 MET B C 1
ATOM 2874 O O . MET B 1 33 ? 13.695 -5.281 -17.859 1 93.06 33 MET B O 1
ATOM 2878 N N . TYR B 1 34 ? 15.438 -4.898 -16.5 1 91.81 34 TYR B N 1
ATOM 2879 C CA . TYR B 1 34 ? 14.953 -3.559 -16.188 1 91.81 34 TYR B CA 1
ATOM 2880 C C . TYR B 1 34 ? 14.93 -2.689 -17.438 1 91.81 34 TYR B C 1
ATOM 2882 O O . TYR B 1 34 ? 14.023 -1.87 -17.609 1 91.81 34 TYR B O 1
ATOM 2890 N N . GLN B 1 35 ? 15.891 -2.875 -18.281 1 91.31 35 GLN B N 1
ATOM 2891 C CA . GLN B 1 35 ? 15.938 -2.145 -19.547 1 91.31 35 GLN B CA 1
ATOM 2892 C C . GLN B 1 35 ? 14.789 -2.562 -20.453 1 91.31 35 GLN B C 1
ATOM 2894 O O . GLN B 1 35 ? 14.195 -1.725 -21.141 1 91.31 35 GLN B O 1
ATOM 2899 N N . LEU B 1 36 ? 14.484 -3.836 -20.453 1 89.06 36 LEU B N 1
ATOM 2900 C CA . LEU B 1 36 ? 13.32 -4.309 -21.203 1 89.06 36 LEU B CA 1
ATOM 2901 C C . LEU B 1 36 ? 12.039 -3.686 -20.672 1 89.06 36 LEU B C 1
ATOM 2903 O O . LEU B 1 36 ? 11.219 -3.188 -21.438 1 89.06 36 LEU B O 1
ATOM 2907 N N . LEU B 1 37 ? 11.883 -3.674 -19.359 1 87.94 37 LEU B N 1
ATOM 2908 C CA . LEU B 1 37 ? 10.695 -3.098 -18.734 1 87.94 37 LEU B CA 1
ATOM 2909 C C . LEU B 1 37 ? 10.57 -1.615 -19.062 1 87.94 37 LEU B C 1
ATOM 2911 O O . LEU B 1 37 ? 9.469 -1.115 -19.281 1 87.94 37 LEU B O 1
ATOM 2915 N N . ALA B 1 38 ? 11.695 -0.952 -19.109 1 87.5 38 ALA B N 1
ATOM 2916 C CA . ALA B 1 38 ? 11.711 0.479 -19.406 1 87.5 38 ALA B CA 1
ATOM 2917 C C . ALA B 1 38 ? 11.211 0.75 -20.828 1 87.5 38 ALA B C 1
ATOM 2919 O O . ALA B 1 38 ? 10.727 1.845 -21.125 1 87.5 38 ALA B O 1
ATOM 2920 N N . ARG B 1 39 ? 11.328 -0.243 -21.656 1 84.25 39 ARG B N 1
ATOM 2921 C CA . ARG B 1 39 ? 10.82 -0.115 -23.016 1 84.25 39 ARG B CA 1
ATOM 2922 C C . ARG B 1 39 ? 9.328 -0.406 -23.078 1 84.25 39 ARG B C 1
ATOM 2924 O O . ARG B 1 39 ? 8.633 0.059 -23.984 1 84.25 39 ARG B O 1
ATOM 2931 N N . LEU B 1 40 ? 8.828 -1.142 -22.078 1 81.31 40 LEU B N 1
ATOM 2932 C CA . LEU B 1 40 ? 7.445 -1.608 -22.109 1 81.31 40 LEU B CA 1
ATOM 2933 C C . LEU B 1 40 ? 6.531 -0.647 -21.359 1 81.31 40 LEU B C 1
ATOM 2935 O O . LEU B 1 40 ? 5.324 -0.611 -21.594 1 81.31 40 LEU B O 1
ATOM 2939 N N . ARG B 1 41 ? 7.102 0.048 -20.406 1 80.94 41 ARG B N 1
ATOM 2940 C CA . ARG B 1 41 ? 6.254 0.965 -19.641 1 80.94 41 ARG B CA 1
ATOM 2941 C C . ARG B 1 41 ? 7.035 2.203 -19.219 1 80.94 41 ARG B C 1
ATOM 2943 O O . ARG B 1 41 ? 8.242 2.131 -18.984 1 80.94 41 ARG B O 1
ATOM 2950 N N . ARG B 1 42 ? 6.258 3.281 -19.141 1 80.81 42 ARG B N 1
ATOM 2951 C CA . ARG B 1 42 ? 6.762 4.566 -18.672 1 80.81 42 ARG B CA 1
ATOM 2952 C C . ARG B 1 42 ? 5.777 5.227 -17.703 1 80.81 42 ARG B C 1
ATOM 2954 O O . ARG B 1 42 ? 4.621 5.465 -18.062 1 80.81 42 ARG B O 1
ATOM 2961 N N . PRO B 1 43 ? 6.285 5.582 -16.547 1 83.62 43 PRO B N 1
ATOM 2962 C CA . PRO B 1 43 ? 7.562 5.293 -15.891 1 83.62 43 PRO B CA 1
ATOM 2963 C C . PRO B 1 43 ? 7.785 3.797 -15.664 1 83.62 43 PRO B C 1
ATOM 2965 O O . PRO B 1 43 ? 6.824 3.023 -15.641 1 83.62 43 PRO B O 1
ATOM 2968 N N . VAL B 1 44 ? 9.047 3.414 -15.484 1 83.5 44 VAL B N 1
ATOM 2969 C CA . VAL B 1 44 ? 9.414 2.004 -15.43 1 83.5 44 VAL B CA 1
ATOM 2970 C C . VAL B 1 44 ? 8.938 1.395 -14.109 1 83.5 44 VAL B C 1
ATOM 2972 O O . VAL B 1 44 ? 8.484 0.251 -14.078 1 83.5 44 VAL B O 1
ATOM 2975 N N . ALA B 1 45 ? 9.023 2.166 -13.031 1 86.75 45 ALA B N 1
ATOM 2976 C CA . ALA B 1 45 ? 8.633 1.629 -11.734 1 86.75 45 ALA B CA 1
ATOM 2977 C C . ALA B 1 45 ? 7.113 1.664 -11.562 1 86.75 45 ALA B C 1
ATOM 2979 O O . ALA B 1 45 ? 6.477 2.684 -11.844 1 86.75 45 ALA B O 1
ATOM 2980 N N . LEU B 1 46 ? 6.562 0.605 -11.062 1 87.56 46 LEU B N 1
ATOM 2981 C CA . LEU B 1 46 ? 5.113 0.501 -10.906 1 87.56 46 LEU B CA 1
ATOM 2982 C C . LEU B 1 46 ? 4.594 1.56 -9.938 1 87.56 46 LEU B C 1
ATOM 2984 O O . LEU B 1 46 ? 3.521 2.127 -10.156 1 87.56 46 LEU B O 1
ATOM 2988 N N . ARG B 1 47 ? 5.309 1.773 -8.914 1 88.5 47 ARG B N 1
ATOM 2989 C CA . ARG B 1 47 ? 4.883 2.768 -7.934 1 88.5 47 ARG B CA 1
ATOM 2990 C C . ARG B 1 47 ? 4.676 4.129 -8.586 1 88.5 47 ARG B C 1
ATOM 2992 O O . ARG B 1 47 ? 3.715 4.836 -8.273 1 88.5 47 ARG B O 1
ATOM 2999 N N . ASP B 1 48 ? 5.609 4.48 -9.516 1 89 48 ASP B N 1
ATOM 3000 C CA . ASP B 1 48 ? 5.492 5.77 -10.195 1 89 48 ASP B CA 1
ATOM 3001 C C . ASP B 1 48 ? 4.297 5.785 -11.141 1 89 48 ASP B C 1
ATOM 3003 O O . ASP B 1 48 ? 3.613 6.805 -11.273 1 89 48 ASP B O 1
ATOM 3007 N N . LEU B 1 49 ? 4.086 4.672 -11.766 1 89.5 49 LEU B N 1
ATOM 3008 C CA . LEU B 1 49 ? 2.936 4.531 -12.648 1 89.5 49 LEU B CA 1
ATOM 3009 C C . LEU B 1 49 ? 1.63 4.699 -11.875 1 89.5 49 LEU B C 1
ATOM 3011 O O . LEU B 1 49 ? 0.706 5.367 -12.352 1 89.5 49 LEU B O 1
ATOM 3015 N N . MET B 1 50 ? 1.572 4.16 -10.75 1 92.88 50 MET B N 1
ATOM 3016 C CA . MET B 1 50 ? 0.375 4.184 -9.914 1 92.88 50 MET B CA 1
ATOM 3017 C C . MET B 1 50 ? 0.158 5.57 -9.312 1 92.88 50 MET B C 1
ATOM 3019 O O . MET B 1 50 ? -0.982 5.992 -9.117 1 92.88 50 MET B O 1
ATOM 3023 N N . LEU B 1 51 ? 1.22 6.246 -9.008 1 92.56 51 LEU B N 1
ATOM 3024 C CA . LEU B 1 51 ? 1.155 7.531 -8.32 1 92.56 51 LEU B CA 1
ATOM 3025 C C . LEU B 1 51 ? 0.804 8.648 -9.297 1 92.56 51 LEU B C 1
ATOM 3027 O O . LEU B 1 51 ? 0.262 9.68 -8.898 1 92.56 51 LEU B O 1
ATOM 3031 N N . HIS B 1 52 ? 1.032 8.453 -10.547 1 90.06 52 HIS B N 1
ATOM 3032 C CA . HIS B 1 52 ? 0.925 9.492 -11.57 1 90.06 52 HIS B CA 1
ATOM 3033 C C . HIS B 1 52 ? -0.48 10.086 -11.602 1 90.06 52 HIS B C 1
ATOM 3035 O O . HIS B 1 52 ? -0.645 11.305 -11.547 1 90.06 52 HIS B O 1
ATOM 3041 N N . PRO B 1 53 ? -1.508 9.289 -11.609 1 88.75 53 PRO B N 1
ATOM 3042 C CA . PRO B 1 53 ? -2.846 9.883 -11.664 1 88.75 53 PRO B CA 1
ATOM 3043 C C . PRO B 1 53 ? -3.217 10.633 -10.391 1 88.75 53 PRO B C 1
ATOM 3045 O O . PRO B 1 53 ? -3.996 11.586 -10.438 1 88.75 53 PRO B O 1
ATOM 3048 N N . VAL B 1 54 ? -2.693 10.242 -9.289 1 89.38 54 VAL B N 1
ATOM 3049 C CA . VAL B 1 54 ? -2.963 10.914 -8.031 1 89.38 54 VAL B CA 1
ATOM 3050 C C . VAL B 1 54 ? -2.314 12.297 -8.031 1 89.38 54 VAL B C 1
ATOM 3052 O O . VAL B 1 54 ? -2.947 13.289 -7.66 1 89.38 54 VAL B O 1
ATOM 3055 N N . ARG B 1 55 ? -1.116 12.344 -8.477 1 88.75 55 ARG B N 1
ATOM 3056 C CA . ARG B 1 55 ? -0.364 13.594 -8.492 1 88.75 55 ARG B CA 1
ATOM 3057 C C . ARG B 1 55 ? -0.945 14.57 -9.508 1 88.75 55 ARG B C 1
ATOM 3059 O O . ARG B 1 55 ? -1.02 15.773 -9.25 1 88.75 55 ARG B O 1
ATOM 3066 N N . THR B 1 56 ? -1.431 14.039 -10.586 1 81.31 56 THR B N 1
ATOM 3067 C CA . THR B 1 56 ? -2 14.906 -11.617 1 81.31 56 THR B CA 1
ATOM 3068 C C . THR B 1 56 ? -3.406 15.359 -11.227 1 81.31 56 THR B C 1
ATOM 3070 O O . THR B 1 56 ? -3.814 16.469 -11.539 1 81.31 56 THR B O 1
ATOM 3073 N N . GLY B 1 57 ? -4.145 14.508 -10.562 1 72.38 57 GLY B N 1
ATOM 3074 C CA . GLY B 1 57 ? -5.473 14.859 -10.086 1 72.38 57 GLY B CA 1
ATOM 3075 C C . GLY B 1 57 ? -5.449 15.875 -8.953 1 72.38 57 GLY B C 1
ATOM 3076 O O . GLY B 1 57 ? -6.254 16.812 -8.938 1 72.38 57 GLY B O 1
ATOM 3077 N N . TYR B 1 58 ? -4.613 15.672 -8.109 1 64.88 58 TYR B N 1
ATOM 3078 C CA . TYR B 1 58 ? -4.469 16.594 -6.984 1 64.88 58 TYR B CA 1
ATOM 3079 C C . TYR B 1 58 ? -4.117 18 -7.457 1 64.88 58 TYR B C 1
ATOM 3081 O O . TYR B 1 58 ? -4.531 18.984 -6.848 1 64.88 58 TYR B O 1
ATOM 3089 N N . ALA B 1 59 ? -3.512 17.969 -8.539 1 55.5 59 ALA B N 1
ATOM 3090 C CA . ALA B 1 59 ? -3.107 19.25 -9.102 1 55.5 59 ALA B CA 1
ATOM 3091 C C . ALA B 1 59 ? -4.254 19.891 -9.875 1 55.5 59 ALA B C 1
ATOM 3093 O O . ALA B 1 59 ? -4.129 21.016 -10.359 1 55.5 59 ALA B O 1
ATOM 3094 N N . GLY B 1 60 ? -5.355 19.203 -9.695 1 58 60 GLY B N 1
ATOM 3095 C CA . GLY B 1 60 ? -6.52 19.75 -10.375 1 58 60 GLY B CA 1
ATOM 3096 C C . GLY B 1 60 ? -6.445 19.641 -11.883 1 58 60 GLY B C 1
ATOM 3097 O O . GLY B 1 60 ? -7.199 20.297 -12.602 1 58 60 GLY B O 1
ATOM 3098 N N . GLN B 1 61 ? -5.438 18.891 -12.219 1 51.41 61 GLN B N 1
ATOM 3099 C CA . GLN B 1 61 ? -5.297 18.656 -13.656 1 51.41 61 GLN B CA 1
ATOM 3100 C C . GLN B 1 61 ? -6.273 17.594 -14.141 1 51.41 61 GLN B C 1
ATOM 3102 O O . GLN B 1 61 ? -6.391 16.531 -13.531 1 51.41 61 GLN B O 1
ATOM 3107 N N . ASP B 1 62 ? -7.441 18.047 -14.781 1 55.66 62 ASP B N 1
ATOM 3108 C CA . ASP B 1 62 ? -8.375 17.188 -15.492 1 55.66 62 ASP B CA 1
ATOM 3109 C C . ASP B 1 62 ? -9.625 16.906 -14.656 1 55.66 62 ASP B C 1
ATOM 3111 O O . ASP B 1 62 ? -10.047 15.766 -14.516 1 55.66 62 ASP B O 1
ATOM 3115 N N . LEU B 1 63 ? -9.977 17.953 -13.977 1 58.94 63 LEU B N 1
ATOM 3116 C CA . LEU B 1 63 ? -11.219 17.812 -13.219 1 58.94 63 LEU B CA 1
ATOM 3117 C C . LEU B 1 63 ? -12.391 17.5 -14.141 1 58.94 63 LEU B C 1
ATOM 3119 O O . LEU B 1 63 ? -12.57 18.156 -15.172 1 58.94 63 LEU B O 1
ATOM 3123 N N . PRO B 1 64 ? -12.961 16.391 -13.82 1 53.91 64 PRO B N 1
ATOM 3124 C CA . PRO B 1 64 ? -14.07 16 -14.688 1 53.91 64 PRO B CA 1
ATOM 3125 C C . PRO B 1 64 ? -15.156 17.062 -14.781 1 53.91 64 PRO B C 1
ATOM 3127 O O . PRO B 1 64 ? -15.805 17.203 -15.82 1 53.91 64 PRO B O 1
ATOM 3130 N N . ASP B 1 65 ? -15.492 17.766 -13.594 1 53.47 65 ASP B N 1
ATOM 3131 C CA . ASP B 1 65 ? -16.531 18.797 -13.633 1 53.47 65 ASP B CA 1
ATOM 3132 C C . ASP B 1 65 ? -15.992 20.125 -13.125 1 53.47 65 ASP B C 1
ATOM 3134 O O . ASP B 1 65 ? -15.984 20.391 -11.922 1 53.47 65 ASP B O 1
ATOM 3138 N N . PRO B 1 66 ? -15.438 20.875 -13.961 1 47.75 66 PRO B N 1
ATOM 3139 C CA . PRO B 1 66 ? -14.852 22.172 -13.594 1 47.75 66 PRO B CA 1
ATOM 3140 C C . PRO B 1 66 ? -15.828 23.062 -12.828 1 47.75 66 PRO B C 1
ATOM 3142 O O . PRO B 1 66 ? -15.406 24.016 -12.164 1 47.75 66 PRO B O 1
ATOM 3145 N N . SER B 1 67 ? -17.109 22.781 -13.211 1 48.16 67 SER B N 1
ATOM 3146 C CA . SER B 1 67 ? -18.078 23.641 -12.547 1 48.16 67 SER B CA 1
ATOM 3147 C C . SER B 1 67 ? -18.047 23.469 -11.031 1 48.16 67 SER B C 1
ATOM 3149 O O . SER B 1 67 ? -18.594 24.281 -10.289 1 48.16 67 SER B O 1
ATOM 3151 N N . THR B 1 68 ? -17.547 22.391 -10.68 1 53.5 68 THR B N 1
ATOM 3152 C CA . THR B 1 68 ? -17.5 22.109 -9.25 1 53.5 68 THR B CA 1
ATOM 3153 C C . THR B 1 68 ? -16.406 22.938 -8.57 1 53.5 68 THR B C 1
ATOM 3155 O O . THR B 1 68 ? -15.742 22.453 -7.66 1 53.5 68 THR B O 1
ATOM 3158 N N . VAL B 1 69 ? -16.062 23.984 -9.359 1 51 69 VAL B N 1
ATOM 3159 C CA . VAL B 1 69 ? -15.047 24.844 -8.773 1 51 69 VAL B CA 1
ATOM 3160 C C . VAL B 1 69 ? -15.562 25.438 -7.465 1 51 69 VAL B C 1
ATOM 3162 O O . VAL B 1 69 ? -16.594 26.125 -7.445 1 51 69 VAL B O 1
ATOM 3165 N N . LEU B 1 70 ? -15.242 24.891 -6.395 1 56.03 70 LEU B N 1
ATOM 3166 C CA . LEU B 1 70 ? -15.508 25.5 -5.094 1 56.03 70 LEU B CA 1
ATOM 3167 C C . LEU B 1 70 ? -15.133 26.969 -5.09 1 56.03 70 LEU B C 1
ATOM 3169 O O . LEU B 1 70 ? -14.25 27.406 -5.836 1 56.03 70 LEU B O 1
ATOM 3173 N N . PRO B 1 71 ? -16.078 27.906 -4.715 1 55.09 71 PRO B N 1
ATOM 3174 C CA . PRO B 1 71 ? -15.688 29.312 -4.617 1 55.09 71 PRO B CA 1
ATOM 3175 C C . PRO B 1 71 ? -14.219 29.484 -4.223 1 55.09 71 PRO B C 1
ATOM 3177 O O . PRO B 1 71 ? -13.672 28.656 -3.486 1 55.09 71 PRO B O 1
ATOM 3180 N N . SER B 1 72 ? -13.609 30.344 -4.965 1 60.88 72 SER B N 1
ATOM 3181 C CA . SER B 1 72 ? -12.219 30.656 -4.621 1 60.88 72 SER B CA 1
ATOM 3182 C C . SER B 1 72 ? -12.078 31 -3.139 1 60.88 72 SER B C 1
ATOM 3184 O O . SER B 1 72 ? -12.93 31.688 -2.568 1 60.88 72 SER B O 1
ATOM 3186 N N . TRP B 1 73 ? -11.273 30.406 -2.439 1 67.94 73 TRP B N 1
ATOM 3187 C CA . TRP B 1 73 ? -10.992 30.547 -1.013 1 67.94 73 TRP B CA 1
ATOM 3188 C C . TRP B 1 73 ? -10.75 32 -0.643 1 67.94 73 TRP B C 1
ATOM 3190 O O . TRP B 1 73 ? -11.102 32.438 0.457 1 67.94 73 TRP B O 1
ATOM 3200 N N . GLU B 1 74 ? -10.344 32.719 -1.641 1 71 74 GLU B N 1
ATOM 3201 C CA . GLU B 1 74 ? -10.062 34.125 -1.44 1 71 74 GLU B CA 1
ATOM 3202 C C . GLU B 1 74 ? -11.344 34.906 -1.168 1 71 74 GLU B C 1
ATOM 3204 O O . GLU B 1 74 ? -11.336 35.875 -0.405 1 71 74 GLU B O 1
ATOM 3209 N N . HIS B 1 75 ? -12.328 34.344 -1.653 1 77.94 75 HIS B N 1
ATOM 3210 C CA . HIS B 1 75 ? -13.586 35.062 -1.481 1 77.94 75 HIS B CA 1
ATOM 3211 C C . HIS B 1 75 ? -14.172 34.812 -0.096 1 77.94 75 HIS B C 1
ATOM 3213 O O . HIS B 1 75 ? -14.852 35.688 0.46 1 77.94 75 HIS B O 1
ATOM 3219 N N . LEU B 1 76 ? -13.773 33.812 0.431 1 85.25 76 LEU B N 1
ATOM 3220 C CA . LEU B 1 76 ? -14.328 33.469 1.732 1 85.25 76 LEU B CA 1
ATOM 3221 C C . LEU B 1 76 ? -13.586 34.188 2.855 1 85.25 76 LEU B C 1
ATOM 3223 O O . LEU B 1 76 ? -14.164 34.469 3.898 1 85.25 76 LEU B O 1
ATOM 3227 N N . TYR B 1 77 ? -12.305 34.469 2.613 1 91.38 77 TYR B N 1
ATOM 3228 C CA . TYR B 1 77 ? -11.469 35.125 3.619 1 91.38 77 TYR B CA 1
ATOM 3229 C C . TYR B 1 77 ? -10.648 36.25 3.004 1 91.38 77 TYR B C 1
ATOM 3231 O O . TYR B 1 77 ? -9.414 36.188 2.963 1 91.38 77 TYR B O 1
ATOM 3239 N N . PRO B 1 78 ? -11.281 37.281 2.723 1 88.25 78 PRO B N 1
ATOM 3240 C CA . PRO B 1 78 ? -10.633 38.375 2.012 1 88.25 78 PRO B CA 1
ATOM 3241 C C . PRO B 1 78 ? -9.641 39.156 2.887 1 88.25 78 PRO B C 1
ATOM 3243 O O . PRO B 1 78 ? -8.773 39.844 2.369 1 88.25 78 PRO B O 1
ATOM 3246 N N . ASP B 1 79 ? -9.711 39.062 4.176 1 91.62 79 ASP B N 1
ATOM 3247 C CA . ASP B 1 79 ? -8.867 39.844 5.082 1 91.62 79 ASP B CA 1
ATOM 3248 C C . ASP B 1 79 ? -7.59 39.094 5.43 1 91.62 79 ASP B C 1
ATOM 3250 O O . ASP B 1 79 ? -6.957 39.344 6.453 1 91.62 79 ASP B O 1
ATOM 3254 N N . VAL B 1 80 ? -7.277 38.094 4.617 1 95.06 80 VAL B N 1
ATOM 3255 C CA . VAL B 1 80 ? -6.035 37.344 4.781 1 95.06 80 VAL B CA 1
ATOM 3256 C C . VAL B 1 80 ? -5.082 37.656 3.631 1 95.06 80 VAL B C 1
ATOM 3258 O O . VAL B 1 80 ? -5.453 37.531 2.461 1 95.06 80 VAL B O 1
ATOM 3261 N N . VAL B 1 81 ? -3.863 38.125 3.992 1 94.12 81 VAL B N 1
ATOM 3262 C CA . VAL B 1 81 ? -2.824 38.406 3.006 1 94.12 81 VAL B CA 1
ATOM 3263 C C . VAL B 1 81 ? -1.914 37.188 2.855 1 94.12 81 VAL B C 1
ATOM 3265 O O . VAL B 1 81 ? -1.454 36.625 3.85 1 94.12 81 VAL B O 1
ATOM 3268 N N . VAL B 1 82 ? -1.694 36.812 1.634 1 94.88 82 VAL B N 1
ATOM 3269 C CA . VAL B 1 82 ? -0.863 35.656 1.342 1 94.88 82 VAL B CA 1
ATOM 3270 C C . VAL B 1 82 ? 0.44 36.094 0.683 1 94.88 82 VAL B C 1
ATOM 3272 O O . VAL B 1 82 ? 0.429 36.938 -0.224 1 94.88 82 VAL B O 1
ATOM 3275 N N . ASP B 1 83 ? 1.536 35.594 1.2 1 95.56 83 ASP B N 1
ATOM 3276 C CA . ASP B 1 83 ? 2.859 35.906 0.656 1 95.56 83 ASP B CA 1
ATOM 3277 C C . ASP B 1 83 ? 3.717 34.625 0.591 1 95.56 83 ASP B C 1
ATOM 3279 O O . ASP B 1 83 ? 3.262 33.531 0.954 1 95.56 83 ASP B O 1
ATOM 3283 N N . GLU B 1 84 ? 4.934 34.812 0.079 1 96.56 84 GLU B N 1
ATOM 3284 C CA . GLU B 1 84 ? 5.871 33.688 -0.021 1 96.56 84 GLU B CA 1
ATOM 3285 C C . GLU B 1 84 ? 7.098 33.938 0.858 1 96.56 84 GLU B C 1
ATOM 3287 O O . GLU B 1 84 ? 7.594 35.062 0.959 1 96.56 84 GLU B O 1
ATOM 3292 N N . LEU B 1 85 ? 7.523 32.906 1.538 1 96.25 85 LEU B N 1
ATOM 3293 C CA . LEU B 1 85 ? 8.734 32.844 2.352 1 96.25 85 LEU B CA 1
ATOM 3294 C C . LEU B 1 85 ? 9.656 31.734 1.88 1 96.25 85 LEU B C 1
ATOM 3296 O O . LEU B 1 85 ? 9.195 30.641 1.561 1 96.25 85 LEU B O 1
ATOM 3300 N N . ARG B 1 86 ? 10.922 32.031 1.79 1 96.56 86 ARG B N 1
ATOM 3301 C CA . ARG B 1 86 ? 11.914 31 1.495 1 96.56 86 ARG B CA 1
ATOM 3302 C C . ARG B 1 86 ? 12.859 30.797 2.674 1 96.56 86 ARG B C 1
ATOM 3304 O O . ARG B 1 86 ? 13.469 31.75 3.16 1 96.56 86 ARG B O 1
ATOM 3311 N N . VAL B 1 87 ? 12.93 29.609 3.109 1 97.56 87 VAL B N 1
ATOM 3312 C CA . VAL B 1 87 ? 13.781 29.25 4.238 1 97.56 87 VAL B CA 1
ATOM 3313 C C . VAL B 1 87 ? 14.945 28.391 3.75 1 97.56 87 VAL B C 1
ATOM 3315 O O . VAL B 1 87 ? 14.742 27.391 3.062 1 97.56 87 VAL B O 1
ATOM 3318 N N . GLY B 1 88 ? 16.188 28.75 4.117 1 94.94 88 GLY B N 1
ATOM 3319 C CA . GLY B 1 88 ? 17.359 27.938 3.777 1 94.94 88 GLY B CA 1
ATOM 3320 C C . GLY B 1 88 ? 17.516 26.719 4.656 1 94.94 88 GLY B C 1
ATOM 3321 O O . GLY B 1 88 ? 17.203 26.75 5.848 1 94.94 88 GLY B O 1
ATOM 3322 N N . SER B 1 89 ? 17.938 25.609 4.059 1 94.19 89 SER B N 1
ATOM 3323 C CA . SER B 1 89 ? 18.266 24.375 4.777 1 94.19 89 SER B CA 1
ATOM 3324 C C . SER B 1 89 ? 19.438 23.641 4.125 1 94.19 89 SER B C 1
ATOM 3326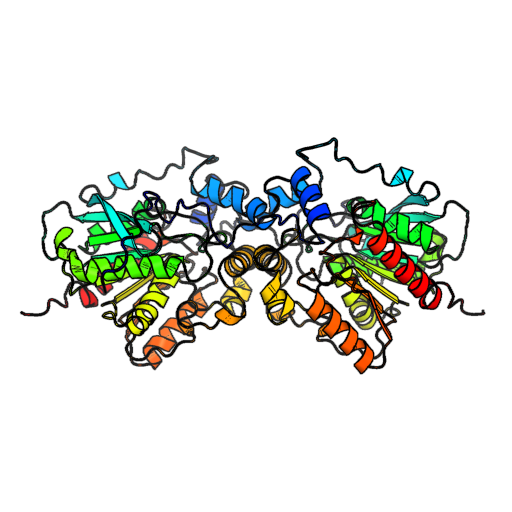 O O . SER B 1 89 ? 19.922 24.062 3.07 1 94.19 89 SER B O 1
ATOM 3328 N N . LEU B 1 90 ? 19.922 22.547 4.82 1 89.06 90 LEU B N 1
ATOM 3329 C CA . LEU B 1 90 ? 21.016 21.766 4.27 1 89.06 90 LEU B CA 1
ATOM 3330 C C . LEU B 1 90 ? 20.609 21.109 2.957 1 89.06 90 LEU B C 1
ATOM 3332 O O . LEU B 1 90 ? 21.453 20.844 2.096 1 89.06 90 LEU B O 1
ATOM 3336 N N . ALA B 1 91 ? 19.312 20.922 2.838 1 93.06 91 ALA B N 1
ATOM 3337 C CA . ALA B 1 91 ? 18.828 20.234 1.649 1 93.06 91 ALA B CA 1
ATOM 3338 C C . ALA B 1 91 ? 18.531 21.219 0.521 1 93.06 91 ALA B C 1
ATOM 3340 O O . ALA B 1 91 ? 18.359 20.812 -0.632 1 93.06 91 ALA B O 1
ATOM 3341 N N . GLY B 1 92 ? 18.453 22.453 0.771 1 94.38 92 GLY B N 1
ATOM 3342 C CA . GLY B 1 92 ? 18.094 23.484 -0.192 1 94.38 92 GLY B CA 1
ATOM 3343 C C . GLY B 1 92 ? 17.047 24.453 0.335 1 94.38 92 GLY B C 1
ATOM 3344 O O . GLY B 1 92 ? 16.797 24.5 1.538 1 94.38 92 GLY B O 1
ATOM 3345 N N . SER B 1 93 ? 16.531 25.281 -0.601 1 97.19 93 SER B N 1
ATOM 3346 C CA . SER B 1 93 ? 15.539 26.281 -0.235 1 97.19 93 SER B CA 1
ATOM 3347 C C . SER B 1 93 ? 14.164 25.641 -0.061 1 97.19 93 SER B C 1
ATOM 3349 O O . SER B 1 93 ? 13.734 24.828 -0.883 1 97.19 93 SER B O 1
ATOM 3351 N N . ILE B 1 94 ? 13.531 26.031 1.023 1 98.19 94 ILE B N 1
ATOM 3352 C CA . ILE B 1 94 ? 12.18 25.562 1.286 1 98.19 94 ILE B CA 1
ATOM 3353 C C . ILE B 1 94 ? 11.188 26.703 1.073 1 98.19 94 ILE B C 1
ATOM 3355 O O . ILE B 1 94 ? 11.203 27.688 1.804 1 98.19 94 ILE B O 1
ATOM 3359 N N . ARG B 1 95 ? 10.328 26.516 0.086 1 97.94 95 ARG B N 1
ATOM 3360 C CA . ARG B 1 95 ? 9.273 27.484 -0.154 1 97.94 95 ARG B CA 1
ATOM 3361 C C . ARG B 1 95 ? 8.125 27.312 0.836 1 97.94 95 ARG B C 1
ATOM 3363 O O . ARG B 1 95 ? 7.703 26.188 1.11 1 97.94 95 ARG B O 1
ATOM 3370 N N . CYS B 1 96 ? 7.691 28.438 1.367 1 98.38 96 CYS B N 1
ATOM 3371 C CA . CYS B 1 96 ? 6.527 28.453 2.248 1 98.38 96 CYS B CA 1
ATOM 3372 C C . CYS B 1 96 ? 5.516 29.5 1.801 1 98.38 96 CYS B C 1
ATOM 3374 O O . CYS B 1 96 ? 5.891 30.531 1.23 1 98.38 96 CYS B O 1
ATOM 3376 N N . ARG B 1 97 ? 4.301 29.156 1.97 1 97.69 97 ARG B N 1
ATOM 3377 C CA . ARG B 1 97 ? 3.242 30.156 1.856 1 97.69 97 ARG B CA 1
ATOM 3378 C C . ARG B 1 97 ? 2.875 30.734 3.225 1 97.69 97 ARG B C 1
ATOM 3380 O O . ARG B 1 97 ? 2.672 29.969 4.18 1 97.69 97 ARG B O 1
ATOM 3387 N N . THR B 1 98 ? 2.857 32.062 3.309 1 97.56 98 THR B N 1
ATOM 3388 C CA . THR B 1 98 ? 2.525 32.656 4.59 1 97.56 98 THR B CA 1
ATOM 3389 C C . THR B 1 98 ? 1.16 33.344 4.523 1 97.56 98 THR B C 1
ATOM 3391 O O . THR B 1 98 ? 0.792 33.906 3.496 1 97.56 98 THR B O 1
ATOM 3394 N N . TYR B 1 99 ? 0.425 33.25 5.547 1 96.75 99 TYR B N 1
ATOM 3395 C CA . TYR B 1 99 ? -0.898 33.844 5.715 1 96.75 99 TYR B CA 1
ATOM 3396 C C . TYR B 1 99 ? -0.938 34.75 6.938 1 96.75 99 TYR B C 1
ATOM 3398 O O . TYR B 1 99 ? -0.566 34.312 8.039 1 96.75 99 TYR B O 1
ATOM 3406 N N . ARG B 1 100 ? -1.357 35.938 6.77 1 95.56 100 ARG B N 1
ATOM 3407 C CA . ARG B 1 100 ? -1.455 36.906 7.875 1 95.56 100 ARG B CA 1
ATOM 3408 C C . ARG B 1 100 ? -2.732 37.719 7.777 1 95.56 100 ARG B C 1
ATOM 3410 O O . ARG B 1 100 ? -3.162 38.094 6.68 1 95.56 100 ARG B O 1
ATOM 3417 N N . PRO B 1 101 ? -3.281 38.031 8.969 1 93.12 101 PRO B N 1
ATOM 3418 C CA . PRO B 1 101 ? -4.414 38.938 8.922 1 93.12 101 PRO B CA 1
ATOM 3419 C C . PRO B 1 101 ? -4.039 40.312 8.336 1 93.12 101 PRO B C 1
ATOM 3421 O O . PRO B 1 101 ? -2.939 40.812 8.578 1 93.12 101 PRO B O 1
ATOM 3424 N N . SER B 1 102 ? -4.941 40.844 7.492 1 88.88 102 SER B N 1
ATOM 3425 C CA . SER B 1 102 ? -4.676 42.094 6.809 1 88.88 102 SER B CA 1
ATOM 3426 C C . SER B 1 102 ? -4.438 43.219 7.805 1 88.88 102 SER B C 1
ATOM 3428 O O . SER B 1 102 ? -3.691 44.156 7.52 1 88.88 102 SER B O 1
ATOM 3430 N N . GLN B 1 103 ? -5.125 43.156 8.852 1 80.25 103 GLN B N 1
ATOM 3431 C CA . GLN B 1 103 ? -4.883 44.219 9.828 1 80.25 103 GLN B CA 1
ATOM 3432 C C . GLN B 1 103 ? -3.531 44.062 10.508 1 80.25 103 GLN B C 1
ATOM 3434 O O . GLN B 1 103 ? -3.146 42.938 10.844 1 80.25 103 GLN B O 1
ATOM 3439 N N . SER B 1 104 ? -2.674 45 10.266 1 64.19 104 SER B N 1
ATOM 3440 C CA . SER B 1 104 ? -1.276 45 10.688 1 64.19 104 SER B CA 1
ATOM 3441 C C . SER B 1 104 ? -1.149 44.719 12.18 1 64.19 104 SER B C 1
ATOM 3443 O O . SER B 1 104 ? -1.656 45.469 13.008 1 64.19 104 SER B O 1
ATOM 3445 N N . ALA B 1 105 ? -1.082 43.469 12.461 1 73.56 105 ALA B N 1
ATOM 3446 C CA . ALA B 1 105 ? -0.749 43.125 13.844 1 73.56 105 ALA B CA 1
ATOM 3447 C C . ALA B 1 105 ? 0.652 42.531 13.93 1 73.56 105 ALA B C 1
ATOM 3449 O O . ALA B 1 105 ? 1.117 41.875 13 1 73.56 105 ALA B O 1
ATOM 3450 N N . VAL B 1 106 ? 1.381 43.094 14.852 1 84.12 106 VAL B N 1
ATOM 3451 C CA . VAL B 1 106 ? 2.709 42.562 15.133 1 84.12 106 VAL B CA 1
ATOM 3452 C C . VAL B 1 106 ? 2.646 41.625 16.359 1 84.12 106 VAL B C 1
ATOM 3454 O O . VAL B 1 106 ? 1.706 41.719 17.141 1 84.12 106 VAL B O 1
ATOM 3457 N N . GLY B 1 107 ? 3.502 40.75 16.375 1 93.12 107 GLY B N 1
ATOM 3458 C CA . GLY B 1 107 ? 3.611 39.875 17.516 1 93.12 107 GLY B CA 1
ATOM 3459 C C . GLY B 1 107 ? 2.574 38.75 17.516 1 93.12 107 GLY B C 1
ATOM 3460 O O . GLY B 1 107 ? 2.164 38.281 18.578 1 93.12 107 GLY B O 1
ATOM 3461 N N . LEU B 1 108 ? 2.137 38.406 16.328 1 95.44 108 LEU B N 1
ATOM 3462 C CA . LEU B 1 108 ? 1.121 37.344 16.219 1 95.44 108 LEU B CA 1
ATOM 3463 C C . LEU B 1 108 ? 1.705 36 16.547 1 95.44 108 LEU B C 1
ATOM 3465 O O . LEU B 1 108 ? 2.865 35.719 16.234 1 95.44 108 LEU B O 1
ATOM 3469 N N . PRO B 1 109 ? 0.877 35.188 17.219 1 97.19 109 PRO B N 1
ATOM 3470 C CA . PRO B 1 109 ? 1.312 33.781 17.266 1 97.19 109 PRO B CA 1
ATOM 3471 C C . PRO B 1 109 ? 1.451 33.156 15.875 1 97.19 109 PRO B C 1
ATOM 3473 O O . PRO B 1 109 ? 0.797 33.594 14.93 1 97.19 109 PRO B O 1
ATOM 3476 N N . VAL B 1 110 ? 2.34 32.156 15.742 1 98.12 110 VAL B N 1
ATOM 3477 C CA . VAL B 1 110 ? 2.629 31.578 14.43 1 98.12 110 VAL B CA 1
ATOM 3478 C C . VAL B 1 110 ? 2.352 30.078 14.453 1 98.12 110 VAL B C 1
ATOM 3480 O O . VAL B 1 110 ? 2.688 29.391 15.422 1 98.12 110 VAL B O 1
ATOM 3483 N N . LEU B 1 111 ? 1.691 29.578 13.445 1 98.69 111 LEU B N 1
ATOM 3484 C CA . LEU B 1 111 ? 1.56 28.141 13.188 1 98.69 111 LEU B CA 1
ATOM 3485 C C . LEU B 1 111 ? 2.393 27.734 11.984 1 98.69 111 LEU B C 1
ATOM 3487 O O . LEU B 1 111 ? 2.271 28.312 10.906 1 98.69 111 LEU B O 1
ATOM 3491 N N . VAL B 1 112 ? 3.299 26.797 12.172 1 98.94 112 VAL B N 1
ATOM 3492 C CA . VAL B 1 112 ? 3.91 26.109 11.039 1 98.94 112 VAL B CA 1
ATOM 3493 C C . VAL B 1 112 ? 3.002 24.969 10.578 1 98.94 112 VAL B C 1
ATOM 3495 O O . VAL B 1 112 ? 2.727 24.031 11.336 1 98.94 112 VAL B O 1
ATOM 3498 N N . TYR B 1 113 ? 2.52 25.062 9.312 1 98.94 113 TYR B N 1
ATOM 3499 C CA . TYR B 1 113 ? 1.498 24.156 8.805 1 98.94 113 TYR B CA 1
ATOM 3500 C C . TYR B 1 113 ? 2.092 23.172 7.805 1 98.94 113 TYR B C 1
ATOM 3502 O O . TYR B 1 113 ? 2.836 23.562 6.902 1 98.94 113 TYR B O 1
ATOM 3510 N N . CYS B 1 114 ? 1.795 21.922 8.016 1 98.88 114 CYS B N 1
ATOM 3511 C CA . CYS B 1 114 ? 2.18 20.844 7.109 1 98.88 114 CYS B CA 1
ATOM 3512 C C . CYS B 1 114 ? 0.968 20.281 6.371 1 98.88 114 CYS B C 1
ATOM 3514 O O . CYS B 1 114 ? 0.04 19.766 6.992 1 98.88 114 CYS B O 1
ATOM 3516 N N . HIS B 1 115 ? 1.012 20.375 5.016 1 97.44 115 HIS B N 1
ATOM 3517 C CA . HIS B 1 115 ? -0.132 19.938 4.223 1 97.44 115 HIS B CA 1
ATOM 3518 C C . HIS B 1 115 ? -0.204 18.422 4.137 1 97.44 115 HIS B C 1
ATOM 3520 O O . HIS B 1 115 ? 0.807 17.734 4.312 1 97.44 115 HIS B O 1
ATOM 3526 N N . GLY B 1 116 ? -1.402 17.953 3.881 1 97.19 116 GLY B N 1
ATOM 3527 C CA . GLY B 1 116 ? -1.608 16.531 3.678 1 97.19 116 GLY B CA 1
ATOM 3528 C C . GLY B 1 116 ? -1.245 16.062 2.281 1 97.19 116 GLY B C 1
ATOM 3529 O O . GLY B 1 116 ? -0.64 16.812 1.511 1 97.19 116 GLY B O 1
ATOM 3530 N N . GLY B 1 117 ? -1.571 14.781 2.074 1 95.75 117 GLY B N 1
ATOM 3531 C CA . GLY B 1 117 ? -1.275 14.18 0.784 1 95.75 117 GLY B CA 1
ATOM 3532 C C . GLY B 1 117 ? -0.581 12.836 0.897 1 95.75 117 GLY B C 1
ATOM 3533 O O . GLY B 1 117 ? 0.154 12.43 -0.007 1 95.75 117 GLY B O 1
ATOM 3534 N N . GLY B 1 118 ? -0.753 12.172 1.982 1 96.88 118 GLY B N 1
ATOM 3535 C CA . GLY B 1 118 ? -0.207 10.836 2.166 1 96.88 118 GLY B CA 1
ATOM 3536 C C . GLY B 1 118 ? 1.309 10.797 2.096 1 96.88 118 GLY B C 1
ATOM 3537 O O . GLY B 1 118 ? 1.889 9.797 1.657 1 96.88 118 GLY B O 1
ATOM 3538 N N . PHE B 1 119 ? 1.944 11.914 2.307 1 97.88 119 PHE B N 1
ATOM 3539 C CA . PHE B 1 119 ? 3.393 12.07 2.273 1 97.88 119 PHE B CA 1
ATOM 3540 C C . PHE B 1 119 ? 3.898 12.125 0.835 1 97.88 119 PHE B C 1
ATOM 3542 O O . PHE B 1 119 ? 5.098 12.289 0.598 1 97.88 119 PHE B O 1
ATOM 3549 N N . MET B 1 120 ? 3.016 11.977 -0.155 1 96.31 120 MET B N 1
ATOM 3550 C CA . MET B 1 120 ? 3.484 11.688 -1.508 1 96.31 120 MET B CA 1
ATOM 3551 C C . MET B 1 120 ? 3.023 12.766 -2.484 1 96.31 120 MET B C 1
ATOM 3553 O O . MET B 1 120 ? 3.525 12.844 -3.607 1 96.31 120 MET B O 1
ATOM 3557 N N . VAL B 1 121 ? 2.002 13.5 -2.107 1 94.25 121 VAL B N 1
ATOM 3558 C CA . VAL B 1 121 ? 1.462 14.523 -2.994 1 94.25 121 VAL B CA 1
ATOM 3559 C C . VAL B 1 121 ? 1.08 15.758 -2.182 1 94.25 121 VAL B C 1
ATOM 3561 O O . VAL B 1 121 ? 1.146 15.75 -0.951 1 94.25 121 VAL B O 1
ATOM 3564 N N . GLY B 1 122 ? 0.812 16.844 -2.906 1 93.44 122 GLY B N 1
ATOM 3565 C CA . GLY B 1 122 ? 0.29 18.047 -2.271 1 93.44 122 GLY B CA 1
ATOM 3566 C C . GLY B 1 122 ? 1.29 19.188 -2.236 1 93.44 122 GLY B C 1
ATOM 3567 O O . GLY B 1 122 ? 2.453 19.016 -2.605 1 93.44 122 GLY B O 1
ATOM 3568 N N . SER B 1 123 ? 0.739 20.312 -1.854 1 93.75 123 SER B N 1
ATOM 3569 C CA . SER B 1 123 ? 1.477 21.562 -1.696 1 93.75 123 SER B CA 1
ATOM 3570 C C . SER B 1 123 ? 0.801 22.484 -0.682 1 93.75 123 SER B C 1
ATOM 3572 O O . SER B 1 123 ? -0.326 22.219 -0.256 1 93.75 123 SER B O 1
ATOM 3574 N N . ALA B 1 124 ? 1.559 23.5 -0.291 1 95.19 124 ALA B N 1
ATOM 3575 C CA . ALA B 1 124 ? 0.974 24.516 0.576 1 95.19 124 ALA B CA 1
ATOM 3576 C C . ALA B 1 124 ? -0.253 25.141 -0.073 1 95.19 124 ALA B C 1
ATOM 3578 O O . ALA B 1 124 ? -1.223 25.484 0.612 1 95.19 124 ALA B O 1
ATOM 3579 N N . GLU B 1 125 ? -0.271 25.25 -1.383 1 90.75 125 GLU B N 1
ATOM 3580 C CA . GLU B 1 125 ? -1.354 25.859 -2.139 1 90.75 125 GLU B CA 1
ATOM 3581 C C . GLU B 1 125 ? -2.633 25.031 -2.055 1 90.75 125 GLU B C 1
ATOM 3583 O O . GLU B 1 125 ? -3.736 25.578 -2.043 1 90.75 125 GLU B O 1
ATOM 3588 N N . ASP B 1 126 ? -2.479 23.75 -1.896 1 88.69 126 ASP B N 1
ATOM 3589 C CA . ASP B 1 126 ? -3.625 22.844 -1.899 1 88.69 126 ASP B CA 1
ATOM 3590 C C . ASP B 1 126 ? -4.438 22.984 -0.615 1 88.69 126 ASP B C 1
ATOM 3592 O O . ASP B 1 126 ? -5.594 22.562 -0.558 1 88.69 126 ASP B O 1
ATOM 3596 N N . THR B 1 127 ? -3.889 23.562 0.4 1 92.69 127 THR B N 1
ATOM 3597 C CA . THR B 1 127 ? -4.57 23.688 1.684 1 92.69 127 THR B CA 1
ATOM 3598 C C . THR B 1 127 ? -4.879 25.156 1.99 1 92.69 127 THR B C 1
ATOM 3600 O O . THR B 1 127 ? -4.984 25.547 3.156 1 92.69 127 THR B O 1
ATOM 3603 N N . ASP B 1 128 ? -5.023 25.906 0.967 1 92 128 ASP B N 1
ATOM 3604 C CA . ASP B 1 128 ? -5.254 27.344 1.081 1 92 128 ASP B CA 1
ATOM 3605 C C . ASP B 1 128 ? -6.492 27.641 1.926 1 92 128 ASP B C 1
ATOM 3607 O O . ASP B 1 128 ? -6.469 28.516 2.785 1 92 128 ASP B O 1
ATOM 3611 N N . TYR B 1 129 ? -7.539 26.922 1.757 1 90.62 129 TYR B N 1
ATOM 3612 C CA . TYR B 1 129 ? -8.789 27.156 2.475 1 90.62 129 TYR B CA 1
ATOM 3613 C C . TYR B 1 129 ? -8.594 26.969 3.977 1 90.62 129 TYR B C 1
ATOM 3615 O O . TYR B 1 129 ? -8.953 27.844 4.762 1 90.62 129 TYR B O 1
ATOM 3623 N N . ILE B 1 130 ? -8 25.859 4.344 1 94.12 130 ILE B N 1
ATOM 3624 C CA . ILE B 1 130 ? -7.801 25.547 5.754 1 94.12 130 ILE B CA 1
ATOM 3625 C C . ILE B 1 130 ? -6.887 26.594 6.391 1 94.12 130 ILE B C 1
ATOM 3627 O O . ILE B 1 130 ? -7.172 27.094 7.48 1 94.12 130 ILE B O 1
ATOM 3631 N N . THR B 1 131 ? -5.844 26.953 5.719 1 95.75 131 THR B N 1
ATOM 3632 C CA . THR B 1 131 ? -4.84 27.844 6.281 1 95.75 131 THR B CA 1
ATOM 3633 C C . THR B 1 131 ? -5.387 29.266 6.402 1 95.75 131 THR B C 1
ATOM 3635 O O . THR B 1 131 ? -5.172 29.938 7.418 1 95.75 131 THR B O 1
ATOM 3638 N N . ARG B 1 132 ? -6.145 29.719 5.414 1 94.94 132 ARG B N 1
ATOM 3639 C CA . ARG B 1 132 ? -6.801 31.031 5.488 1 94.94 132 ARG B CA 1
ATOM 3640 C C . ARG B 1 132 ? -7.789 31.078 6.648 1 94.94 132 ARG B C 1
ATOM 3642 O O . ARG B 1 132 ? -7.875 32.094 7.355 1 94.94 132 ARG B O 1
ATOM 3649 N N . ARG B 1 133 ? -8.516 30.016 6.73 1 95 133 ARG B N 1
ATOM 3650 C CA . ARG B 1 133 ? -9.539 29.969 7.766 1 95 133 ARG B CA 1
ATOM 3651 C C . ARG B 1 133 ? -8.922 30 9.156 1 95 133 ARG B C 1
ATOM 3653 O O . ARG B 1 133 ? -9.375 30.719 10.039 1 95 133 ARG B O 1
ATOM 3660 N N . LEU B 1 134 ? -7.867 29.203 9.367 1 96.81 134 LEU B N 1
ATOM 3661 C CA . LEU B 1 134 ? -7.145 29.234 10.633 1 96.81 134 LEU B CA 1
ATOM 3662 C C . LEU B 1 134 ? -6.629 30.641 10.922 1 96.81 134 LEU B C 1
ATOM 3664 O O . LEU B 1 134 ? -6.781 31.141 12.039 1 96.81 134 LEU B O 1
ATOM 3668 N N . CYS B 1 135 ? -6.016 31.234 9.961 1 96.38 135 CYS B N 1
ATOM 3669 C CA . CYS B 1 135 ? -5.469 32.562 10.086 1 96.38 135 CYS B CA 1
ATOM 3670 C C . CYS B 1 135 ? -6.551 33.562 10.492 1 96.38 135 CYS B C 1
ATOM 3672 O O . CYS B 1 135 ? -6.387 34.312 11.461 1 96.38 135 CYS B O 1
ATOM 3674 N N . ALA B 1 136 ? -7.641 33.531 9.836 1 94.31 136 ALA B N 1
ATOM 3675 C CA . ALA B 1 136 ? -8.719 34.5 10.016 1 94.31 136 ALA B CA 1
ATOM 3676 C C . ALA B 1 136 ? -9.453 34.281 11.328 1 94.31 136 ALA B C 1
ATOM 3678 O O . ALA B 1 136 ? -9.711 35.219 12.078 1 94.31 136 ALA B O 1
ATOM 3679 N N . GLU B 1 137 ? -9.766 33.031 11.625 1 93.94 137 GLU B N 1
ATOM 3680 C CA . GLU B 1 137 ? -10.664 32.75 12.734 1 93.94 137 GLU B CA 1
ATOM 3681 C C . GLU B 1 137 ? -9.906 32.656 14.055 1 93.94 137 GLU B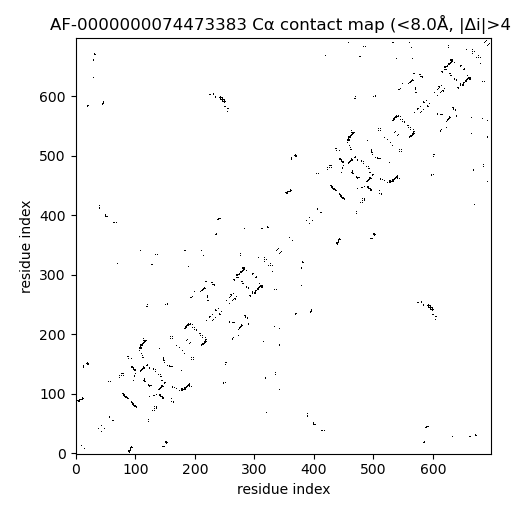 C 1
ATOM 3683 O O . GLU B 1 137 ? -10.461 32.938 15.117 1 93.94 137 GLU B O 1
ATOM 3688 N N . ALA B 1 138 ? -8.656 32.312 14.016 1 94.06 138 ALA B N 1
ATOM 3689 C CA . ALA B 1 138 ? -7.895 32.188 15.25 1 94.06 138 ALA B CA 1
ATOM 3690 C C . ALA B 1 138 ? -6.961 33.375 15.461 1 94.06 138 ALA B C 1
ATOM 3692 O O . ALA B 1 138 ? -6.398 33.531 16.547 1 94.06 138 ALA B O 1
ATOM 3693 N N . GLY B 1 139 ? -6.805 34.188 14.516 1 93.44 139 GLY B N 1
ATOM 3694 C CA . GLY B 1 139 ? -5.918 35.344 14.641 1 93.44 139 GLY B CA 1
ATOM 3695 C C . GLY B 1 139 ? -4.457 34.969 14.766 1 93.44 139 GLY B C 1
ATOM 3696 O O . GLY B 1 139 ? -3.758 35.438 15.664 1 93.44 139 GLY B O 1
ATOM 3697 N N . VAL B 1 140 ? -4.043 34.094 13.859 1 96.38 140 VAL B N 1
ATOM 3698 C CA . VAL B 1 140 ? -2.668 33.594 13.891 1 96.38 140 VAL B CA 1
ATOM 3699 C C . VAL B 1 140 ? -2.014 33.812 12.531 1 96.38 140 VAL B C 1
ATOM 3701 O O . VAL B 1 140 ? -2.703 33.906 11.508 1 96.38 140 VAL B O 1
ATOM 3704 N N . LEU B 1 141 ? -0.712 33.969 12.555 1 97.31 141 LEU B N 1
ATOM 3705 C CA . LEU B 1 141 ? 0.089 33.844 11.336 1 97.31 141 LEU B CA 1
ATOM 3706 C C . LEU B 1 141 ? 0.371 32.375 11.016 1 97.31 141 LEU B C 1
ATOM 3708 O O . LEU B 1 141 ? 0.624 31.594 11.914 1 97.31 141 LEU B O 1
ATOM 3712 N N . VAL B 1 142 ? 0.267 32.031 9.703 1 98.44 142 VAL B N 1
ATOM 3713 C CA . VAL B 1 142 ? 0.546 30.656 9.32 1 98.44 142 VAL B CA 1
ATOM 3714 C C . VAL B 1 142 ? 1.671 30.625 8.281 1 98.44 142 VAL B C 1
ATOM 3716 O O . VAL B 1 142 ? 1.675 31.406 7.34 1 98.44 142 VAL B O 1
ATOM 3719 N N . ALA B 1 143 ? 2.699 29.828 8.5 1 98.69 143 ALA B N 1
ATOM 3720 C CA . ALA B 1 143 ? 3.701 29.453 7.504 1 98.69 143 ALA B CA 1
ATOM 3721 C C . ALA B 1 143 ? 3.502 28.016 7.023 1 98.69 143 ALA B C 1
ATOM 3723 O O . ALA B 1 143 ? 3.795 27.078 7.754 1 98.69 143 ALA B O 1
ATOM 3724 N N . SER B 1 144 ? 2.975 27.859 5.812 1 98.75 144 SER B N 1
ATOM 3725 C CA . SER B 1 144 ? 2.676 26.562 5.234 1 98.75 144 SER B CA 1
ATOM 3726 C C . SER B 1 144 ? 3.842 26.047 4.391 1 98.75 144 SER B C 1
ATOM 3728 O O . SER B 1 144 ? 4.309 26.734 3.482 1 98.75 144 SER B O 1
ATOM 3730 N N . VAL B 1 145 ? 4.281 24.812 4.621 1 98.81 145 VAL B N 1
ATOM 3731 C CA . VAL B 1 145 ? 5.578 24.328 4.145 1 98.81 145 VAL B CA 1
ATOM 3732 C C . VAL B 1 145 ? 5.387 23.516 2.873 1 98.81 145 VAL B C 1
ATOM 3734 O O . VAL B 1 145 ? 4.523 22.625 2.818 1 98.81 145 VAL B O 1
ATOM 3737 N N . ASN B 1 146 ? 6.156 23.797 1.846 1 98.38 146 ASN B N 1
ATOM 3738 C CA . ASN B 1 146 ? 6.32 22.891 0.714 1 98.38 146 ASN B CA 1
ATOM 3739 C C . ASN B 1 146 ? 7.504 21.953 0.918 1 98.38 146 ASN B C 1
ATOM 3741 O O . ASN B 1 146 ? 8.609 22.219 0.442 1 98.38 146 ASN B O 1
ATOM 3745 N N . TYR B 1 147 ? 7.199 20.875 1.615 1 98.12 147 TYR B N 1
ATOM 3746 C CA . TYR B 1 147 ? 8.25 19.938 2.01 1 98.12 147 TYR B CA 1
ATOM 3747 C C . TYR B 1 147 ? 8.492 18.906 0.923 1 98.12 147 TYR B C 1
ATOM 3749 O O . TYR B 1 147 ? 7.699 18.781 -0.011 1 98.12 147 TYR B O 1
ATOM 3757 N N . ARG B 1 148 ? 9.648 18.172 0.973 1 97.31 148 ARG B N 1
ATOM 3758 C CA . ARG B 1 148 ? 9.984 17.094 0.049 1 97.31 148 ARG B CA 1
ATOM 3759 C C . ARG B 1 148 ? 9.023 15.914 0.203 1 97.31 148 ARG B C 1
ATOM 3761 O O . ARG B 1 148 ? 8.602 15.594 1.315 1 97.31 148 ARG B O 1
ATOM 3768 N N . LEU B 1 149 ? 8.734 15.188 -0.926 1 97.06 149 LEU B N 1
ATOM 3769 C CA . LEU B 1 149 ? 7.703 14.156 -0.934 1 97.06 149 LEU B CA 1
ATOM 3770 C C . LEU B 1 149 ? 8.312 12.781 -1.195 1 97.06 149 LEU B C 1
ATOM 3772 O O . LEU B 1 149 ? 9.305 12.664 -1.921 1 97.06 149 LEU B O 1
ATOM 3776 N N . ALA B 1 150 ? 7.75 11.836 -0.571 1 96.5 150 ALA B N 1
ATOM 3777 C CA . ALA B 1 150 ? 8.008 10.438 -0.923 1 96.5 150 ALA B CA 1
ATOM 3778 C C . ALA B 1 150 ? 7.316 10.07 -2.23 1 96.5 150 ALA B C 1
ATOM 3780 O O . ALA B 1 150 ? 6.34 10.711 -2.631 1 96.5 150 ALA B O 1
ATOM 3781 N N . PRO B 1 151 ? 7.766 9.031 -3.002 1 94.69 151 PRO B N 1
ATOM 3782 C CA . PRO B 1 151 ? 8.852 8.117 -2.633 1 94.69 151 PRO B CA 1
ATOM 3783 C C . PRO B 1 151 ? 10.227 8.68 -2.965 1 94.69 151 PRO B C 1
ATOM 3785 O O . PRO B 1 151 ? 11.242 8.094 -2.574 1 94.69 151 PRO B O 1
ATOM 3788 N N . GLU B 1 152 ? 10.32 9.805 -3.654 1 94.25 152 GLU B N 1
ATOM 3789 C CA . GLU B 1 152 ? 11.617 10.367 -4.016 1 94.25 152 GLU B CA 1
ATOM 3790 C C . GLU B 1 152 ? 12.453 10.672 -2.777 1 94.25 152 GLU B C 1
ATOM 3792 O O . GLU B 1 152 ? 13.664 10.414 -2.76 1 94.25 152 GLU B O 1
ATOM 3797 N N . TRP B 1 153 ? 11.773 11.203 -1.818 1 96.44 153 TRP B N 1
ATOM 3798 C CA . TRP B 1 153 ? 12.398 11.539 -0.546 1 96.44 153 TRP B CA 1
ATOM 3799 C C . TRP B 1 153 ? 11.664 10.891 0.618 1 96.44 153 TRP B C 1
ATOM 3801 O O . TRP B 1 153 ? 10.789 11.516 1.234 1 96.44 153 TRP B O 1
ATOM 3811 N N . PRO B 1 154 ? 12.023 9.695 0.959 1 96.5 154 PRO B N 1
ATOM 3812 C CA . PRO B 1 154 ? 11.367 9.016 2.076 1 96.5 154 PRO B CA 1
ATOM 3813 C C . PRO B 1 154 ? 11.727 9.617 3.432 1 96.5 154 PRO B C 1
ATOM 3815 O O . PRO B 1 154 ? 12.477 10.594 3.496 1 96.5 154 PRO B O 1
ATOM 3818 N N . PHE B 1 155 ? 11.109 9.109 4.504 1 97.62 155 PHE B N 1
ATOM 3819 C CA . PHE B 1 155 ? 11.43 9.508 5.867 1 97.62 155 PHE B CA 1
ATOM 3820 C C . PHE B 1 155 ? 12.938 9.5 6.09 1 97.62 155 PHE B C 1
ATOM 3822 O O . PHE B 1 155 ? 13.625 8.555 5.688 1 97.62 155 PHE B O 1
ATOM 3829 N N . PRO B 1 156 ? 13.414 10.625 6.57 1 97.88 156 PRO B N 1
ATOM 3830 C CA . PRO B 1 156 ? 12.727 11.695 7.293 1 97.88 156 PRO B CA 1
ATOM 3831 C C . PRO B 1 156 ? 12.727 13.016 6.535 1 97.88 156 PRO B C 1
ATOM 3833 O O . PRO B 1 156 ? 12.609 14.086 7.141 1 97.88 156 PRO B O 1
ATOM 3836 N N . ALA B 1 157 ? 12.82 13.016 5.254 1 97.94 157 ALA B N 1
ATOM 3837 C CA . ALA B 1 157 ? 13.07 14.227 4.484 1 97.94 157 ALA B CA 1
ATOM 3838 C C . ALA B 1 157 ? 11.977 15.266 4.727 1 97.94 157 ALA B C 1
ATOM 3840 O O . ALA B 1 157 ? 12.273 16.422 5.027 1 97.94 157 ALA B O 1
ATOM 3841 N N . GLY B 1 158 ? 10.719 14.852 4.672 1 98.25 158 GLY B N 1
ATOM 3842 C CA . GLY B 1 158 ? 9.609 15.781 4.816 1 98.25 158 GLY B CA 1
ATOM 3843 C C . GLY B 1 158 ? 9.555 16.438 6.184 1 98.25 158 GLY B C 1
ATOM 3844 O O . GLY B 1 158 ? 9.461 17.656 6.285 1 98.25 158 GLY B O 1
ATOM 3845 N N . ILE B 1 159 ? 9.695 15.633 7.207 1 98.62 159 ILE B N 1
ATOM 3846 C CA . ILE B 1 159 ? 9.594 16.172 8.555 1 98.62 159 ILE B CA 1
ATOM 3847 C C . ILE B 1 159 ? 10.82 17.031 8.859 1 98.62 159 ILE B C 1
ATOM 3849 O O . ILE B 1 159 ? 10.727 18.031 9.57 1 98.62 159 ILE B O 1
ATOM 3853 N N . ASP B 1 160 ? 11.984 16.703 8.273 1 98.44 160 ASP B N 1
ATOM 3854 C CA . ASP B 1 160 ? 13.18 17.516 8.438 1 98.44 160 ASP B CA 1
ATOM 3855 C C . ASP B 1 160 ? 12.992 18.891 7.801 1 98.44 160 ASP B C 1
ATOM 3857 O O . ASP B 1 160 ? 13.461 19.906 8.336 1 98.44 160 ASP B O 1
ATOM 3861 N N . ASP B 1 161 ? 12.336 18.906 6.648 1 98.69 161 ASP B N 1
ATOM 3862 C CA . ASP B 1 161 ? 12.023 20.188 6.027 1 98.69 161 ASP B CA 1
ATOM 3863 C C . ASP B 1 161 ? 11.102 21.016 6.922 1 98.69 161 ASP B C 1
ATOM 3865 O O . ASP B 1 161 ? 11.32 22.219 7.105 1 98.69 161 ASP B O 1
ATOM 3869 N N . CYS B 1 162 ? 10.109 20.391 7.5 1 98.81 162 CYS B N 1
ATOM 3870 C CA . CYS B 1 162 ? 9.195 21.094 8.398 1 98.81 162 CYS B CA 1
ATOM 3871 C C . CYS B 1 162 ? 9.922 21.578 9.648 1 98.81 162 CYS B C 1
ATOM 3873 O O . CYS B 1 162 ? 9.648 22.672 10.141 1 98.81 162 CYS B O 1
ATOM 3875 N N . LEU B 1 163 ? 10.852 20.766 10.117 1 98.81 163 LEU B N 1
ATOM 3876 C CA . LEU B 1 163 ? 11.656 21.172 11.266 1 98.81 163 LEU B CA 1
ATOM 3877 C C . LEU B 1 163 ? 12.492 22.406 10.945 1 98.81 163 LEU B C 1
ATOM 3879 O O . LEU B 1 163 ? 12.648 23.297 11.781 1 98.81 163 LEU B O 1
ATOM 3883 N N . ALA B 1 164 ? 13.07 22.422 9.773 1 98.62 164 ALA B N 1
ATOM 3884 C CA . ALA B 1 164 ? 13.883 23.562 9.359 1 98.62 164 ALA B CA 1
ATOM 3885 C C . ALA B 1 164 ? 13.062 24.844 9.367 1 98.62 164 ALA B C 1
ATOM 3887 O O . ALA B 1 164 ? 13.523 25.891 9.844 1 98.62 164 ALA B O 1
ATOM 3888 N N . VAL B 1 165 ? 11.844 24.766 8.883 1 98.81 165 VAL B N 1
ATOM 3889 C CA . VAL B 1 165 ? 10.969 25.938 8.852 1 98.81 165 VAL B CA 1
ATOM 3890 C C . VAL B 1 165 ? 10.57 26.312 10.281 1 98.81 165 VAL B C 1
ATOM 3892 O O . VAL B 1 165 ? 10.555 27.5 10.633 1 98.81 165 VAL B O 1
ATOM 3895 N N . TYR B 1 166 ? 10.281 25.328 11.086 1 98.81 166 TYR B N 1
ATOM 3896 C CA . TYR B 1 166 ? 9.969 25.578 12.492 1 98.81 166 TYR B CA 1
ATOM 3897 C C . TYR B 1 166 ? 11.117 26.312 13.18 1 98.81 166 TYR B C 1
ATOM 3899 O O . TYR B 1 166 ? 10.891 27.297 13.883 1 98.81 166 TYR B O 1
ATOM 3907 N N . GLY B 1 167 ? 12.312 25.812 12.977 1 98.62 167 GLY B N 1
ATOM 3908 C CA . GLY B 1 167 ? 13.484 26.453 13.547 1 98.62 167 GLY B CA 1
ATOM 3909 C C . GLY B 1 167 ? 13.664 27.891 13.086 1 98.62 167 GLY B C 1
ATOM 3910 O O . GLY B 1 167 ? 13.984 28.766 13.883 1 98.62 167 GLY B O 1
ATOM 3911 N N . TRP B 1 168 ? 13.453 28.078 11.812 1 98.5 168 TRP B N 1
ATOM 3912 C CA . TRP B 1 168 ? 13.555 29.422 11.266 1 98.5 168 TRP B CA 1
ATOM 3913 C C . TRP B 1 168 ? 12.555 30.359 11.938 1 98.5 168 TRP B C 1
ATOM 3915 O O . TRP B 1 168 ? 12.898 31.484 12.32 1 98.5 168 TRP B O 1
ATOM 3925 N N . VAL B 1 169 ? 11.312 29.922 12.109 1 98.5 169 VAL B N 1
ATOM 3926 C CA . VAL B 1 169 ? 10.266 30.734 12.727 1 98.5 169 VAL B CA 1
ATOM 3927 C C . VAL B 1 169 ? 10.625 31.031 14.18 1 98.5 169 VAL B C 1
ATOM 3929 O O . VAL B 1 169 ? 10.422 32.156 14.656 1 98.5 169 VAL B O 1
ATOM 3932 N N . ARG B 1 170 ? 11.18 30.094 14.852 1 97.94 170 ARG B N 1
ATOM 3933 C CA . ARG B 1 170 ? 11.562 30.25 16.25 1 97.94 170 ARG B CA 1
ATOM 3934 C C . ARG B 1 170 ? 12.648 31.312 16.391 1 97.94 170 ARG B C 1
ATOM 3936 O O . ARG B 1 170 ? 12.812 31.906 17.469 1 97.94 170 ARG B O 1
ATOM 3943 N N . GLN B 1 171 ? 13.312 31.547 15.352 1 97.31 171 GLN B N 1
ATOM 3944 C CA . GLN B 1 171 ? 14.438 32.469 15.414 1 97.31 171 GLN B CA 1
ATOM 3945 C C . GLN B 1 171 ? 14.055 33.844 14.812 1 97.31 171 GLN B C 1
ATOM 3947 O O . GLN B 1 171 ? 14.562 34.875 15.242 1 97.31 171 GLN B O 1
ATOM 3952 N N . ARG B 1 172 ? 13.141 33.781 13.812 1 97.12 172 ARG B N 1
ATOM 3953 C CA . ARG B 1 172 ? 13.016 35 12.977 1 97.12 172 ARG B CA 1
ATOM 3954 C C . ARG B 1 172 ? 11.555 35.344 12.758 1 97.12 172 ARG B C 1
ATOM 3956 O O . ARG B 1 172 ? 11.219 36.031 11.773 1 97.12 172 ARG B O 1
ATOM 3963 N N . ALA B 1 173 ? 10.664 34.938 13.602 1 96.5 173 ALA B N 1
ATOM 3964 C CA . ALA B 1 173 ? 9.227 35.156 13.422 1 96.5 173 ALA B CA 1
ATOM 3965 C C . ALA B 1 173 ? 8.906 36.656 13.242 1 96.5 173 ALA B C 1
ATOM 3967 O O . ALA B 1 173 ? 7.949 37 12.555 1 96.5 173 ALA B O 1
ATOM 3968 N N . GLU B 1 174 ? 9.711 37.469 13.805 1 95.25 174 GLU B N 1
ATOM 3969 C CA . GLU B 1 174 ? 9.453 38.906 13.766 1 95.25 174 GLU B CA 1
ATOM 3970 C C . GLU B 1 174 ? 9.523 39.438 12.336 1 95.25 174 GLU B C 1
ATOM 3972 O O . GLU B 1 174 ? 8.859 40.438 12 1 95.25 174 GLU B O 1
ATOM 3977 N N . GLU B 1 175 ? 10.258 38.75 11.516 1 94.06 175 GLU B N 1
ATOM 3978 C CA . GLU B 1 175 ? 10.359 39.156 10.117 1 94.06 175 GLU B CA 1
ATOM 3979 C C . GLU B 1 175 ? 9.031 38.969 9.391 1 94.06 175 GLU B C 1
ATOM 3981 O O . GLU B 1 175 ? 8.797 39.562 8.344 1 94.06 175 GLU B O 1
ATOM 3986 N N . LEU B 1 176 ? 8.141 38.188 9.984 1 93.19 176 LEU B N 1
ATOM 3987 C CA . LEU B 1 176 ? 6.828 37.938 9.406 1 93.19 176 LEU B CA 1
ATOM 3988 C C . LEU B 1 176 ? 5.734 38.656 10.172 1 93.19 176 LEU B C 1
ATOM 3990 O O . LEU B 1 176 ? 4.555 38.562 9.828 1 93.19 176 LEU B O 1
ATOM 3994 N N . GLY B 1 177 ? 6.188 39.375 11.266 1 94.12 177 GLY B N 1
ATOM 3995 C CA . GLY B 1 177 ? 5.207 39.969 12.156 1 94.12 177 GLY B CA 1
ATOM 3996 C C . GLY B 1 177 ? 4.738 39.031 13.25 1 94.12 177 GLY B C 1
ATOM 3997 O O . GLY B 1 177 ? 3.721 39.281 13.898 1 94.12 177 GLY B O 1
ATOM 3998 N N . GLY B 1 178 ? 5.469 38 13.414 1 96.31 178 GLY B N 1
ATOM 3999 C CA . GLY B 1 178 ? 5.09 37 14.391 1 96.31 178 GLY B CA 1
ATOM 4000 C C . GLY B 1 178 ? 5.855 37.125 15.695 1 96.31 178 GLY B C 1
ATOM 4001 O O . GLY B 1 178 ? 6.73 37.969 15.836 1 96.31 178 GLY B O 1
ATOM 4002 N N . ASP B 1 179 ? 5.445 36.312 16.672 1 96.44 179 ASP B N 1
ATOM 4003 C CA . ASP B 1 179 ? 6.09 36.188 17.969 1 96.44 179 ASP B CA 1
ATOM 4004 C C . ASP B 1 179 ? 6.828 34.844 18.078 1 96.44 179 ASP B C 1
ATOM 4006 O O . ASP B 1 179 ? 6.203 33.781 18.156 1 96.44 179 ASP B O 1
ATOM 4010 N N . ARG B 1 180 ? 8.148 34.844 18.219 1 95.88 180 ARG B N 1
ATOM 4011 C CA . ARG B 1 180 ? 8.984 33.656 18.188 1 95.88 180 ARG B CA 1
ATOM 4012 C C . ARG B 1 180 ? 8.75 32.812 19.438 1 95.88 180 ARG B C 1
ATOM 4014 O O . ARG B 1 180 ? 9.156 31.641 19.484 1 95.88 180 ARG B O 1
ATOM 4021 N N . PHE B 1 181 ? 8.062 33.312 20.453 1 95.56 181 PHE B N 1
ATOM 4022 C CA . PHE B 1 181 ? 7.836 32.594 21.703 1 95.56 181 PHE B CA 1
ATOM 4023 C C . PHE B 1 181 ? 6.469 31.906 21.688 1 95.56 181 PHE B C 1
ATOM 4025 O O . PHE B 1 181 ? 6.184 31.062 22.531 1 95.56 181 PHE B O 1
ATOM 4032 N N . ARG B 1 182 ? 5.625 32.25 20.719 1 97.31 182 ARG B N 1
ATOM 4033 C CA . ARG B 1 182 ? 4.316 31.625 20.547 1 97.31 182 ARG B CA 1
ATOM 4034 C C . ARG B 1 182 ? 4.207 30.938 19.188 1 97.31 182 ARG B C 1
ATOM 4036 O O . ARG B 1 182 ? 3.467 31.391 18.312 1 97.31 182 ARG B O 1
ATOM 4043 N N . VAL B 1 183 ? 4.926 29.828 19.062 1 98.56 183 VAL B N 1
ATOM 4044 C CA . VAL B 1 183 ? 4.988 29.094 17.797 1 98.56 183 VAL B CA 1
ATOM 4045 C C . VAL B 1 183 ? 4.418 27.688 18 1 98.56 183 VAL B C 1
ATOM 4047 O O . VAL B 1 183 ? 4.84 26.953 18.906 1 98.56 183 VAL B O 1
ATOM 4050 N N . GLY B 1 184 ? 3.381 27.359 17.281 1 98.81 184 GLY B N 1
ATOM 4051 C CA . GLY B 1 184 ? 2.807 26.031 17.234 1 98.81 184 GLY B CA 1
ATOM 4052 C C . GLY B 1 184 ? 3 25.328 15.906 1 98.81 184 GLY B C 1
ATOM 4053 O O . GLY B 1 184 ? 3.596 25.906 14.984 1 98.81 184 GLY B O 1
ATOM 4054 N N . VAL B 1 185 ? 2.576 24.078 15.82 1 98.94 185 VAL B N 1
ATOM 4055 C CA . VAL B 1 185 ? 2.59 23.312 14.578 1 98.94 185 VAL B CA 1
ATOM 4056 C C . VAL B 1 185 ? 1.192 22.766 14.289 1 98.94 185 VAL B C 1
ATOM 4058 O O . VAL B 1 185 ? 0.415 22.516 15.211 1 98.94 185 VAL B O 1
ATOM 4061 N N . ALA B 1 186 ? 0.867 22.672 13.016 1 98.94 186 ALA B N 1
ATOM 4062 C CA . ALA B 1 186 ? -0.439 22.188 12.578 1 98.94 186 ALA B CA 1
ATOM 4063 C C . ALA B 1 186 ? -0.332 21.453 11.242 1 98.94 186 ALA B C 1
ATOM 4065 O O . ALA B 1 186 ? 0.647 21.625 10.508 1 98.94 186 ALA B O 1
ATOM 4066 N N . GLY B 1 187 ? -1.292 20.625 10.953 1 98.81 187 GLY B N 1
ATOM 4067 C CA . GLY B 1 187 ? -1.354 19.969 9.664 1 98.81 187 GLY B CA 1
ATOM 4068 C C . GLY B 1 187 ? -2.6 19.125 9.484 1 98.81 187 GLY B C 1
ATOM 4069 O O . GLY B 1 187 ? -3.416 19.016 10.398 1 98.81 187 GLY B O 1
ATOM 4070 N N . ASP B 1 188 ? -2.781 18.625 8.25 1 98.44 188 ASP B N 1
ATOM 4071 C CA . ASP B 1 188 ? -3.906 17.766 7.934 1 98.44 188 ASP B CA 1
ATOM 4072 C C . ASP B 1 188 ? -3.422 16.422 7.371 1 98.44 188 ASP B C 1
ATOM 4074 O O . ASP B 1 188 ? -2.412 16.375 6.664 1 98.44 188 ASP B O 1
ATOM 4078 N N . SER B 1 189 ? -4.082 15.367 7.773 1 97.75 189 SER B N 1
ATOM 4079 C CA . SER B 1 189 ? -3.791 14.039 7.25 1 97.75 189 SER B CA 1
ATOM 4080 C C . SER B 1 189 ? -2.33 13.664 7.473 1 97.75 189 SER B C 1
ATOM 4082 O O . SER B 1 189 ? -1.85 13.68 8.609 1 97.75 189 SER B O 1
ATOM 4084 N N . SER B 1 190 ? -1.569 13.383 6.402 1 98.31 190 SER B N 1
ATOM 4085 C CA . SER B 1 190 ? -0.146 13.094 6.543 1 98.31 190 SER B CA 1
ATOM 4086 C C . SER B 1 190 ? 0.613 14.297 7.09 1 98.31 190 SER B C 1
ATOM 4088 O O . SER B 1 190 ? 1.592 14.141 7.82 1 98.31 190 SER B O 1
ATOM 4090 N N . GLY B 1 191 ? 0.148 15.5 6.809 1 98.69 191 GLY B N 1
ATOM 4091 C CA . GLY B 1 191 ? 0.729 16.688 7.41 1 98.69 191 GLY B CA 1
ATOM 4092 C C . GLY B 1 191 ? 0.475 16.781 8.906 1 98.69 191 GLY B C 1
ATOM 4093 O O . GLY B 1 191 ? 1.334 17.25 9.656 1 98.69 191 GLY B O 1
ATOM 4094 N N . ALA B 1 192 ? -0.717 16.359 9.305 1 98.88 192 ALA B N 1
ATOM 4095 C CA . ALA B 1 192 ? -1.001 16.297 10.734 1 98.88 192 ALA B CA 1
ATOM 4096 C C . ALA B 1 192 ? -0.076 15.297 11.422 1 98.88 192 ALA B C 1
ATOM 4098 O O . ALA B 1 192 ? 0.27 15.469 12.594 1 98.88 192 ALA B O 1
ATOM 4099 N N . SER B 1 193 ? 0.33 14.297 10.695 1 98.81 193 SER B N 1
ATOM 4100 C CA . SER B 1 193 ? 1.312 13.359 11.227 1 98.81 193 SER B CA 1
ATOM 4101 C C . SER B 1 193 ? 2.66 14.039 11.453 1 98.81 193 SER B C 1
ATOM 4103 O O . SER B 1 193 ? 3.348 13.75 12.438 1 98.81 193 SER B O 1
ATOM 4105 N N . PHE B 1 194 ? 3.051 14.914 10.539 1 98.88 194 PHE B N 1
ATOM 4106 C CA . PHE B 1 194 ? 4.242 15.719 10.773 1 98.88 194 PHE B CA 1
ATOM 4107 C C . PHE B 1 194 ? 4.062 16.594 12.008 1 98.88 194 PHE B C 1
ATOM 4109 O O . PHE B 1 194 ? 4.953 16.672 12.859 1 98.88 194 PHE B O 1
ATOM 4116 N N . ALA B 1 195 ? 2.883 17.203 12.117 1 98.94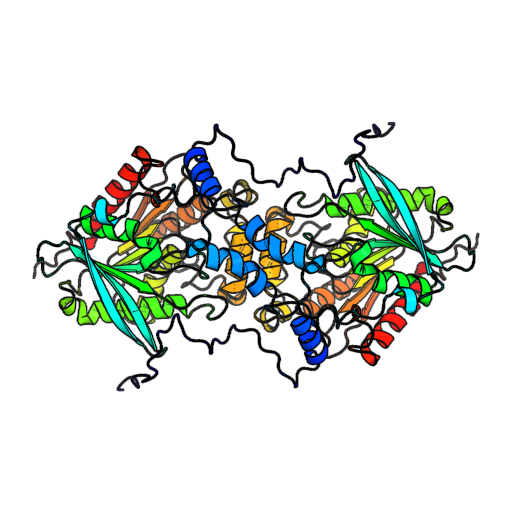 195 ALA B N 1
ATOM 4117 C CA . ALA B 1 195 ? 2.611 18.047 13.266 1 98.94 195 ALA B CA 1
ATOM 4118 C C . ALA B 1 195 ? 2.674 17.266 14.57 1 98.94 195 ALA B C 1
ATOM 4120 O O . ALA B 1 195 ? 3.033 17.797 15.617 1 98.94 195 ALA B O 1
ATOM 4121 N N . ALA B 1 196 ? 2.318 16 14.484 1 98.94 196 ALA B N 1
ATOM 4122 C CA . ALA B 1 196 ? 2.375 15.125 15.648 1 98.94 196 ALA B CA 1
ATOM 4123 C C . ALA B 1 196 ? 3.814 14.742 15.984 1 98.94 196 ALA B C 1
ATOM 4125 O O . ALA B 1 196 ? 4.172 14.594 17.156 1 98.94 196 ALA B O 1
ATOM 4126 N N . GLY B 1 197 ? 4.645 14.562 14.977 1 98.88 197 GLY B N 1
ATOM 4127 C CA . GLY B 1 197 ? 6.02 14.125 15.172 1 98.88 197 GLY B CA 1
ATOM 4128 C C . GLY B 1 197 ? 6.973 15.266 15.469 1 98.88 197 GLY B C 1
ATOM 4129 O O . GLY B 1 197 ? 8.008 15.062 16.109 1 98.88 197 GLY B O 1
ATOM 4130 N N . LEU B 1 198 ? 6.633 16.469 15.117 1 98.81 198 LEU B N 1
ATOM 4131 C CA . LEU B 1 198 ? 7.535 17.609 15.164 1 98.81 198 LEU B CA 1
ATOM 4132 C C . LEU B 1 198 ? 7.902 17.969 16.594 1 98.81 198 LEU B C 1
ATOM 4134 O O . LEU B 1 198 ? 9.047 18.312 16.891 1 98.81 198 LEU B O 1
ATOM 4138 N N . PRO B 1 199 ? 6.941 17.906 17.609 1 98.81 199 PRO B N 1
ATOM 4139 C CA . PRO B 1 199 ? 7.352 18.172 18.984 1 98.81 199 PRO B CA 1
ATOM 4140 C C . PRO B 1 199 ? 8.484 17.266 19.453 1 98.81 199 PRO B C 1
ATOM 4142 O O . PRO B 1 199 ? 9.43 17.734 20.109 1 98.81 199 PRO B O 1
ATOM 4145 N N . LEU B 1 200 ? 8.398 16 19.078 1 98.81 200 LEU B N 1
ATOM 4146 C CA . LEU B 1 200 ? 9.43 15.039 19.469 1 98.81 200 LEU B CA 1
ATOM 4147 C C . LEU B 1 200 ? 10.727 15.305 18.703 1 98.81 200 LEU B C 1
ATOM 4149 O O . LEU B 1 200 ? 11.812 15.25 19.281 1 98.81 200 LEU B O 1
ATOM 4153 N N . ARG B 1 201 ? 10.578 15.602 17.438 1 98.5 201 ARG B N 1
ATOM 4154 C CA . ARG B 1 201 ? 11.742 15.875 16.609 1 98.5 201 ARG B CA 1
ATOM 4155 C C . ARG B 1 201 ? 12.445 17.156 17.062 1 98.5 201 ARG B C 1
ATOM 4157 O O . ARG B 1 201 ? 13.68 17.219 17.062 1 98.5 201 ARG B O 1
ATOM 4164 N N . ALA B 1 202 ? 11.703 18.188 17.406 1 98.62 202 ALA B N 1
ATOM 4165 C CA . ALA B 1 202 ? 12.266 19.438 17.906 1 98.62 202 ALA B CA 1
ATOM 4166 C C . ALA B 1 202 ? 13.039 19.203 19.203 1 98.62 202 ALA B C 1
ATOM 4168 O O . ALA B 1 202 ? 14.156 19.688 19.359 1 98.62 202 ALA B O 1
ATOM 4169 N N . LYS B 1 203 ? 12.453 18.438 20.078 1 98.19 203 LYS B N 1
ATOM 4170 C CA . LYS B 1 203 ? 13.117 18.094 21.328 1 98.19 203 LYS B CA 1
ATOM 4171 C C . LYS B 1 203 ? 14.453 17.406 21.078 1 98.19 203 LYS B C 1
ATOM 4173 O O . LYS B 1 203 ? 15.477 17.781 21.656 1 98.19 203 LYS B O 1
ATOM 4178 N N . ASP B 1 204 ? 14.445 16.453 20.219 1 97.94 204 ASP B N 1
ATOM 4179 C CA . ASP B 1 204 ? 15.656 15.703 19.891 1 97.94 204 ASP B CA 1
ATOM 4180 C C . ASP B 1 204 ? 16.703 16.609 19.25 1 97.94 204 ASP B C 1
ATOM 4182 O O . ASP B 1 204 ? 17.906 16.375 19.391 1 97.94 204 ASP B O 1
ATOM 4186 N N . ALA B 1 205 ? 16.25 17.656 18.547 1 97.75 205 ALA B N 1
ATOM 4187 C CA . ALA B 1 205 ? 17.156 18.562 17.859 1 97.75 205 ALA B CA 1
ATOM 4188 C C . ALA B 1 205 ? 17.625 19.688 18.781 1 97.75 205 ALA B C 1
ATOM 4190 O O . ALA B 1 205 ? 18.391 20.562 18.375 1 97.75 205 ALA B O 1
ATOM 4191 N N . GLY B 1 206 ? 17.094 19.75 19.969 1 97.75 206 GLY B N 1
ATOM 4192 C CA . GLY B 1 206 ? 17.469 20.766 20.938 1 97.75 206 GLY B CA 1
ATOM 4193 C C . GLY B 1 206 ? 16.75 22.078 20.719 1 97.75 206 GLY B C 1
ATOM 4194 O O . GLY B 1 206 ? 17.219 23.141 21.156 1 97.75 206 GLY B O 1
ATOM 4195 N N . LEU B 1 207 ? 15.664 22.062 20 1 97.94 207 LEU B N 1
ATOM 4196 C CA . LEU B 1 207 ? 14.828 23.25 19.797 1 97.94 207 LEU B CA 1
ATOM 4197 C C . LEU B 1 207 ? 13.703 23.297 20.828 1 97.94 207 LEU B C 1
ATOM 4199 O O . LEU B 1 207 ? 13.32 22.266 21.391 1 97.94 207 LEU B O 1
ATOM 4203 N N . PRO B 1 208 ? 13.219 24.531 21.078 1 97.56 208 PRO B N 1
ATOM 4204 C CA . PRO B 1 208 ? 12.039 24.578 21.938 1 97.56 208 PRO B CA 1
ATOM 4205 C C . PRO B 1 208 ? 10.852 23.797 21.375 1 97.56 208 PRO B C 1
ATOM 4207 O O . PRO B 1 208 ? 10.617 23.812 20.172 1 97.56 208 PRO B O 1
ATOM 4210 N N . VAL B 1 209 ? 10.188 23.094 22.234 1 98.12 209 VAL B N 1
ATOM 4211 C CA . VAL B 1 209 ? 9 22.344 21.844 1 98.12 209 VAL B CA 1
ATOM 4212 C C . VAL B 1 209 ? 7.887 23.312 21.438 1 98.12 209 VAL B C 1
ATOM 4214 O O . VAL B 1 209 ? 7.719 24.359 22.062 1 98.12 209 VAL B O 1
ATOM 4217 N N . PRO B 1 210 ? 7.125 22.953 20.406 1 98.75 210 PRO B N 1
ATOM 4218 C CA . PRO B 1 210 ? 6.023 23.828 20.016 1 98.75 210 PRO B CA 1
ATOM 4219 C C . PRO B 1 210 ? 5.035 24.078 21.141 1 98.75 210 PRO B C 1
ATOM 4221 O O . PRO B 1 210 ? 4.785 23.188 21.953 1 98.75 210 PRO B O 1
ATOM 4224 N N . SER B 1 211 ? 4.48 25.266 21.094 1 98.44 211 SER B N 1
ATOM 4225 C CA . SER B 1 211 ? 3.52 25.625 22.125 1 98.44 211 SER B CA 1
ATOM 4226 C C . SER B 1 211 ? 2.262 24.766 22.047 1 98.44 211 SER B C 1
ATOM 4228 O O . SER B 1 211 ? 1.625 24.484 23.062 1 98.44 211 SER B O 1
ATOM 4230 N N . VAL B 1 212 ? 1.896 24.391 20.828 1 98.81 212 VAL B N 1
ATOM 4231 C CA . VAL B 1 212 ? 0.74 23.516 20.594 1 98.81 212 VAL B CA 1
ATOM 4232 C C . VAL B 1 212 ? 0.982 22.656 19.375 1 98.81 212 VAL B C 1
ATOM 4234 O O . VAL B 1 212 ? 1.869 22.938 18.562 1 98.81 212 VAL B O 1
ATOM 4237 N N . SER B 1 213 ? 0.229 21.578 19.281 1 98.94 213 SER B N 1
ATOM 4238 C CA . SER B 1 213 ? 0.12 20.75 18.094 1 98.94 213 SER B CA 1
ATOM 4239 C C . SER B 1 213 ? -1.335 20.578 17.672 1 98.94 213 SER B C 1
ATOM 4241 O O . SER B 1 213 ? -2.139 20 18.406 1 98.94 213 SER B O 1
ATOM 4243 N N . LEU B 1 214 ? -1.695 21.172 16.547 1 98.94 214 LEU B N 1
ATOM 4244 C CA . LEU B 1 214 ? -3.027 21.047 15.961 1 98.94 214 LEU B CA 1
ATOM 4245 C C . LEU B 1 214 ? -3.029 20.031 14.82 1 98.94 214 LEU B C 1
ATOM 4247 O O . LEU B 1 214 ? -2.303 20.203 13.836 1 98.94 214 LEU B O 1
ATOM 4251 N N . GLN B 1 215 ? -3.881 19.016 14.938 1 98.94 215 GLN B N 1
ATOM 4252 C CA . GLN B 1 215 ? -3.799 17.875 14.031 1 98.94 215 GLN B CA 1
ATOM 4253 C C . GLN B 1 215 ? -5.168 17.531 13.453 1 98.94 215 GLN B C 1
ATOM 4255 O O . GLN B 1 215 ? -6.043 17.031 14.164 1 98.94 215 GLN B O 1
ATOM 4260 N N . PHE B 1 216 ? -5.34 17.797 12.156 1 98.81 216 PHE B N 1
ATOM 4261 C CA . PHE B 1 216 ? -6.539 17.344 11.453 1 98.81 216 PHE B CA 1
ATOM 4262 C C . PHE B 1 216 ? -6.344 15.93 10.906 1 98.81 216 PHE B C 1
ATOM 4264 O O . PHE B 1 216 ? -5.715 15.75 9.859 1 98.81 216 PHE B O 1
ATOM 4271 N N . ALA B 1 217 ? -6.809 14.93 11.625 1 98.38 217 ALA B N 1
ATOM 4272 C CA . ALA B 1 217 ? -6.879 13.523 11.25 1 98.38 217 ALA B CA 1
ATOM 4273 C C . ALA B 1 217 ? -5.488 12.969 10.945 1 98.38 217 ALA B C 1
ATOM 4275 O O . ALA B 1 217 ? -5.242 12.453 9.852 1 98.38 217 ALA B O 1
ATOM 4276 N N . PRO B 1 218 ? -4.574 12.906 11.93 1 98.81 218 PRO B N 1
ATOM 4277 C CA . PRO B 1 218 ? -3.227 12.367 11.734 1 98.81 218 PRO B CA 1
ATOM 4278 C C . PRO B 1 218 ? -3.213 10.852 11.578 1 98.81 218 PRO B C 1
ATOM 4280 O O . PRO B 1 218 ? -4.211 10.188 11.875 1 98.81 218 PRO B O 1
ATOM 4283 N N . VAL B 1 219 ? -2.117 10.383 11.008 1 98.62 219 VAL B N 1
ATOM 4284 C CA . VAL B 1 219 ? -1.712 8.984 11.164 1 98.62 219 VAL B CA 1
ATOM 4285 C C . VAL B 1 219 ? -0.685 8.867 12.289 1 98.62 219 VAL B C 1
ATOM 4287 O O . VAL B 1 219 ? 0.522 8.859 12.039 1 98.62 219 VAL B O 1
ATOM 4290 N N . PRO B 1 220 ? -1.121 8.703 13.492 1 98.56 220 PRO B N 1
ATOM 4291 C CA . PRO B 1 220 ? -0.182 8.805 14.609 1 98.56 220 PRO B CA 1
ATOM 4292 C C . PRO B 1 220 ? 0.614 7.52 14.836 1 98.56 220 PRO B C 1
ATOM 4294 O O . PRO B 1 220 ? 1.551 7.5 15.633 1 98.56 220 PRO B O 1
ATOM 4297 N N . ASP B 1 221 ? 0.204 6.438 14.141 1 98.62 221 ASP B N 1
ATOM 4298 C CA . ASP B 1 221 ? 0.813 5.117 14.266 1 98.62 221 ASP B CA 1
ATOM 4299 C C . ASP B 1 221 ? 0.904 4.422 12.914 1 98.62 221 ASP B C 1
ATOM 4301 O O . ASP B 1 221 ? -0.118 4.133 12.289 1 98.62 221 ASP B O 1
ATOM 4305 N N . MET B 1 222 ? 2.164 4.094 12.547 1 98.44 222 MET B N 1
ATOM 4306 C CA . MET B 1 222 ? 2.371 3.484 11.234 1 98.44 222 MET B CA 1
ATOM 4307 C C . MET B 1 222 ? 1.916 2.029 11.234 1 98.44 222 MET B C 1
ATOM 4309 O O . MET B 1 222 ? 1.889 1.385 10.18 1 98.44 222 MET B O 1
ATOM 4313 N N . ARG B 1 223 ? 1.566 1.52 12.375 1 98.06 223 ARG B N 1
ATOM 4314 C CA . ARG B 1 223 ? 0.911 0.217 12.453 1 98.06 223 ARG B CA 1
ATOM 4315 C C . ARG B 1 223 ? -0.604 0.371 12.539 1 98.06 223 ARG B C 1
ATOM 4317 O O . ARG B 1 223 ? -1.246 -0.247 13.391 1 98.06 223 ARG B O 1
ATOM 4324 N N . PHE B 1 224 ? -1.147 1.173 11.672 1 98.31 224 PHE B N 1
ATOM 4325 C CA . PHE B 1 224 ? -2.541 1.6 11.688 1 98.31 224 PHE B CA 1
ATOM 4326 C C . PHE B 1 224 ? -3.475 0.413 11.484 1 98.31 224 PHE B C 1
ATOM 4328 O O . PHE B 1 224 ? -4.629 0.443 11.914 1 98.31 224 PHE B O 1
ATOM 4335 N N . GLU B 1 225 ? -3 -0.684 10.883 1 97.75 225 GLU B N 1
ATOM 4336 C CA . GLU B 1 225 ? -3.859 -1.837 10.633 1 97.75 225 GLU B CA 1
ATOM 4337 C C . GLU B 1 225 ? -4.301 -2.488 11.945 1 97.75 225 GLU B C 1
ATOM 4339 O O . GLU B 1 225 ? -5.297 -3.215 11.977 1 97.75 225 GLU B O 1
ATOM 4344 N N . GLN B 1 226 ? -3.582 -2.248 13.023 1 97.38 226 GLN B N 1
ATOM 4345 C CA . GLN B 1 226 ? -3.832 -2.912 14.297 1 97.38 226 GLN B CA 1
ATOM 4346 C C . GLN B 1 226 ? -5.062 -2.328 14.984 1 97.38 226 GLN B C 1
ATOM 4348 O O . GLN B 1 226 ? -5.559 -2.893 15.969 1 97.38 226 GLN B O 1
ATOM 4353 N N . TYR B 1 227 ? -5.598 -1.241 14.492 1 98.19 227 TYR B N 1
ATOM 4354 C CA . TYR B 1 227 ? -6.719 -0.568 15.141 1 98.19 227 TYR B CA 1
ATOM 4355 C C . TYR B 1 227 ? -8.047 -1.019 14.539 1 98.19 227 TYR B C 1
ATOM 4357 O O . TYR B 1 227 ? -8.195 -1.063 13.32 1 98.19 227 TYR B O 1
ATOM 4365 N N . PRO B 1 228 ? -9.078 -1.282 15.336 1 98 228 PRO B N 1
ATOM 4366 C CA . PRO B 1 228 ? -10.359 -1.838 14.875 1 98 228 PRO B CA 1
ATOM 4367 C C . PRO B 1 228 ? -11.023 -0.973 13.805 1 98 228 PRO B C 1
ATOM 4369 O O . PRO B 1 228 ? -11.578 -1.498 12.836 1 98 228 PRO B O 1
ATOM 4372 N N . SER B 1 229 ? -10.969 0.317 13.945 1 98 229 SER B N 1
ATOM 4373 C CA . SER B 1 229 ? -11.641 1.188 12.984 1 98 229 SER B CA 1
ATOM 4374 C C . SER B 1 229 ? -11.031 1.048 11.594 1 98 229 SER B C 1
ATOM 4376 O O . SER B 1 229 ? -11.742 1.154 10.586 1 98 229 SER B O 1
ATOM 4378 N N . PHE B 1 230 ? -9.695 0.818 11.578 1 97.88 230 PHE B N 1
ATOM 4379 C CA . PHE B 1 230 ? -9.047 0.65 10.281 1 97.88 230 PHE B CA 1
ATOM 4380 C C . PHE B 1 230 ? -9.523 -0.631 9.602 1 97.88 230 PHE B C 1
ATOM 4382 O O . PHE B 1 230 ? -9.82 -0.632 8.406 1 97.88 230 PHE B O 1
ATOM 4389 N N . GLU B 1 231 ? -9.578 -1.66 10.352 1 95.44 231 GLU B N 1
ATOM 4390 C CA . GLU B 1 231 ? -10.039 -2.939 9.82 1 95.44 231 GLU B CA 1
ATOM 4391 C C . GLU B 1 231 ? -11.469 -2.834 9.289 1 95.44 231 GLU B C 1
ATOM 4393 O O . GLU B 1 231 ? -11.805 -3.43 8.266 1 95.44 231 GLU B O 1
ATOM 4398 N N . GLN B 1 232 ? -12.227 -2.127 9.945 1 94.31 232 GLN B N 1
ATOM 4399 C CA . GLN B 1 232 ? -13.656 -2.066 9.648 1 94.31 232 GLN B CA 1
ATOM 4400 C C . GLN B 1 232 ? -13.938 -1.104 8.5 1 94.31 232 GLN B C 1
ATOM 4402 O O . GLN B 1 232 ? -14.75 -1.402 7.621 1 94.31 232 GLN B O 1
ATOM 4407 N N . LEU B 1 233 ? -13.266 0.056 8.461 1 93.75 233 LEU B N 1
ATOM 4408 C CA . LEU B 1 233 ? -13.695 1.152 7.602 1 93.75 233 LEU B CA 1
ATOM 4409 C C . LEU B 1 233 ? -12.766 1.297 6.398 1 93.75 233 LEU B C 1
ATOM 4411 O O . LEU B 1 233 ? -13.188 1.766 5.34 1 93.75 233 LEU B O 1
ATOM 4415 N N . ALA B 1 234 ? -11.57 0.865 6.477 1 93.69 234 ALA B N 1
ATOM 4416 C CA . ALA B 1 234 ? -10.547 1.217 5.496 1 93.69 234 ALA B CA 1
ATOM 4417 C C . ALA B 1 234 ? -10.711 0.41 4.211 1 93.69 234 ALA B C 1
ATOM 4419 O O . ALA B 1 234 ? -10.398 0.895 3.121 1 93.69 234 ALA B O 1
ATOM 4420 N N . PRO B 1 235 ? -11.195 -0.841 4.254 1 89.12 235 PRO B N 1
ATOM 4421 C CA . PRO B 1 235 ? -11.242 -1.648 3.031 1 89.12 235 PRO B CA 1
ATOM 4422 C C . PRO B 1 235 ? -12.109 -1.017 1.943 1 89.12 235 PRO B C 1
ATOM 4424 O O . PRO B 1 235 ? -11.891 -1.258 0.754 1 89.12 235 PRO B O 1
ATOM 4427 N N . THR B 1 236 ? -13.062 -0.172 2.303 1 83.62 236 THR B N 1
ATOM 4428 C CA . THR B 1 236 ? -13.945 0.427 1.302 1 83.62 236 THR B CA 1
ATOM 4429 C C . THR B 1 236 ? -13.938 1.948 1.418 1 83.62 236 THR B C 1
ATOM 4431 O O . THR B 1 236 ? -14.906 2.607 1.04 1 83.62 236 THR B O 1
ATOM 4434 N N . GLY B 1 237 ? -12.898 2.465 1.983 1 88.88 237 GLY B N 1
ATOM 4435 C CA . GLY B 1 237 ? -12.805 3.91 2.121 1 88.88 237 GLY B CA 1
ATOM 4436 C C . GLY B 1 237 ? -12.805 4.637 0.79 1 88.88 237 GLY B C 1
ATOM 4437 O O . GLY B 1 237 ? -12.172 4.191 -0.167 1 88.88 237 GLY B O 1
ATOM 4438 N N . MET B 1 238 ? -13.484 5.781 0.771 1 85.25 238 MET B N 1
ATOM 4439 C CA . MET B 1 238 ? -13.641 6.508 -0.487 1 85.25 238 MET B CA 1
ATOM 4440 C C . MET B 1 238 ? -12.562 7.578 -0.63 1 85.25 238 MET B C 1
ATOM 4442 O O . MET B 1 238 ? -12.039 7.797 -1.725 1 85.25 238 MET B O 1
ATOM 4446 N N . VAL B 1 239 ? -12.258 8.234 0.48 1 89.25 239 VAL B N 1
ATOM 4447 C CA . VAL B 1 239 ? -11.219 9.25 0.436 1 89.25 239 VAL B CA 1
ATOM 4448 C C . VAL B 1 239 ? -9.852 8.594 0.317 1 89.25 239 VAL B C 1
ATOM 4450 O O . VAL B 1 239 ? -9.062 8.938 -0.565 1 89.25 239 VAL B O 1
ATOM 4453 N N . PHE B 1 240 ? -9.656 7.66 1.172 1 91.75 240 PHE B N 1
ATOM 4454 C CA . PHE B 1 240 ? -8.555 6.703 1.066 1 91.75 240 PHE B CA 1
ATOM 4455 C C . PHE B 1 240 ? -8.961 5.348 1.64 1 91.75 240 PHE B C 1
ATOM 4457 O O . PHE B 1 240 ? -9.945 5.25 2.381 1 91.75 240 PHE B O 1
ATOM 4464 N N . ASP B 1 241 ? -8.297 4.348 1.219 1 94.12 241 ASP B N 1
ATOM 4465 C CA . ASP B 1 241 ? -8.578 3.006 1.718 1 94.12 241 ASP B CA 1
ATOM 4466 C C . ASP B 1 241 ? -7.301 2.303 2.17 1 94.12 241 ASP B C 1
ATOM 4468 O O . ASP B 1 241 ? -6.254 2.936 2.297 1 94.12 241 ASP B O 1
ATOM 4472 N N . ALA B 1 242 ? -7.508 1.058 2.543 1 96.19 242 ALA B N 1
ATOM 4473 C CA . ALA B 1 242 ? -6.395 0.263 3.057 1 96.19 242 ALA B CA 1
ATOM 4474 C C . ALA B 1 242 ? -5.285 0.137 2.016 1 96.19 242 ALA B C 1
ATOM 4476 O O . ALA B 1 242 ? -4.098 0.168 2.357 1 96.19 242 ALA B O 1
ATOM 4477 N N . ALA B 1 243 ? -5.637 -0.011 0.75 1 96.62 243 ALA B N 1
ATOM 4478 C CA . ALA B 1 243 ? -4.645 -0.117 -0.32 1 96.62 243 ALA B CA 1
ATOM 4479 C C . ALA B 1 243 ? -3.818 1.16 -0.43 1 96.62 243 ALA B C 1
ATOM 4481 O O . ALA B 1 243 ? -2.586 1.105 -0.489 1 96.62 243 ALA B O 1
ATOM 4482 N N . PHE B 1 244 ? -4.492 2.266 -0.353 1 96.06 244 PHE B N 1
ATOM 4483 C CA . PHE B 1 244 ? -3.803 3.545 -0.473 1 96.06 244 PHE B CA 1
ATOM 4484 C C . PHE B 1 244 ? -2.83 3.748 0.683 1 96.06 244 PHE B C 1
ATOM 4486 O O . PHE B 1 244 ? -1.68 4.141 0.472 1 96.06 244 PHE B O 1
ATOM 4493 N N . LEU B 1 245 ? -3.307 3.525 1.896 1 97.5 245 LEU B N 1
ATOM 4494 C CA . LEU B 1 245 ? -2.443 3.787 3.043 1 97.5 245 LEU B CA 1
ATOM 4495 C C . LEU B 1 245 ? -1.284 2.797 3.088 1 97.5 245 LEU B C 1
ATOM 4497 O O . LEU B 1 245 ? -0.181 3.145 3.518 1 97.5 245 LEU B O 1
ATOM 4501 N N . GLY B 1 246 ? -1.528 1.521 2.625 1 97.69 246 GLY B N 1
ATOM 4502 C CA . GLY B 1 246 ? -0.42 0.592 2.471 1 97.69 246 GLY B CA 1
ATOM 4503 C C . GLY B 1 246 ? 0.626 1.07 1.482 1 97.69 246 GLY B C 1
ATOM 4504 O O . GLY B 1 246 ? 1.827 0.937 1.728 1 97.69 246 GLY B O 1
ATOM 4505 N N . PHE B 1 247 ? 0.146 1.633 0.406 1 97.81 247 PHE B N 1
ATOM 4506 C CA . PHE B 1 247 ? 1.028 2.211 -0.601 1 97.81 247 PHE B CA 1
ATOM 4507 C C . PHE B 1 247 ? 1.849 3.352 -0.012 1 97.81 247 PHE B C 1
ATOM 4509 O O . PHE B 1 247 ? 3.07 3.389 -0.167 1 97.81 247 PHE B O 1
ATOM 4516 N N . ALA B 1 248 ? 1.157 4.238 0.672 1 97.88 248 ALA B N 1
ATOM 4517 C CA . ALA B 1 248 ? 1.796 5.422 1.238 1 97.88 248 ALA B CA 1
ATOM 4518 C C . ALA B 1 248 ? 2.873 5.035 2.248 1 97.88 248 ALA B C 1
ATOM 4520 O O . ALA B 1 248 ? 3.977 5.59 2.23 1 97.88 248 ALA B O 1
ATOM 4521 N N . ARG B 1 249 ? 2.574 4.109 3.088 1 98.25 249 ARG B N 1
ATOM 4522 C CA . ARG B 1 249 ? 3.561 3.674 4.07 1 98.25 249 ARG B CA 1
ATOM 4523 C C . ARG B 1 249 ? 4.781 3.062 3.389 1 98.25 249 ARG B C 1
ATOM 4525 O O . ARG B 1 249 ? 5.918 3.365 3.754 1 98.25 249 ARG B O 1
ATOM 4532 N N . GLY B 1 250 ? 4.531 2.209 2.398 1 97.06 250 GLY B N 1
ATOM 4533 C CA . GLY B 1 250 ? 5.629 1.579 1.681 1 97.06 250 GLY B CA 1
ATOM 4534 C C . GLY B 1 250 ? 6.52 2.574 0.958 1 97.06 250 GLY B C 1
ATOM 4535 O O . GLY B 1 250 ? 7.723 2.35 0.816 1 97.06 250 GLY B O 1
ATOM 4536 N N . ALA B 1 251 ? 5.93 3.658 0.536 1 96.56 251 ALA B N 1
ATOM 4537 C CA . ALA B 1 251 ? 6.664 4.703 -0.174 1 96.56 251 ALA B CA 1
ATOM 4538 C C . ALA B 1 251 ? 7.438 5.586 0.8 1 96.56 251 ALA B C 1
ATOM 4540 O O . ALA B 1 251 ? 8.492 6.129 0.453 1 96.56 251 ALA B O 1
ATOM 4541 N N . TYR B 1 252 ? 6.953 5.672 2.023 1 97.56 252 TYR B N 1
ATOM 4542 C CA . TYR B 1 252 ? 7.41 6.734 2.916 1 97.56 252 TYR B CA 1
ATOM 4543 C C . TYR B 1 252 ? 8.477 6.215 3.875 1 97.56 252 TYR B C 1
ATOM 4545 O O . TYR B 1 252 ? 9.453 6.914 4.16 1 97.56 252 TYR B O 1
ATOM 4553 N N . CYS B 1 253 ? 8.281 4.965 4.391 1 97.31 253 CYS B N 1
ATOM 4554 C CA . CYS B 1 253 ? 9.219 4.555 5.426 1 97.31 253 CYS B CA 1
ATOM 4555 C C . CYS B 1 253 ? 9.453 3.051 5.395 1 97.31 253 CYS B C 1
ATOM 4557 O O . CYS B 1 253 ? 8.633 2.305 4.848 1 97.31 253 CYS B O 1
ATOM 4559 N N . ARG B 1 254 ? 10.562 2.645 5.953 1 95.75 254 ARG B N 1
ATOM 4560 C CA . ARG B 1 254 ? 10.945 1.24 6.07 1 95.75 254 ARG B CA 1
ATOM 4561 C C . ARG B 1 254 ? 10.352 0.614 7.328 1 95.75 254 ARG B C 1
ATOM 4563 O O . ARG B 1 254 ? 9.984 1.323 8.266 1 95.75 254 ARG B O 1
ATOM 4570 N N . TYR B 1 255 ? 10.336 -0.657 7.238 1 97.06 255 TYR B N 1
ATOM 4571 C CA . TYR B 1 255 ? 9.734 -1.394 8.344 1 97.06 255 TYR B CA 1
ATOM 4572 C C . TYR B 1 255 ? 10.445 -1.073 9.656 1 97.06 255 TYR B C 1
ATOM 4574 O O . TYR B 1 255 ? 9.797 -0.908 10.695 1 97.06 255 TYR B O 1
ATOM 4582 N N . SER B 1 256 ? 11.742 -0.963 9.672 1 97.5 256 SER B N 1
ATOM 4583 C CA . SER B 1 256 ? 12.531 -0.691 10.867 1 97.5 256 SER B CA 1
ATOM 4584 C C . SER B 1 256 ? 12.203 0.679 11.445 1 97.5 256 SER B C 1
ATOM 4586 O O . SER B 1 256 ? 12.57 0.98 12.586 1 97.5 256 SER B O 1
ATOM 4588 N N . GLN B 1 257 ? 11.469 1.465 10.695 1 97.94 257 GLN B N 1
ATOM 4589 C CA . GLN B 1 257 ? 11.156 2.828 11.109 1 97.94 257 GLN B CA 1
ATOM 4590 C C . GLN B 1 257 ? 9.703 2.949 11.555 1 97.94 257 GLN B C 1
ATOM 4592 O O . GLN B 1 257 ? 9.273 4.004 12.031 1 97.94 257 GLN B O 1
ATOM 4597 N N . TRP B 1 258 ? 8.898 1.858 11.461 1 98.06 258 TRP B N 1
ATOM 4598 C CA . TRP B 1 258 ? 7.465 1.925 11.719 1 98.06 258 TRP B CA 1
ATOM 4599 C C . TRP B 1 258 ? 7.188 2.393 13.141 1 98.06 258 TRP B C 1
ATOM 4601 O O . TRP B 1 258 ? 6.141 2.988 13.414 1 98.06 258 TRP B O 1
ATOM 4611 N N . ASP B 1 259 ? 8.148 2.178 14.039 1 97.94 259 ASP B N 1
ATOM 4612 C CA . ASP B 1 259 ? 7.93 2.523 15.445 1 97.94 259 ASP B CA 1
ATOM 4613 C C . ASP B 1 259 ? 8.727 3.766 15.836 1 97.94 259 ASP B C 1
ATOM 4615 O O . ASP B 1 259 ? 8.773 4.129 17.016 1 97.94 259 ASP B O 1
ATOM 4619 N N . HIS B 1 260 ? 9.414 4.328 14.875 1 98.38 260 HIS B N 1
ATOM 4620 C CA . HIS B 1 260 ? 10.203 5.516 15.18 1 98.38 260 HIS B CA 1
ATOM 4621 C C . HIS B 1 260 ? 9.328 6.621 15.773 1 98.38 260 HIS B C 1
ATOM 4623 O O . HIS B 1 260 ? 8.266 6.934 15.227 1 98.38 260 HIS B O 1
ATOM 4629 N N . PRO B 1 261 ? 9.734 7.305 16.812 1 98.25 261 PRO B N 1
ATOM 4630 C CA . PRO B 1 261 ? 8.891 8.281 17.516 1 98.25 261 PRO B CA 1
ATOM 4631 C C . PRO B 1 261 ? 8.477 9.453 16.625 1 98.25 261 PRO B C 1
ATOM 4633 O O . PRO B 1 261 ? 7.41 10.039 16.828 1 98.25 261 PRO B O 1
ATOM 4636 N N . HIS B 1 262 ? 9.25 9.797 15.625 1 98.5 262 HIS B N 1
ATOM 4637 C CA . HIS B 1 262 ? 8.969 10.953 14.797 1 98.5 262 HIS B CA 1
ATOM 4638 C C . HIS B 1 262 ? 7.883 10.648 13.766 1 98.5 262 HIS B C 1
ATOM 4640 O O . HIS B 1 262 ? 7.305 11.555 13.172 1 98.5 262 HIS B O 1
ATOM 4646 N N . ILE B 1 263 ? 7.629 9.344 13.492 1 97.75 263 ILE B N 1
ATOM 4647 C CA . ILE B 1 263 ? 6.629 9 12.484 1 97.75 263 ILE B CA 1
ATOM 4648 C C . ILE B 1 263 ? 5.477 8.242 13.141 1 97.75 263 ILE B C 1
ATOM 4650 O O . ILE B 1 263 ? 4.379 8.164 12.586 1 97.75 263 ILE B O 1
ATOM 4654 N N . SER B 1 264 ? 5.738 7.688 14.32 1 98.56 264 SER B N 1
ATOM 4655 C CA . SER B 1 264 ? 4.719 7.035 15.141 1 98.56 264 SER B CA 1
ATOM 4656 C C . SER B 1 264 ? 4.727 7.586 16.562 1 98.56 264 SER B C 1
ATOM 4658 O O . SER B 1 264 ? 4.992 6.848 17.516 1 98.56 264 SER B O 1
ATOM 4660 N N . PRO B 1 265 ? 4.273 8.773 16.672 1 98.56 265 PRO B N 1
ATOM 4661 C CA . PRO B 1 265 ? 4.309 9.383 18 1 98.56 265 PRO B CA 1
ATOM 4662 C C . PRO B 1 265 ? 3.41 8.664 19 1 98.56 265 PRO B C 1
ATOM 4664 O O . PRO B 1 265 ? 3.643 8.742 20.219 1 98.56 265 PRO B O 1
ATOM 4667 N N . ALA B 1 266 ? 2.424 7.938 18.562 1 98 266 ALA B N 1
ATOM 4668 C CA . ALA B 1 266 ? 1.55 7.188 19.453 1 98 266 ALA B CA 1
ATOM 4669 C C . ALA B 1 266 ? 2.33 6.117 20.219 1 98 266 ALA B C 1
ATOM 4671 O O . ALA B 1 266 ? 1.86 5.602 21.234 1 98 266 ALA B O 1
ATOM 4672 N N . ARG B 1 267 ? 3.486 5.812 19.766 1 96.44 267 ARG B N 1
ATOM 4673 C CA . ARG B 1 267 ? 4.312 4.777 20.375 1 96.44 267 ARG B CA 1
ATOM 4674 C C . ARG B 1 267 ? 5.492 5.391 21.125 1 96.44 267 ARG B C 1
ATOM 4676 O O . ARG B 1 267 ? 6.332 4.672 21.672 1 96.44 267 ARG B O 1
ATOM 4683 N N . ALA B 1 268 ? 5.566 6.688 21.219 1 98.06 268 ALA B N 1
ATOM 4684 C CA . ALA B 1 268 ? 6.699 7.395 21.812 1 98.06 268 ALA B CA 1
ATOM 4685 C C . ALA B 1 268 ? 6.469 7.66 23.297 1 98.06 268 ALA B C 1
ATOM 4687 O O . ALA B 1 268 ? 5.375 7.414 23.812 1 98.06 268 ALA B O 1
ATOM 4688 N N . HIS B 1 269 ? 7.578 8.031 23.953 1 97.38 269 HIS B N 1
ATOM 4689 C CA . HIS B 1 269 ? 7.465 8.641 25.281 1 97.38 269 HIS B CA 1
ATOM 4690 C C . HIS B 1 269 ? 6.988 10.086 25.188 1 97.38 269 HIS B C 1
ATOM 4692 O O . HIS B 1 269 ? 7.652 10.922 24.578 1 97.38 269 HIS B O 1
ATOM 4698 N N . LEU B 1 270 ? 5.879 10.375 25.844 1 98.44 270 LEU B N 1
ATOM 4699 C CA . LEU B 1 270 ? 5.199 11.625 25.531 1 98.44 270 LEU B CA 1
ATOM 4700 C C . LEU B 1 270 ? 5.258 12.578 26.734 1 98.44 270 LEU B C 1
ATOM 4702 O O . LEU B 1 270 ? 4.453 13.508 26.828 1 98.44 270 LEU B O 1
ATOM 4706 N N . ALA B 1 271 ? 6.18 12.312 27.625 1 97.38 271 ALA B N 1
ATOM 4707 C CA . ALA B 1 271 ? 6.379 13.281 28.703 1 97.38 271 ALA B CA 1
ATOM 4708 C C . ALA B 1 271 ? 6.738 14.656 28.141 1 97.38 271 ALA B C 1
ATOM 4710 O O . ALA B 1 271 ? 7.672 14.781 27.344 1 97.38 271 ALA B O 1
ATOM 4711 N N . GLY B 1 272 ? 6.012 15.641 28.531 1 97.06 272 GLY B N 1
ATOM 4712 C CA . GLY B 1 272 ? 6.305 17 28.109 1 97.06 272 GLY B CA 1
ATOM 4713 C C . GLY B 1 272 ? 5.734 17.328 26.75 1 97.06 272 GLY B C 1
ATOM 4714 O O . GLY B 1 272 ? 6.051 18.375 26.172 1 97.06 272 GLY B O 1
ATOM 4715 N N . TYR B 1 273 ? 4.891 16.453 26.219 1 98.5 273 TYR B N 1
ATOM 4716 C CA . TYR B 1 273 ? 4.254 16.703 24.938 1 98.5 273 TYR B CA 1
ATOM 4717 C C . TYR B 1 273 ? 3.338 17.922 25 1 98.5 273 TYR B C 1
ATOM 4719 O O . TYR B 1 273 ? 2.656 18.141 26 1 98.5 273 TYR B O 1
ATOM 4727 N N . PRO B 1 274 ? 3.293 18.797 24 1 98.75 274 PRO B N 1
ATOM 4728 C CA . PRO B 1 274 ? 2.525 20.031 24.094 1 98.75 274 PRO B CA 1
ATOM 4729 C C . PRO B 1 274 ? 1.017 19.797 24.062 1 98.75 274 PRO B C 1
ATOM 4731 O O . PRO B 1 274 ? 0.56 18.734 23.641 1 98.75 274 PRO B O 1
ATOM 4734 N N . PRO B 1 275 ? 0.255 20.844 24.531 1 98.81 275 PRO B N 1
ATOM 4735 C CA . PRO B 1 275 ? -1.19 20.75 24.312 1 98.81 275 PRO B CA 1
ATOM 4736 C C . PRO B 1 275 ? -1.547 20.453 22.859 1 98.81 275 PRO B C 1
ATOM 4738 O O . PRO B 1 275 ? -0.961 21.031 21.938 1 98.81 275 PRO B O 1
ATOM 4741 N N . THR B 1 276 ? -2.467 19.469 22.734 1 98.94 276 THR B N 1
ATOM 4742 C CA . THR B 1 276 ? -2.756 18.953 21.391 1 98.94 276 THR B CA 1
ATOM 4743 C C . THR B 1 276 ? -4.262 18.906 21.141 1 98.94 276 THR B C 1
ATOM 4745 O O . THR B 1 276 ? -5.027 18.516 22.031 1 98.94 276 THR B O 1
ATOM 4748 N N . CYS B 1 277 ? -4.637 19.391 19.984 1 98.94 277 CYS B N 1
ATOM 4749 C CA . CYS B 1 277 ? -6.004 19.25 19.5 1 98.94 277 CYS B CA 1
ATOM 4750 C C . CYS B 1 277 ? -6.051 18.328 18.266 1 98.94 277 CYS B C 1
ATOM 4752 O O . CYS B 1 277 ? -5.332 18.562 17.297 1 98.94 277 CYS B O 1
ATOM 4754 N N . ILE B 1 278 ? -6.871 17.266 18.344 1 98.94 278 ILE B N 1
ATOM 4755 C CA . ILE B 1 278 ? -7.043 16.328 17.234 1 98.94 278 ILE B CA 1
ATOM 4756 C C . ILE B 1 278 ? -8.484 16.391 16.734 1 98.94 278 ILE B C 1
ATOM 4758 O O . ILE B 1 278 ? -9.43 16.25 17.516 1 98.94 278 ILE B O 1
ATOM 4762 N N . VAL B 1 279 ? -8.633 16.672 15.445 1 98.94 279 VAL B N 1
ATOM 4763 C CA . VAL B 1 279 ? -9.93 16.656 14.773 1 98.94 279 VAL B CA 1
ATOM 4764 C C . VAL B 1 279 ? -10.016 15.469 13.828 1 98.94 279 VAL B C 1
ATOM 4766 O O . VAL B 1 279 ? -9.219 15.344 12.898 1 98.94 279 VAL B O 1
ATOM 4769 N N . VAL B 1 280 ? -10.977 14.539 14.078 1 98.81 280 VAL B N 1
ATOM 4770 C CA . VAL B 1 280 ? -11.117 13.352 13.25 1 98.81 280 VAL B CA 1
ATOM 4771 C C . VAL B 1 280 ? -12.562 12.859 13.297 1 98.81 280 VAL B C 1
ATOM 4773 O O . VAL B 1 280 ? -13.164 12.773 14.367 1 98.81 280 VAL B O 1
ATOM 4776 N N . GLY B 1 281 ? -13.164 12.602 12.125 1 98.25 281 GLY B N 1
ATOM 4777 C CA . GLY B 1 281 ? -14.531 12.102 12.094 1 98.25 281 GLY B CA 1
ATOM 4778 C C . GLY B 1 281 ? -14.641 10.633 12.438 1 98.25 281 GLY B C 1
ATOM 4779 O O . GLY B 1 281 ? -13.68 9.875 12.25 1 98.25 281 GLY B O 1
ATOM 4780 N N . THR B 1 282 ? -15.852 10.211 12.883 1 97.69 282 THR B N 1
ATOM 4781 C CA . THR B 1 282 ? -16.031 8.836 13.328 1 97.69 282 THR B CA 1
ATOM 4782 C C . THR B 1 282 ? -16.094 7.887 12.133 1 97.69 282 THR B C 1
ATOM 4784 O O . THR B 1 282 ? -16 6.672 12.289 1 97.69 282 THR B O 1
ATOM 4787 N N . HIS B 1 283 ? -16.25 8.453 10.906 1 96.38 283 HIS B N 1
ATOM 4788 C CA . HIS B 1 283 ? -16.234 7.621 9.703 1 96.38 283 HIS B CA 1
ATOM 4789 C C . HIS B 1 283 ? -14.852 7.602 9.07 1 96.38 283 HIS B C 1
ATOM 4791 O O . HIS B 1 283 ? -14.672 7.043 7.984 1 96.38 283 HIS B O 1
ATOM 4797 N N . ASP B 1 284 ? -13.938 8.242 9.703 1 97.69 284 ASP B N 1
ATOM 4798 C CA . ASP B 1 284 ? -12.531 8.133 9.328 1 97.69 284 ASP B CA 1
ATOM 4799 C C . ASP B 1 284 ? -11.898 6.875 9.93 1 97.69 284 ASP B C 1
ATOM 4801 O O . ASP B 1 284 ? -11.969 6.656 11.141 1 97.69 284 ASP B O 1
ATOM 4805 N N . SER B 1 285 ? -11.25 6.117 9.07 1 97.94 285 SER B N 1
ATOM 4806 C CA . SER B 1 285 ? -10.688 4.848 9.523 1 97.94 285 SER B CA 1
ATOM 4807 C C . SER B 1 285 ? -9.586 5.074 10.555 1 97.94 285 SER B C 1
ATOM 4809 O O . SER B 1 285 ? -9.172 4.137 11.242 1 97.94 285 SER B O 1
ATOM 4811 N N . LEU B 1 286 ? -9.141 6.266 10.797 1 98.5 286 LEU B N 1
ATOM 4812 C CA . LEU B 1 286 ? -8.039 6.578 11.711 1 98.5 286 LEU B CA 1
ATOM 4813 C C . LEU B 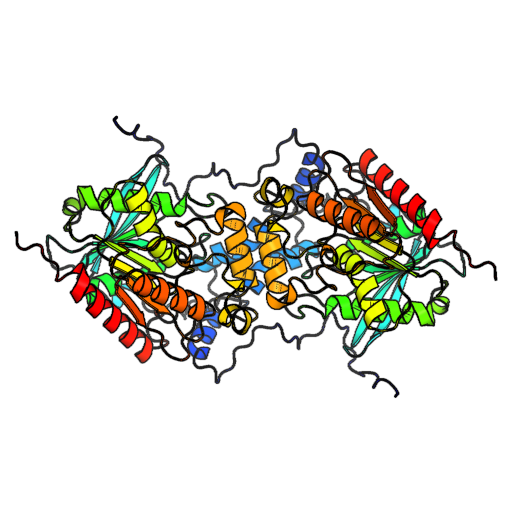1 286 ? -8.57 6.949 13.094 1 98.5 286 LEU B C 1
ATOM 4815 O O . LEU B 1 286 ? -7.785 7.211 14.008 1 98.5 286 LEU B O 1
ATOM 4819 N N . ILE B 1 287 ? -9.867 6.875 13.312 1 98.69 287 ILE B N 1
ATOM 4820 C CA . ILE B 1 287 ? -10.484 7.406 14.523 1 98.69 287 ILE B CA 1
ATOM 4821 C C . ILE B 1 287 ? -9.922 6.691 15.742 1 98.69 287 ILE B C 1
ATOM 4823 O O . ILE B 1 287 ? -9.562 7.328 16.734 1 98.69 287 ILE B O 1
ATOM 4827 N N . ASP B 1 288 ? -9.742 5.387 15.688 1 98.81 288 ASP B N 1
ATOM 4828 C CA . ASP B 1 288 ? -9.289 4.664 16.875 1 98.81 288 ASP B CA 1
ATOM 4829 C C . ASP B 1 288 ? -7.824 4.98 17.172 1 98.81 288 ASP B C 1
ATOM 4831 O O . ASP B 1 288 ? -7.438 5.086 18.344 1 98.81 288 ASP B O 1
ATOM 4835 N N . SER B 1 289 ? -7.004 5.094 16.172 1 98.75 289 SER B N 1
ATOM 4836 C CA . SER B 1 289 ? -5.609 5.441 16.406 1 98.75 289 SER B CA 1
ATOM 4837 C C . SER B 1 289 ? -5.477 6.863 16.938 1 98.75 289 SER B C 1
ATOM 4839 O O . SER B 1 289 ? -4.621 7.137 17.797 1 98.75 289 SER B O 1
ATOM 4841 N N . CYS B 1 290 ? -6.301 7.773 16.484 1 98.88 290 CYS B N 1
ATOM 4842 C CA . CYS B 1 290 ? -6.305 9.141 16.984 1 98.88 290 CYS B CA 1
ATOM 4843 C C . CYS B 1 290 ? -6.734 9.18 18.453 1 98.88 290 CYS B C 1
ATOM 4845 O O . CYS B 1 290 ? -6.113 9.859 19.266 1 98.88 290 CYS B O 1
ATOM 4847 N N . CYS B 1 291 ? -7.762 8.367 18.75 1 98.75 291 CYS B N 1
ATOM 4848 C CA . CYS B 1 291 ? -8.227 8.281 20.141 1 98.75 291 CYS B CA 1
ATOM 4849 C C . CYS B 1 291 ? -7.141 7.711 21.031 1 98.75 291 CYS B C 1
ATOM 4851 O O . CYS B 1 291 ? -6.891 8.227 22.125 1 98.75 291 CYS B O 1
ATOM 4853 N N . ALA B 1 292 ? -6.512 6.707 20.562 1 98.69 292 ALA B N 1
ATOM 4854 C CA . ALA B 1 292 ? -5.449 6.082 21.344 1 98.69 292 ALA B CA 1
ATOM 4855 C C . ALA B 1 292 ? -4.297 7.055 21.578 1 98.69 292 ALA B C 1
ATOM 4857 O O . ALA B 1 292 ? -3.727 7.102 22.672 1 98.69 292 ALA B O 1
ATOM 4858 N N . PHE B 1 293 ? -3.959 7.793 20.609 1 98.88 293 PHE B N 1
ATOM 4859 C CA . PHE B 1 293 ? -2.881 8.766 20.719 1 98.88 293 PHE B CA 1
ATOM 4860 C C . PHE B 1 293 ? -3.238 9.852 21.734 1 98.88 293 PHE B C 1
ATOM 4862 O O . PHE B 1 293 ? -2.432 10.188 22.609 1 98.88 293 PHE B O 1
ATOM 4869 N N . ALA B 1 294 ? -4.445 10.359 21.625 1 98.88 294 ALA B N 1
ATOM 4870 C CA . ALA B 1 294 ? -4.914 11.352 22.594 1 98.88 294 ALA B CA 1
ATOM 4871 C C . ALA B 1 294 ? -4.832 10.812 24.016 1 98.88 294 ALA B C 1
ATOM 4873 O O . ALA B 1 294 ? -4.375 11.516 24.922 1 98.88 294 ALA B O 1
ATOM 4874 N N . GLU B 1 295 ? -5.246 9.586 24.172 1 98.56 295 GLU B N 1
ATOM 4875 C CA . GLU B 1 295 ? -5.203 8.961 25.484 1 98.56 295 GLU B CA 1
ATOM 4876 C C . GLU B 1 295 ? -3.77 8.805 25.984 1 98.56 295 GLU B C 1
ATOM 4878 O O . GLU B 1 295 ? -3.494 8.984 27.172 1 98.56 295 GLU B O 1
ATOM 4883 N N . SER B 1 296 ? -2.881 8.477 25.078 1 98.62 296 SER B N 1
ATOM 4884 C CA . SER B 1 296 ? -1.475 8.344 25.453 1 98.62 296 SER B CA 1
ATOM 4885 C C . SER B 1 296 ? -0.898 9.672 25.938 1 98.62 296 SER B C 1
ATOM 4887 O O . SER B 1 296 ? -0.12 9.703 26.891 1 98.62 296 SER B O 1
ATOM 4889 N N . ILE B 1 297 ? -1.271 10.758 25.281 1 98.81 297 ILE B N 1
ATOM 4890 C CA . ILE B 1 297 ? -0.821 12.086 25.688 1 98.81 297 ILE B CA 1
ATOM 4891 C C . ILE B 1 297 ? -1.315 12.391 27.109 1 98.81 297 ILE B C 1
ATOM 4893 O O . ILE B 1 297 ? -0.537 12.805 27.969 1 98.81 297 ILE B O 1
ATOM 4897 N N . ARG B 1 298 ? -2.578 12.109 27.359 1 98.69 298 ARG B N 1
ATOM 4898 C CA . ARG B 1 298 ? -3.176 12.383 28.656 1 98.69 298 ARG B CA 1
ATOM 4899 C C . ARG B 1 298 ? -2.551 11.516 29.734 1 98.69 298 ARG B C 1
ATOM 4901 O O . ARG B 1 298 ? -2.277 11.984 30.844 1 98.69 298 ARG B O 1
ATOM 4908 N N . SER B 1 299 ? -2.314 10.281 29.375 1 98.31 299 SER B N 1
ATOM 4909 C CA . SER B 1 299 ? -1.731 9.344 30.344 1 98.31 299 SER B CA 1
ATOM 4910 C C . SER B 1 299 ? -0.314 9.758 30.719 1 98.31 299 SER B C 1
ATOM 4912 O O . SER B 1 299 ? 0.163 9.422 31.812 1 98.31 299 SER B O 1
ATOM 4914 N N . ALA B 1 300 ? 0.311 10.516 29.891 1 98.38 300 ALA B N 1
ATOM 4915 C CA . ALA B 1 300 ? 1.67 10.984 30.141 1 98.38 300 ALA B CA 1
ATOM 4916 C C . ALA B 1 300 ? 1.657 12.336 30.859 1 98.38 300 ALA B C 1
ATOM 4918 O O . ALA B 1 300 ? 2.711 12.938 31.078 1 98.38 300 ALA B O 1
ATOM 4919 N N . GLY B 1 301 ? 0.476 12.82 31.188 1 98.38 301 GLY B N 1
ATOM 4920 C CA . GLY B 1 301 ? 0.352 14.062 31.938 1 98.38 301 GLY B CA 1
ATOM 4921 C C . GLY B 1 301 ? 0.111 15.273 31.047 1 98.38 301 GLY B C 1
ATOM 4922 O O . GLY B 1 301 ? 0.088 16.406 31.531 1 98.38 301 GLY B O 1
ATOM 4923 N N . GLY B 1 302 ? -0.081 15.047 29.766 1 98.44 302 GLY B N 1
ATOM 4924 C CA . GLY B 1 302 ? -0.299 16.141 28.828 1 98.44 302 GLY B CA 1
ATOM 4925 C C . GLY B 1 302 ? -1.766 16.469 28.625 1 98.44 302 GLY B C 1
ATOM 4926 O O . GLY B 1 302 ? -2.633 15.891 29.281 1 98.44 302 GLY B O 1
ATOM 4927 N N . ILE B 1 303 ? -1.992 17.5 27.75 1 98.62 303 ILE B N 1
ATOM 4928 C CA . ILE B 1 303 ? -3.336 17.953 27.391 1 98.62 303 ILE B CA 1
ATOM 4929 C C . ILE B 1 303 ? -3.656 17.516 25.953 1 98.62 303 ILE B C 1
ATOM 4931 O O . ILE B 1 303 ? -2.904 17.812 25.031 1 98.62 303 ILE B O 1
ATOM 4935 N N . ALA B 1 304 ? -4.715 16.781 25.766 1 98.81 304 ALA B N 1
ATOM 4936 C CA . ALA B 1 304 ? -5.199 16.406 24.438 1 98.81 304 ALA B CA 1
ATOM 4937 C C . ALA B 1 304 ? -6.711 16.594 24.344 1 98.81 304 ALA B C 1
ATOM 4939 O O . ALA B 1 304 ? -7.469 16.016 25.109 1 98.81 304 ALA B O 1
ATOM 4940 N N . GLU B 1 305 ? -7.094 17.406 23.469 1 98.75 305 GLU B N 1
ATOM 4941 C CA . GLU B 1 305 ? -8.5 17.594 23.125 1 98.75 305 GLU B CA 1
ATOM 4942 C C . GLU B 1 305 ? -8.859 16.906 21.812 1 98.75 305 GLU B C 1
ATOM 4944 O O . GLU B 1 305 ? -8.164 17.062 20.812 1 98.75 305 GLU B O 1
ATOM 4949 N N . LEU B 1 306 ? -9.883 16.094 21.875 1 98.69 306 LEU B N 1
ATOM 4950 C CA . LEU B 1 306 ? -10.336 15.352 20.703 1 98.69 306 LEU B CA 1
ATOM 4951 C C . LEU B 1 306 ? -11.703 15.836 20.25 1 98.69 306 LEU B C 1
ATOM 4953 O O . LEU B 1 306 ? -12.648 15.898 21.031 1 98.69 306 LEU B O 1
ATOM 4957 N N . HIS B 1 307 ? -11.82 16.312 19.031 1 98.81 307 HIS B N 1
ATOM 4958 C CA . HIS B 1 307 ? -13.078 16.625 18.359 1 98.81 307 HIS B CA 1
ATOM 4959 C C . HIS B 1 307 ? -13.422 15.57 17.328 1 98.81 307 HIS B C 1
ATOM 4961 O O . HIS B 1 307 ? -12.82 15.531 16.25 1 98.81 307 HIS B O 1
ATOM 4967 N N . ALA B 1 308 ? -14.445 14.75 17.609 1 98.62 308 ALA B N 1
ATOM 4968 C CA . ALA B 1 308 ? -14.773 13.602 16.766 1 98.62 308 ALA B CA 1
ATOM 4969 C C . ALA B 1 308 ? -16.25 13.617 16.375 1 98.62 308 ALA B C 1
ATOM 4971 O O . ALA B 1 308 ? -17.047 12.844 16.922 1 98.62 308 ALA B O 1
ATOM 4972 N N . PRO B 1 309 ? -16.578 14.414 15.43 1 98.44 309 PRO B N 1
ATOM 4973 C CA . PRO B 1 309 ? -17.984 14.477 15.047 1 98.44 309 PRO B CA 1
ATOM 4974 C C . PRO B 1 309 ? -18.5 13.18 14.43 1 98.44 309 PRO B C 1
ATOM 4976 O O . PRO B 1 309 ? -17.781 12.523 13.672 1 98.44 309 PRO B O 1
ATOM 4979 N N . LEU B 1 310 ? -19.734 12.859 14.75 1 97.19 310 LEU B N 1
ATOM 4980 C CA . LEU B 1 310 ? -20.375 11.617 14.32 1 97.19 310 LEU B CA 1
ATOM 4981 C C . LEU B 1 310 ? -20.594 11.609 12.812 1 97.19 310 LEU B C 1
ATOM 4983 O O . LEU B 1 310 ? -21.078 12.594 12.25 1 97.19 310 LEU B O 1
ATOM 4987 N N . GLY B 1 311 ? -20.109 10.555 12.172 1 96.44 311 GLY B N 1
ATOM 4988 C CA . GLY B 1 311 ? -20.453 10.305 10.781 1 96.44 311 GLY B CA 1
ATOM 4989 C C . GLY B 1 311 ? -19.547 11.039 9.805 1 96.44 311 GLY B C 1
ATOM 4990 O O . GLY B 1 311 ? -19.703 10.906 8.594 1 96.44 311 GLY B O 1
ATOM 4991 N N . MET B 1 312 ? -18.625 11.82 10.266 1 97.56 312 MET B N 1
ATOM 4992 C CA . MET B 1 312 ? -17.797 12.648 9.383 1 97.56 312 MET B CA 1
ATOM 4993 C C . MET B 1 312 ? -16.625 11.844 8.828 1 97.56 312 MET B C 1
ATOM 4995 O O . MET B 1 312 ? -15.969 11.109 9.562 1 97.56 312 MET B O 1
ATOM 4999 N N . PRO B 1 313 ? -16.422 11.93 7.5 1 96.94 313 PRO B N 1
ATOM 5000 C CA . PRO B 1 313 ? -15.312 11.211 6.859 1 96.94 313 PRO B CA 1
ATOM 5001 C C . PRO B 1 313 ? -13.984 11.953 6.965 1 96.94 313 PRO B C 1
ATOM 5003 O O . PRO B 1 313 ? -13.945 13.102 7.418 1 96.94 313 PRO B O 1
ATOM 5006 N N . HIS B 1 314 ? -12.93 11.234 6.582 1 96.81 314 HIS B N 1
ATOM 5007 C CA . HIS B 1 314 ? -11.617 11.859 6.457 1 96.81 314 HIS B CA 1
ATOM 5008 C C . HIS B 1 314 ? -11.672 13.078 5.547 1 96.81 314 HIS B C 1
ATOM 5010 O O . HIS B 1 314 ? -12.125 12.992 4.406 1 96.81 314 HIS B O 1
ATOM 5016 N N . GLY B 1 315 ? -11.297 14.234 6.098 1 95.62 315 GLY B N 1
ATOM 5017 C CA . GLY B 1 315 ? -11.234 15.43 5.27 1 95.62 315 GLY B CA 1
ATOM 5018 C C . GLY B 1 315 ? -12.508 16.25 5.301 1 95.62 315 GLY B C 1
ATOM 5019 O O . GLY B 1 315 ? -12.648 17.219 4.555 1 95.62 315 GLY B O 1
ATOM 5020 N N . PHE B 1 316 ? -13.492 15.992 6.164 1 95.5 316 PHE B N 1
ATOM 5021 C CA . PHE B 1 316 ? -14.758 16.703 6.199 1 95.5 316 PHE B CA 1
ATOM 5022 C C . PHE B 1 316 ? -14.539 18.188 6.434 1 95.5 316 PHE B C 1
ATOM 5024 O O . PHE B 1 316 ? -15.43 19 6.18 1 95.5 316 PHE B O 1
ATOM 5031 N N . TYR B 1 317 ? -13.367 18.609 6.836 1 93.56 317 TYR B N 1
ATOM 5032 C CA . TYR B 1 317 ? -13.008 19.969 7.188 1 93.56 317 TYR B CA 1
ATOM 5033 C C . TYR B 1 317 ? -12.414 20.703 5.992 1 93.56 317 TYR B C 1
ATOM 5035 O O . TYR B 1 317 ? -12.016 21.859 6.102 1 93.56 317 TYR B O 1
ATOM 5043 N N . PHE B 1 318 ? -12.352 20.109 4.84 1 90.06 318 PHE B N 1
ATOM 5044 C CA . PHE B 1 318 ? -11.633 20.656 3.701 1 90.06 318 PHE B CA 1
ATOM 5045 C C . PHE B 1 318 ? -12.578 21.406 2.777 1 90.06 318 PHE B C 1
ATOM 5047 O O . PHE B 1 318 ? -12.148 22.266 1.998 1 90.06 318 PHE B O 1
ATOM 5054 N N . TRP B 1 319 ? -13.844 21.125 2.811 1 86.94 319 TRP B N 1
ATOM 5055 C CA . TRP B 1 319 ? -14.742 21.609 1.774 1 86.94 319 TRP B CA 1
ATOM 5056 C C . TRP B 1 319 ? -15.82 22.516 2.371 1 86.94 319 TRP B C 1
ATOM 5058 O O . TRP B 1 319 ? -16.781 22.047 2.973 1 86.94 319 TRP B O 1
ATOM 5068 N N . PRO B 1 320 ? -15.68 23.75 2.008 1 87.31 320 PRO B N 1
ATOM 5069 C CA . PRO B 1 320 ? -16.688 24.672 2.535 1 87.31 320 PRO B CA 1
ATOM 5070 C C . PRO B 1 320 ? -18.109 24.328 2.059 1 87.31 320 PRO B C 1
ATOM 5072 O O . PRO B 1 320 ? -18.312 24.062 0.872 1 87.31 320 PRO B O 1
ATOM 5075 N N . GLY B 1 321 ? -19.031 24.25 2.973 1 85.75 321 GLY B N 1
ATOM 5076 C CA . GLY B 1 321 ? -20.438 24.125 2.621 1 85.75 321 GLY B CA 1
ATOM 5077 C C . GLY B 1 321 ? -20.891 22.688 2.496 1 85.75 321 GLY B C 1
ATOM 5078 O O . GLY B 1 321 ? -22.094 22.422 2.455 1 85.75 321 GLY B O 1
ATOM 5079 N N . VAL B 1 322 ? -20.062 21.734 2.461 1 91.31 322 VAL B N 1
ATOM 5080 C CA . VAL B 1 322 ? -20.438 20.344 2.307 1 91.31 322 VAL B CA 1
ATOM 5081 C C . VAL B 1 322 ? -21.047 19.828 3.609 1 91.31 322 VAL B C 1
ATOM 5083 O O . VAL B 1 322 ? -22.094 19.172 3.598 1 91.31 322 VAL B O 1
ATOM 5086 N N . PHE B 1 323 ? -20.344 20.141 4.719 1 95 323 PHE B N 1
ATOM 5087 C CA . PHE B 1 323 ? -20.828 19.859 6.066 1 95 323 PHE B CA 1
ATOM 5088 C C . PHE B 1 323 ? -20.797 21.125 6.922 1 95 323 PHE B C 1
ATOM 5090 O O . PHE B 1 323 ? -20.016 21.203 7.879 1 95 323 PHE B O 1
ATOM 5097 N N . PRO B 1 324 ? -21.703 22.016 6.703 1 93.81 324 PRO B N 1
ATOM 5098 C CA . PRO B 1 324 ? -21.578 23.344 7.305 1 93.81 324 PRO B CA 1
ATOM 5099 C C . PRO B 1 324 ? -21.625 23.312 8.828 1 93.81 324 PRO B C 1
ATOM 5101 O O . PRO B 1 324 ? -20.875 24.047 9.484 1 93.81 324 PRO B O 1
ATOM 5104 N N . VAL B 1 325 ? -22.438 22.453 9.422 1 96.75 325 VAL B N 1
ATOM 5105 C CA . VAL B 1 325 ? -22.594 22.422 10.875 1 96.75 325 VAL B CA 1
ATOM 5106 C C . VAL B 1 325 ? -21.375 21.781 11.516 1 96.75 325 VAL B C 1
ATOM 5108 O O . VAL B 1 325 ? -20.75 22.375 12.406 1 96.75 325 VAL B O 1
ATOM 5111 N N . GLU B 1 326 ? -21.016 20.625 10.977 1 97.31 326 GLU B N 1
ATOM 5112 C CA . GLU B 1 326 ? -19.891 19.891 11.555 1 97.31 326 GLU B CA 1
ATOM 5113 C C . GLU B 1 326 ? -18.578 20.625 11.32 1 97.31 326 GLU B C 1
ATOM 5115 O O . GLU B 1 326 ? -17.703 20.641 12.188 1 97.31 326 GLU B O 1
ATOM 5120 N N . GLU B 1 327 ? -18.484 21.234 10.203 1 95.56 327 GLU B N 1
ATOM 5121 C CA . GLU B 1 327 ? -17.281 22 9.891 1 95.56 327 GLU B CA 1
ATOM 5122 C C . GLU B 1 327 ? -17.156 23.219 10.812 1 95.56 327 GLU B C 1
ATOM 5124 O O . GLU B 1 327 ? -16.094 23.469 11.383 1 95.56 327 GLU B O 1
ATOM 5129 N N . ALA B 1 328 ? -18.219 23.984 10.945 1 96.12 328 ALA B N 1
ATOM 5130 C CA . ALA B 1 328 ? -18.203 25.172 11.812 1 96.12 328 ALA B CA 1
ATOM 5131 C C . ALA B 1 328 ? -17.844 24.781 13.25 1 96.12 328 ALA B C 1
ATOM 5133 O O . ALA B 1 328 ? -17.078 25.484 13.906 1 96.12 328 ALA B O 1
ATOM 5134 N N . ALA B 1 329 ? -18.391 23.703 13.688 1 98.06 329 ALA B N 1
ATOM 5135 C CA . ALA B 1 329 ? -18.125 23.25 15.047 1 98.06 329 ALA B CA 1
ATOM 5136 C C . ALA B 1 329 ? -16.656 22.875 15.219 1 98.06 329 ALA B C 1
ATOM 5138 O O . ALA B 1 329 ? -16.047 23.156 16.25 1 98.06 329 ALA B O 1
ATOM 5139 N N . ALA B 1 330 ? -16.109 22.219 14.227 1 98.25 330 ALA B N 1
ATOM 5140 C CA . ALA B 1 330 ? -14.695 21.828 14.281 1 98.25 330 ALA B CA 1
ATOM 5141 C C . ALA B 1 330 ? -13.781 23.047 14.367 1 98.25 330 ALA B C 1
ATOM 5143 O O . ALA B 1 330 ? -12.898 23.109 15.219 1 98.25 330 ALA B O 1
ATOM 5144 N N . TYR B 1 331 ? -14.031 24.031 13.57 1 97.5 331 TYR B N 1
ATOM 5145 C CA . TYR B 1 331 ? -13.164 25.203 13.539 1 97.5 331 TYR B CA 1
ATOM 5146 C C . TYR B 1 331 ? -13.383 26.078 14.766 1 97.5 331 TYR B C 1
ATOM 5148 O O . TYR B 1 331 ? -12.445 26.719 15.258 1 97.5 331 TYR B O 1
ATOM 5156 N N . ALA B 1 332 ? -14.57 26.062 15.328 1 98 332 ALA B N 1
ATOM 5157 C CA . ALA B 1 332 ? -14.797 26.766 16.594 1 98 332 ALA B CA 1
ATOM 5158 C C . ALA B 1 332 ? -13.984 26.125 17.719 1 98 332 ALA B C 1
ATOM 5160 O O . ALA B 1 332 ? -13.383 26.828 18.531 1 98 332 ALA B O 1
ATOM 5161 N N . THR B 1 333 ? -13.992 24.812 17.703 1 98.31 333 THR B N 1
ATOM 5162 C CA . THR B 1 333 ? -13.211 24.094 18.688 1 98.31 333 THR B CA 1
ATOM 5163 C C . THR B 1 333 ? -11.727 24.391 18.547 1 98.31 333 THR B C 1
ATOM 5165 O O . THR B 1 333 ? -11.039 24.641 19.531 1 98.31 333 THR B O 1
ATOM 5168 N N . VAL B 1 334 ? -11.266 24.391 17.344 1 98.62 334 VAL B N 1
ATOM 5169 C CA . VAL B 1 334 ? -9.867 24.656 17.047 1 98.62 334 VAL B CA 1
ATOM 5170 C C . VAL B 1 334 ? -9.516 26.078 17.469 1 98.62 334 VAL B C 1
ATOM 5172 O O . VAL B 1 334 ? -8.477 26.312 18.094 1 98.62 334 VAL B O 1
ATOM 5175 N N . ALA B 1 335 ? -10.352 27.047 17.156 1 97.5 335 ALA B N 1
ATOM 5176 C CA . ALA B 1 335 ? -10.102 28.453 17.5 1 97.5 335 ALA B CA 1
ATOM 5177 C C . ALA B 1 335 ? -10.031 28.625 19.016 1 97.5 335 ALA B C 1
ATOM 5179 O O . ALA B 1 335 ? -9.156 29.328 19.516 1 97.5 335 ALA B O 1
ATOM 5180 N N . GLN B 1 336 ? -10.914 27.984 19.719 1 97.81 336 GLN B N 1
ATOM 5181 C CA . GLN B 1 336 ? -10.914 28.078 21.172 1 97.81 336 GLN B CA 1
ATOM 5182 C C . GLN B 1 336 ? -9.656 27.438 21.766 1 97.81 336 GLN B C 1
ATOM 5184 O O . GLN B 1 336 ? -9.07 27.984 22.703 1 97.81 336 GLN B O 1
ATOM 5189 N N . PHE B 1 337 ? -9.312 26.328 21.203 1 98.31 337 PHE B N 1
ATOM 5190 C CA . PHE B 1 337 ? -8.094 25.656 21.641 1 98.31 337 PHE B CA 1
ATOM 5191 C C . PHE B 1 337 ? -6.879 26.547 21.453 1 98.31 337 PHE B C 1
ATOM 5193 O O . PHE B 1 337 ? -6.059 26.688 22.359 1 98.31 337 PHE B O 1
ATOM 5200 N N . LEU B 1 338 ? -6.734 27.188 20.25 1 98.19 338 LEU B N 1
ATOM 5201 C CA . LEU B 1 338 ? -5.602 28.047 19.938 1 98.19 338 LEU B CA 1
ATOM 5202 C C . LEU B 1 338 ? -5.613 29.297 20.828 1 98.19 338 LEU B C 1
ATOM 5204 O O . LEU B 1 338 ? -4.559 29.781 21.234 1 98.19 338 LEU B O 1
ATOM 5208 N N . GLN B 1 339 ? -6.801 29.766 21.188 1 96.62 339 GLN B N 1
ATOM 5209 C CA . GLN B 1 339 ? -6.91 30.922 22.094 1 96.62 339 GLN B CA 1
ATOM 5210 C C . GLN B 1 339 ? -6.383 30.578 23.484 1 96.62 339 GLN B C 1
ATOM 5212 O O . GLN B 1 339 ? -5.684 31.375 24.109 1 96.62 339 GLN B O 1
ATOM 5217 N N . ARG B 1 340 ? -6.648 29.422 23.922 1 96.94 340 ARG B N 1
ATOM 5218 C CA . ARG B 1 340 ? -6.293 29.016 25.281 1 96.94 340 ARG B CA 1
ATOM 5219 C C . ARG B 1 340 ? -4.805 28.688 25.375 1 96.94 340 ARG B C 1
ATOM 5221 O O . ARG B 1 340 ? -4.172 28.984 26.391 1 96.94 340 ARG B O 1
ATOM 5228 N N . HIS B 1 341 ? -4.266 28.172 24.312 1 97.38 341 HIS B N 1
ATOM 5229 C CA . HIS B 1 341 ? -2.973 27.531 24.516 1 97.38 341 HIS B CA 1
ATOM 5230 C C . HIS B 1 341 ? -1.89 28.188 23.672 1 97.38 341 HIS B C 1
ATOM 5232 O O . HIS B 1 341 ? -0.7 27.922 23.859 1 97.38 341 HIS B O 1
ATOM 5238 N N . LEU B 1 342 ? -2.266 29.078 22.734 1 96.5 342 LEU B N 1
ATOM 5239 C CA . LEU B 1 342 ? -1.264 29.688 21.875 1 96.5 342 LEU B CA 1
ATOM 5240 C C . LEU B 1 342 ? -1.388 31.219 21.906 1 96.5 342 LEU B C 1
ATOM 5242 O O . LEU B 1 342 ? -0.407 31.922 22.156 1 96.5 342 LEU B O 1
ATOM 5246 N N . VAL B 1 343 ? -2.541 31.719 21.766 1 90.5 343 VAL B N 1
ATOM 5247 C CA . VAL B 1 343 ? -2.77 33.156 21.641 1 90.5 343 VAL B CA 1
ATOM 5248 C C . VAL B 1 343 ? -2.717 33.812 23.016 1 90.5 343 VAL B C 1
ATOM 5250 O O . VAL B 1 343 ? -2.074 34.844 23.172 1 90.5 343 VAL B O 1
ATOM 5253 N N . GLY B 1 344 ? -3.418 33.25 24.016 1 80.5 344 GLY B N 1
ATOM 5254 C CA . GLY B 1 344 ? -3.527 33.844 25.344 1 80.5 344 GLY B CA 1
ATOM 5255 C C . GLY B 1 344 ? -2.268 33.719 26.172 1 80.5 344 GLY B C 1
ATOM 5256 O O . GLY B 1 344 ? -2.143 34.312 27.234 1 80.5 344 GLY B O 1
ATOM 5257 N N . ASN B 1 345 ? -1.419 32.75 25.859 1 63.38 345 ASN B N 1
ATOM 5258 C CA . ASN B 1 345 ? -0.225 32.531 26.672 1 63.38 345 ASN B CA 1
ATOM 5259 C C . ASN B 1 345 ? 0.79 33.656 26.5 1 63.38 345 ASN B C 1
ATOM 5261 O O . ASN B 1 345 ? 1.889 33.438 25.984 1 63.38 345 ASN B O 1
ATOM 5265 N N . ALA B 1 346 ? 0.339 34.906 26.281 1 51.22 346 ALA B N 1
ATOM 5266 C CA . ALA B 1 346 ? 1.258 36.031 26.219 1 51.22 346 ALA B CA 1
ATOM 5267 C C . ALA B 1 346 ? 2.105 36.125 27.484 1 51.22 346 ALA B C 1
ATOM 5269 O O . ALA B 1 346 ? 1.587 36 28.594 1 51.22 346 ALA B O 1
ATOM 5270 N N . THR B 1 347 ? 3.377 35.594 27.344 1 42 347 THR B N 1
ATOM 5271 C CA . THR B 1 347 ? 4.328 35.906 28.406 1 42 347 THR B CA 1
ATOM 5272 C C . THR B 1 347 ? 4.184 37.344 28.844 1 42 347 THR B C 1
ATOM 5274 O O . THR B 1 347 ? 4.152 38.281 28.016 1 42 347 THR B O 1
ATOM 5277 N N . SER B 1 348 ? 3.416 37.562 29.859 1 34.91 348 SER B N 1
ATOM 5278 C CA . SER B 1 348 ? 3.678 38.844 30.547 1 34.91 348 SER B CA 1
ATOM 5279 C C . SER B 1 348 ? 5.172 39.125 30.594 1 34.91 348 SER B C 1
ATOM 5281 O O . SER B 1 348 ? 5.949 38.375 31.156 1 34.91 348 SER B O 1
ATOM 5283 N N . LEU B 1 349 ? 5.762 39.656 29.562 1 29.5 349 LEU B N 1
ATOM 5284 C CA . LEU B 1 349 ? 6.969 40.406 29.922 1 29.5 349 LEU B CA 1
ATOM 5285 C C . LEU B 1 349 ? 6.672 41.406 31.016 1 29.5 349 LEU B C 1
ATOM 5287 O O . LEU B 1 349 ? 5.621 42.062 31.016 1 29.5 349 LEU B O 1
#